Protein AF-A0A1S8AB80-F1 (afdb_monomer_lite)

Radius of gyration: 26.45 Å; chains: 1; bounding box: 106×46×89 Å

Foldseek 3Di:
DDDDDDDDDDDPPDDDDDDDDDDDPDDALLVVLVVLVVVCVVVVPDPDPVQVVLLVVLSVVSVVCVVPVVVQPDLVSLLVNLLSSLVSLLVRQLVVLDLPDPPDPLVVNLVSLLVSLVSLLVSCLVNVCNQQQADDAPPDPQAGRHRNVLLVVQSLLLQQLDPSHPVSLVSNLSSLLSNLLSLLVDPNNLVVVLVVLVQLLQQLVQLLVVLVPDDADDPDFDWDWDKPPDVVSVVVVVNVVPVVNVVSSIDTDTTNSSSLRSSVSSLSSLLSLLQDCSSDLSHRVSNLVCLLVSLVSLVSSQVSCVSHVVRYPHCLLVSLVSLLSNLVSLVVHPDRDPVSNLSSLVSLLVSLLVLLVVCVVCVPDDDDPDSVVVSSVSSVVVLVVVVVVDVVSVVSCVVRVVVSVVVVVVVVVVVVVVPPPDDD

pLDDT: mean 81.45, std 18.98, range [24.56, 97.81]

Structure (mmCIF, N/CA/C/O backbone):
data_AF-A0A1S8AB80-F1
#
_entry.id   AF-A0A1S8AB80-F1
#
loop_
_atom_site.group_PDB
_atom_site.id
_atom_site.type_symbol
_atom_site.label_atom_id
_atom_site.label_alt_id
_atom_site.label_comp_id
_atom_site.label_asym_id
_atom_site.label_entity_id
_atom_site.label_seq_id
_atom_site.pdbx_PDB_ins_code
_atom_site.Cartn_x
_atom_site.Cartn_y
_atom_site.Cartn_z
_atom_site.occupancy
_atom_site.B_iso_or_equiv
_atom_site.auth_seq_id
_atom_site.auth_comp_id
_atom_site.auth_asym_id
_atom_site.auth_atom_id
_atom_site.pdbx_PDB_model_num
ATOM 1 N N . MET A 1 1 ? -76.941 2.860 4.025 1.00 42.75 1 MET A N 1
ATOM 2 C CA . MET A 1 1 ? -76.491 3.653 5.189 1.00 42.75 1 MET A CA 1
ATOM 3 C C . MET A 1 1 ? -75.640 2.769 6.091 1.00 42.75 1 MET A C 1
ATOM 5 O O . MET A 1 1 ? -76.189 1.875 6.713 1.00 42.75 1 MET A O 1
ATOM 9 N N . ALA A 1 2 ? -74.324 2.990 6.066 1.00 29.23 2 ALA A N 1
ATOM 10 C CA . ALA A 1 2 ? -73.269 2.661 7.043 1.00 29.23 2 ALA A CA 1
ATOM 11 C C . ALA A 1 2 ? -71.924 3.150 6.426 1.00 29.23 2 ALA A C 1
ATOM 13 O O . ALA A 1 2 ? -71.873 3.262 5.199 1.00 29.23 2 ALA A O 1
ATOM 14 N N . PRO A 1 3 ? -70.903 3.536 7.219 1.00 38.22 3 PRO A N 1
ATOM 15 C CA . PRO A 1 3 ? -70.074 4.713 6.926 1.00 38.22 3 PRO A CA 1
ATOM 16 C C . PRO A 1 3 ? -68.589 4.447 6.571 1.00 38.22 3 PRO A C 1
ATOM 18 O O . PRO A 1 3 ? -68.146 3.316 6.420 1.00 38.22 3 PRO A O 1
ATOM 21 N N . ALA A 1 4 ? -67.884 5.574 6.401 1.00 36.28 4 ALA A N 1
ATOM 22 C CA . ALA A 1 4 ? -66.570 5.877 5.822 1.00 36.28 4 ALA A CA 1
ATOM 23 C C . ALA A 1 4 ? -65.316 5.122 6.311 1.00 36.28 4 ALA A C 1
ATOM 25 O O . ALA A 1 4 ? -65.255 4.637 7.436 1.00 36.28 4 ALA A O 1
ATOM 26 N N . SER A 1 5 ? -64.243 5.209 5.509 1.00 30.53 5 SER A N 1
ATOM 27 C CA . SER A 1 5 ? -62.861 5.241 6.010 1.00 30.53 5 SER A CA 1
ATOM 28 C C . SER A 1 5 ? -61.903 5.927 5.020 1.00 30.53 5 SER A C 1
ATOM 30 O O . SER A 1 5 ? -61.936 5.678 3.818 1.00 30.53 5 SER A O 1
ATOM 32 N N . HIS A 1 6 ? -61.083 6.828 5.560 1.00 29.78 6 HIS A N 1
ATOM 33 C CA . HIS A 1 6 ? -60.107 7.688 4.896 1.00 29.78 6 HIS A CA 1
ATOM 34 C C . HIS A 1 6 ? -58.836 6.942 4.453 1.00 29.78 6 HIS A C 1
ATOM 36 O O . HIS A 1 6 ? -58.292 6.142 5.205 1.00 29.78 6 HIS A O 1
ATOM 42 N N . GLY A 1 7 ? -58.275 7.334 3.304 1.00 27.77 7 GLY A N 1
ATOM 43 C CA . GLY A 1 7 ? -56.882 7.070 2.928 1.00 27.77 7 GLY A CA 1
ATOM 44 C C . GLY A 1 7 ? -56.203 8.370 2.503 1.00 27.77 7 GLY A C 1
ATOM 45 O O . GLY A 1 7 ? -56.420 8.852 1.398 1.00 27.77 7 GLY A O 1
ATOM 46 N N . ARG A 1 8 ? -55.448 8.970 3.430 1.00 27.89 8 ARG A N 1
ATOM 47 C CA . ARG A 1 8 ? -54.676 10.213 3.279 1.00 27.89 8 ARG A CA 1
ATOM 48 C C . ARG A 1 8 ? -53.498 10.037 2.315 1.00 27.89 8 ARG A C 1
ATOM 50 O O . ARG A 1 8 ? -52.781 9.046 2.387 1.00 27.89 8 ARG A O 1
ATOM 57 N N . ASN A 1 9 ? -53.248 11.084 1.530 1.00 30.52 9 ASN 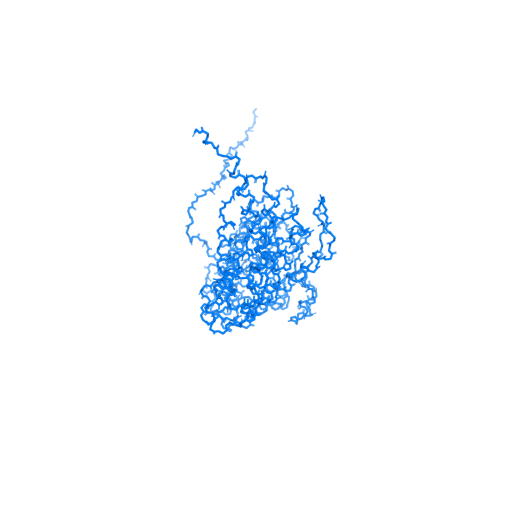A N 1
A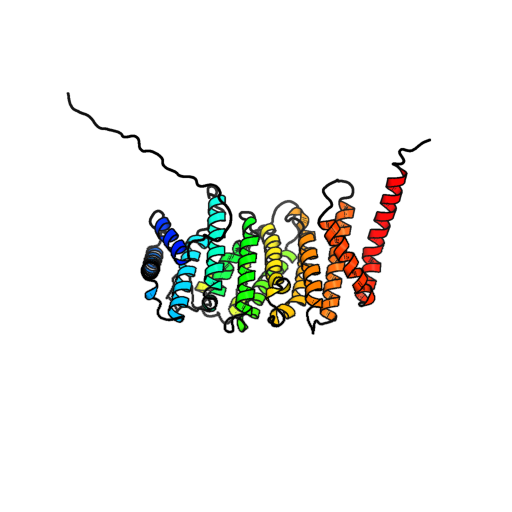TOM 58 C CA . ASN A 1 9 ? -51.969 11.370 0.883 1.00 30.52 9 ASN A CA 1
ATOM 59 C C . ASN A 1 9 ? -50.838 11.387 1.926 1.00 30.52 9 ASN A C 1
ATOM 61 O O . ASN A 1 9 ? -50.902 12.166 2.880 1.00 30.52 9 ASN A O 1
ATOM 65 N N . ALA A 1 10 ? -49.800 10.575 1.726 1.00 26.34 10 ALA A N 1
ATOM 66 C CA . ALA A 1 10 ? -48.531 10.699 2.433 1.00 26.34 10 ALA A CA 1
ATOM 67 C C . ALA A 1 10 ? -47.478 11.219 1.449 1.00 26.34 10 ALA A C 1
ATOM 69 O O . ALA A 1 10 ? -47.172 10.582 0.441 1.00 26.34 10 ALA A O 1
ATOM 70 N N . LEU A 1 11 ? -46.987 12.422 1.737 1.00 27.69 11 LEU A N 1
ATOM 71 C CA . LEU A 1 11 ? -45.913 13.095 1.025 1.00 27.69 11 LEU A CA 1
ATOM 72 C C . LEU A 1 11 ? -44.615 12.289 1.146 1.00 27.69 11 LEU A C 1
ATOM 74 O O . LEU A 1 11 ? -44.130 12.026 2.243 1.00 27.69 11 LEU A O 1
ATOM 78 N N . SER A 1 12 ? -44.042 11.944 -0.003 1.00 27.53 12 SER A N 1
ATOM 79 C CA . SER A 1 12 ? -42.672 11.459 -0.128 1.00 27.53 12 SER A CA 1
ATOM 80 C C . SER A 1 12 ? -41.717 12.651 -0.021 1.00 27.53 12 SER A C 1
ATOM 82 O O . SER A 1 12 ? -41.404 13.286 -1.024 1.00 27.53 12 SER A O 1
ATOM 84 N N . GLY A 1 13 ? -41.265 12.965 1.192 1.00 24.56 13 GLY A N 1
ATOM 85 C CA . GLY A 1 13 ? -40.123 13.848 1.427 1.00 24.56 13 GLY A CA 1
ATOM 86 C C . GLY A 1 13 ? -38.836 13.031 1.408 1.00 24.56 13 GLY A C 1
ATOM 87 O O . GLY A 1 13 ? -38.429 12.495 2.432 1.00 24.56 13 GLY A O 1
ATOM 88 N N . ARG A 1 14 ? -38.231 12.882 0.229 1.00 28.08 14 ARG A N 1
ATOM 89 C CA . ARG A 1 14 ? -36.898 12.297 0.051 1.00 28.08 14 ARG A CA 1
ATOM 90 C C . ARG A 1 14 ? -36.012 13.431 -0.445 1.00 28.08 14 ARG A C 1
ATOM 92 O O . ARG A 1 14 ? -35.999 13.714 -1.639 1.00 28.08 14 ARG A O 1
ATOM 99 N N . GLU A 1 15 ? -35.364 14.140 0.472 1.00 25.36 15 GLU A N 1
ATOM 100 C CA . GLU A 1 15 ? -34.423 15.191 0.094 1.00 25.36 15 GLU A CA 1
ATOM 101 C C . GLU A 1 15 ? -33.127 14.550 -0.402 1.00 25.36 15 GLU A C 1
ATOM 103 O O . GLU A 1 15 ? -32.399 13.876 0.327 1.00 25.36 15 GLU A O 1
ATOM 108 N N . ALA A 1 16 ? -32.892 14.723 -1.699 1.00 29.22 16 ALA A N 1
ATOM 109 C CA . ALA A 1 16 ? -31.597 14.564 -2.322 1.00 29.22 16 ALA A CA 1
ATOM 110 C C . ALA A 1 16 ? -30.804 15.849 -2.069 1.00 29.22 16 ALA A C 1
ATOM 112 O O . ALA A 1 16 ? -31.252 16.921 -2.469 1.00 29.22 16 ALA A O 1
ATOM 113 N N . PHE A 1 17 ? -29.625 15.745 -1.462 1.00 30.11 17 PHE A N 1
ATOM 114 C CA . PHE A 1 17 ? -28.683 16.858 -1.416 1.00 30.11 17 PHE A CA 1
ATOM 115 C C . PHE A 1 17 ? -27.471 16.535 -2.283 1.00 30.11 17 PHE A C 1
ATOM 117 O O . PHE A 1 17 ? -26.655 15.675 -1.957 1.00 30.11 17 PHE A O 1
ATOM 124 N N . ASN A 1 18 ? -27.412 17.228 -3.421 1.00 27.83 18 ASN A N 1
ATOM 125 C CA . ASN A 1 18 ? -26.229 17.384 -4.254 1.00 27.83 18 ASN A CA 1
ATOM 126 C C . ASN A 1 18 ? -25.511 18.682 -3.863 1.00 27.83 18 ASN A C 1
ATOM 128 O O . ASN A 1 18 ? -26.166 19.703 -3.681 1.00 27.83 18 ASN A O 1
ATOM 132 N N . ASN A 1 19 ? -24.179 18.593 -3.862 1.00 31.78 19 ASN A N 1
ATOM 133 C CA . ASN A 1 19 ? -23.166 19.635 -4.041 1.00 31.78 19 ASN A CA 1
ATOM 134 C C . ASN A 1 19 ? -23.292 20.932 -3.233 1.00 31.78 19 ASN A C 1
ATOM 136 O O . ASN A 1 19 ? -24.010 21.845 -3.628 1.00 31.78 19 ASN A O 1
ATOM 140 N N . ASP A 1 20 ? -22.404 21.077 -2.246 1.00 25.33 20 ASP A N 1
ATOM 141 C CA . ASP A 1 20 ? -21.724 22.353 -2.046 1.00 25.33 20 ASP A CA 1
ATOM 142 C C . ASP A 1 20 ? -20.274 22.152 -1.562 1.00 25.33 20 ASP A C 1
ATOM 144 O O . ASP A 1 20 ? -19.896 21.093 -1.061 1.00 25.33 20 ASP A O 1
ATOM 148 N N . VAL A 1 21 ? -19.481 23.178 -1.840 1.00 27.86 21 VAL A N 1
ATOM 149 C CA . VAL A 1 21 ? -18.027 23.382 -1.764 1.00 27.86 21 VAL A CA 1
ATOM 150 C C . VAL A 1 21 ? -17.240 22.632 -0.667 1.00 27.86 21 VAL A C 1
ATOM 152 O O . VAL A 1 21 ? -17.617 22.576 0.501 1.00 27.86 21 VAL A O 1
ATOM 155 N N . MET A 1 22 ? -16.064 22.120 -1.062 1.00 40.56 22 MET A N 1
ATOM 156 C CA . MET A 1 22 ? -15.010 21.627 -0.170 1.00 40.56 22 MET A CA 1
ATOM 157 C C . MET A 1 22 ? -14.469 22.744 0.734 1.00 40.56 22 MET A C 1
ATOM 159 O O . MET A 1 22 ? -13.704 23.575 0.259 1.00 40.56 22 MET A O 1
ATOM 163 N N . ASP A 1 23 ? -14.797 22.707 2.028 1.00 32.25 23 ASP A N 1
ATOM 164 C CA . ASP A 1 23 ? -13.845 23.014 3.106 1.00 32.25 23 ASP A CA 1
ATOM 165 C C . ASP A 1 23 ? -14.339 22.460 4.466 1.00 32.25 23 ASP A C 1
ATOM 167 O O . ASP A 1 23 ? -15.472 22.700 4.879 1.00 32.25 23 ASP A O 1
ATOM 171 N N . ASN A 1 24 ? -13.486 21.669 5.125 1.00 39.75 24 ASN A N 1
ATOM 172 C CA . ASN A 1 24 ? -13.397 21.307 6.556 1.00 39.75 24 ASN A CA 1
ATOM 173 C C . ASN A 1 24 ? -14.625 21.017 7.463 1.00 39.75 24 ASN A C 1
ATOM 175 O O . ASN A 1 24 ? -14.427 20.765 8.649 1.00 39.75 24 ASN A O 1
ATOM 179 N N . ASN A 1 25 ? -15.862 20.932 6.978 1.00 38.81 25 ASN A N 1
ATOM 180 C CA . ASN A 1 25 ? -17.038 20.683 7.834 1.00 38.81 25 ASN A CA 1
ATOM 181 C C . ASN A 1 25 ? -17.431 19.195 7.954 1.00 38.81 25 ASN A C 1
ATOM 183 O O . ASN A 1 25 ? -18.587 18.815 7.760 1.00 38.81 25 ASN A O 1
ATOM 187 N N . VAL A 1 26 ? -16.469 18.323 8.276 1.00 50.53 26 VAL A N 1
ATOM 188 C CA . VAL A 1 26 ? -16.771 16.914 8.589 1.00 50.53 26 VAL A CA 1
ATOM 189 C C . VAL A 1 26 ? -17.115 16.796 10.080 1.00 50.53 26 VAL A C 1
ATOM 191 O O . VAL A 1 26 ? -16.346 17.272 10.914 1.00 50.53 26 VAL A O 1
ATOM 194 N N . PRO A 1 27 ? -18.256 16.178 10.442 1.00 60.34 27 PRO A N 1
ATOM 195 C CA . PRO A 1 27 ? -18.639 16.012 11.838 1.00 60.34 27 PRO A CA 1
ATOM 196 C C . PRO A 1 27 ? -17.591 15.190 12.610 1.00 60.34 27 PRO A C 1
ATOM 198 O O . PRO A 1 27 ? -16.962 14.305 12.024 1.00 60.34 27 PRO A O 1
ATOM 201 N N . PRO A 1 28 ? -17.404 15.444 13.920 1.00 67.38 28 PRO A N 1
ATOM 202 C CA . PRO A 1 28 ? -16.369 14.776 14.705 1.00 67.38 28 PRO A CA 1
ATOM 203 C C . PRO A 1 28 ? -16.546 13.245 14.684 1.00 67.38 28 PRO A C 1
ATOM 205 O O . PRO A 1 28 ? -17.672 12.768 14.496 1.00 67.38 28 PRO A O 1
ATOM 208 N N . PRO A 1 29 ? -15.478 12.453 14.912 1.00 64.38 29 PRO A N 1
ATOM 209 C CA . PRO A 1 29 ? -15.510 10.984 14.850 1.00 64.38 29 PRO A CA 1
ATOM 210 C C . PRO A 1 29 ? -16.675 10.351 15.630 1.00 64.38 29 PRO A C 1
ATOM 212 O O . PRO A 1 29 ? -17.359 9.450 15.140 1.00 64.38 29 PRO A O 1
ATOM 215 N N . SER A 1 30 ? -16.971 10.897 16.810 1.00 56.78 30 SER A N 1
ATOM 216 C CA . SER A 1 30 ? -18.098 10.504 17.662 1.00 56.78 30 SER A CA 1
ATOM 217 C C . SER A 1 30 ? -19.473 10.767 17.029 1.00 56.78 30 SER A C 1
ATOM 219 O O . SER A 1 30 ? -20.419 10.008 17.241 1.00 56.78 30 SER A O 1
ATOM 221 N N . THR A 1 31 ? -19.606 11.810 16.207 1.00 68.88 31 THR A N 1
ATOM 222 C CA . THR A 1 31 ? -20.840 12.118 15.470 1.00 68.88 31 THR A CA 1
ATOM 223 C C . THR A 1 31 ? -21.031 11.188 14.276 1.00 68.88 31 THR A C 1
ATOM 225 O O . THR A 1 31 ? -22.150 10.727 14.064 1.00 68.88 31 THR A O 1
ATOM 228 N N . LEU A 1 32 ? -19.963 10.830 13.554 1.00 64.50 32 LEU A N 1
ATOM 229 C CA . LEU A 1 32 ? -20.029 9.809 12.499 1.00 64.50 32 LEU A CA 1
ATOM 230 C C . LEU A 1 32 ? -20.417 8.434 13.061 1.00 64.50 32 LEU A C 1
ATOM 232 O O . LEU A 1 32 ? -21.259 7.747 12.485 1.00 64.50 32 LEU A O 1
ATOM 236 N N . ALA A 1 33 ? -19.858 8.049 14.211 1.00 59.62 33 ALA A N 1
ATOM 237 C CA . ALA A 1 33 ? -20.237 6.810 14.883 1.00 59.62 33 ALA A CA 1
ATOM 238 C C . ALA A 1 33 ? -21.702 6.826 15.354 1.00 59.62 33 ALA A C 1
ATOM 240 O O . ALA A 1 33 ? -22.404 5.831 15.199 1.00 59.62 33 ALA A O 1
ATOM 241 N N . ALA A 1 34 ? -22.208 7.961 15.843 1.00 61.91 34 ALA A N 1
ATOM 242 C CA . ALA A 1 34 ? -23.619 8.092 16.205 1.00 61.91 34 ALA A CA 1
ATOM 243 C C . ALA A 1 34 ? -24.570 8.085 14.996 1.00 61.91 34 ALA A C 1
ATOM 245 O O . ALA A 1 34 ? -25.666 7.543 15.089 1.00 61.91 34 ALA A O 1
ATOM 246 N N . GLN A 1 35 ? -24.158 8.615 13.842 1.00 64.19 35 GLN A N 1
ATOM 247 C CA . GLN A 1 35 ? -24.935 8.466 12.605 1.00 64.19 35 GLN A CA 1
ATOM 248 C C . GLN A 1 35 ? -25.038 6.995 12.170 1.00 64.19 35 GLN A C 1
ATOM 250 O O . GLN A 1 35 ? -26.045 6.590 11.588 1.00 64.19 35 GLN A O 1
ATOM 255 N N . LEU A 1 36 ? -24.036 6.161 12.470 1.00 60.91 36 LEU A N 1
ATOM 256 C CA . LEU A 1 36 ? -24.154 4.715 12.261 1.00 60.91 36 LEU A CA 1
ATOM 257 C C . LEU A 1 36 ? -25.172 4.071 13.214 1.00 60.91 36 LEU A C 1
ATOM 259 O O . LEU A 1 36 ? -25.923 3.206 12.766 1.00 60.91 36 LEU A O 1
ATOM 263 N N . VAL A 1 37 ? -25.256 4.511 14.477 1.00 56.41 37 VAL A N 1
ATOM 264 C CA . VAL A 1 37 ? -26.263 4.030 15.454 1.00 56.41 37 VAL A CA 1
ATOM 265 C C . VAL A 1 37 ? -27.684 4.181 14.896 1.00 56.41 37 VAL A C 1
ATOM 267 O O . VAL A 1 37 ? -28.486 3.243 14.946 1.00 56.41 37 VAL A O 1
ATOM 270 N N . GLU A 1 38 ? -27.984 5.348 14.322 1.00 56.97 38 GLU A N 1
ATOM 271 C CA . GLU A 1 38 ? -29.304 5.671 13.768 1.00 56.97 38 GLU A CA 1
ATOM 272 C C . GLU A 1 38 ? -29.633 4.815 12.526 1.00 56.97 38 GLU A C 1
ATOM 274 O O . GLU A 1 38 ? -30.743 4.295 12.386 1.00 56.97 38 GLU A O 1
ATOM 279 N N . ASN A 1 39 ? -28.637 4.563 11.669 1.00 53.78 39 ASN A N 1
ATOM 280 C CA . ASN A 1 39 ? -28.793 3.755 10.454 1.00 53.78 39 ASN A CA 1
ATOM 281 C C . ASN A 1 39 ? -28.894 2.239 10.719 1.00 53.78 39 ASN A C 1
ATOM 283 O O . ASN A 1 39 ? -29.545 1.518 9.965 1.00 53.78 39 ASN A O 1
ATOM 287 N N . ILE A 1 40 ? -28.288 1.722 11.790 1.00 50.97 40 ILE A N 1
ATOM 288 C CA . ILE A 1 40 ? -28.356 0.286 12.126 1.00 50.97 40 ILE A CA 1
ATOM 289 C C . ILE A 1 40 ? -29.638 -0.047 12.884 1.00 50.97 40 ILE A C 1
ATOM 291 O O . ILE A 1 40 ? -30.208 -1.116 12.661 1.00 50.97 40 ILE A O 1
ATOM 295 N N . SER A 1 41 ? -30.144 0.873 13.711 1.00 46.41 41 SER A N 1
ATOM 296 C CA . SER A 1 41 ? -31.428 0.705 14.411 1.00 46.41 41 SER A CA 1
ATOM 297 C C . SER A 1 41 ? -32.602 0.479 13.445 1.00 46.41 41 SER A C 1
ATOM 299 O O . SER A 1 41 ? -33.609 -0.116 13.821 1.00 46.41 41 SER A O 1
ATOM 301 N N . THR A 1 42 ? -32.455 0.874 12.175 1.00 44.19 42 THR A N 1
ATOM 302 C CA . THR A 1 42 ? -33.429 0.627 11.099 1.00 44.19 42 THR A CA 1
ATOM 303 C C . THR A 1 42 ? -33.080 -0.565 10.191 1.00 44.19 42 THR A C 1
ATOM 305 O O . THR A 1 42 ? -33.938 -1.021 9.435 1.00 44.19 42 THR A O 1
ATOM 308 N N . SER A 1 43 ? -31.862 -1.122 10.278 1.00 42.53 43 SER A N 1
ATOM 309 C CA . SER A 1 43 ? -31.328 -2.123 9.335 1.00 42.53 43 SER A CA 1
ATOM 310 C C . SER A 1 43 ? -30.740 -3.387 9.990 1.00 42.53 43 SER A C 1
ATOM 312 O O . SER A 1 43 ? -30.081 -4.173 9.301 1.00 42.53 43 SER A O 1
ATOM 314 N N . ALA A 1 44 ? -30.962 -3.627 11.288 1.00 43.75 44 ALA A N 1
ATOM 315 C CA . ALA A 1 44 ? -30.468 -4.810 12.001 1.00 43.75 44 ALA A CA 1
ATOM 316 C C . ALA A 1 44 ? -31.048 -6.119 11.425 1.00 43.75 44 ALA A C 1
ATOM 318 O O . ALA A 1 44 ? -32.071 -6.644 11.860 1.00 43.75 44 ALA A O 1
ATOM 319 N N . ARG A 1 45 ? -30.362 -6.653 10.414 1.00 45.34 45 ARG A N 1
ATOM 320 C CA . ARG A 1 45 ? -30.581 -7.965 9.806 1.00 45.34 45 ARG A CA 1
ATOM 321 C C . ARG A 1 45 ? -29.298 -8.795 9.981 1.00 45.34 45 ARG A C 1
ATOM 323 O O . ARG A 1 45 ? -28.756 -9.300 9.006 1.00 45.34 45 ARG A O 1
ATOM 330 N N . SER A 1 46 ? -28.780 -8.888 11.215 1.00 47.66 46 SER A N 1
ATOM 331 C CA . SER A 1 46 ? -27.818 -9.938 11.600 1.00 47.66 46 SER A CA 1
ATOM 332 C C . SER A 1 46 ? -28.601 -11.149 12.112 1.00 47.66 46 SER A C 1
ATOM 334 O O . SER A 1 46 ? -29.555 -11.007 12.873 1.00 47.66 46 SER A O 1
ATOM 336 N N . SER A 1 47 ? -28.224 -12.348 11.666 1.00 52.06 47 SER A N 1
ATOM 337 C CA . SER A 1 47 ? -28.848 -13.616 12.061 1.00 52.06 47 SER A CA 1
ATOM 338 C C . SER A 1 47 ? -28.300 -14.182 13.377 1.00 52.06 47 SER A C 1
ATOM 340 O O . SER A 1 47 ? -28.696 -15.281 13.763 1.00 52.06 47 SER A O 1
ATOM 342 N N . ARG A 1 48 ? -27.362 -13.488 14.044 1.00 66.06 48 ARG A N 1
ATOM 343 C CA . ARG A 1 48 ? -26.699 -13.961 15.267 1.00 66.06 48 ARG A CA 1
ATOM 344 C C . ARG A 1 48 ? -26.958 -13.003 16.441 1.00 66.06 48 ARG A C 1
ATOM 346 O O . ARG A 1 48 ? -26.598 -11.826 16.357 1.00 66.06 48 ARG A O 1
ATOM 353 N N . PRO A 1 49 ? -27.579 -13.486 17.533 1.00 71.62 49 PRO A N 1
ATOM 354 C CA . PRO A 1 49 ? -27.977 -12.640 18.658 1.00 71.62 49 PRO A CA 1
ATOM 355 C C . PRO A 1 49 ? -26.772 -12.035 19.390 1.00 71.62 49 PRO A C 1
ATOM 357 O O . PRO A 1 49 ? -26.821 -10.864 19.757 1.00 71.62 49 PRO A O 1
ATOM 360 N N . ASP A 1 50 ? -25.675 -12.784 19.514 1.00 78.56 50 ASP A N 1
ATOM 361 C CA . ASP A 1 50 ? -24.478 -12.351 20.248 1.00 78.56 50 ASP A CA 1
ATOM 362 C C . ASP A 1 50 ? -23.778 -11.157 19.578 1.00 78.56 50 ASP A C 1
ATOM 364 O O . ASP A 1 50 ? -23.375 -10.210 20.250 1.00 78.56 50 ASP A O 1
ATOM 368 N N . GLU A 1 51 ? -23.714 -11.143 18.241 1.00 83.06 51 GLU A N 1
ATOM 369 C CA . GLU A 1 51 ? -23.153 -10.024 17.468 1.00 83.06 51 GLU A CA 1
ATOM 370 C C . GLU A 1 51 ? -23.974 -8.746 17.662 1.00 83.06 51 GLU A C 1
ATOM 372 O O . GLU A 1 51 ? -23.440 -7.645 17.798 1.00 83.06 51 GLU A O 1
ATOM 377 N N . THR A 1 52 ? -25.299 -8.900 17.673 1.00 80.50 52 THR A N 1
ATOM 378 C CA . THR A 1 52 ? -26.226 -7.778 17.831 1.00 80.50 52 THR A CA 1
ATOM 379 C C . THR A 1 52 ? -26.149 -7.214 19.250 1.00 80.50 52 THR A C 1
ATOM 381 O O . THR A 1 52 ? -26.132 -5.996 19.418 1.00 80.50 52 THR A O 1
ATOM 384 N N . ALA A 1 53 ? -26.031 -8.081 20.261 1.00 86.44 53 ALA A N 1
ATOM 385 C CA . ALA A 1 53 ? -25.869 -7.682 21.656 1.00 86.44 53 ALA A CA 1
ATOM 386 C C . ALA A 1 53 ? -24.534 -6.958 21.909 1.00 86.44 53 ALA A C 1
ATOM 388 O O . ALA A 1 53 ? -24.516 -5.933 22.593 1.00 86.44 53 ALA A O 1
ATOM 389 N N . GLU A 1 54 ? -23.425 -7.440 21.329 1.00 91.00 54 GLU A N 1
ATOM 390 C CA . GLU A 1 54 ? -22.130 -6.758 21.421 1.00 91.00 54 GLU A CA 1
ATOM 391 C C . GLU A 1 54 ? -22.206 -5.353 20.816 1.00 91.00 54 GLU A C 1
ATOM 393 O O . GLU A 1 54 ? -21.856 -4.380 21.487 1.00 91.00 54 GLU A O 1
ATOM 398 N N . LEU A 1 55 ? -22.697 -5.229 19.578 1.00 88.00 55 LEU A N 1
ATOM 399 C CA . LEU A 1 55 ? -22.793 -3.932 18.910 1.00 88.00 55 LEU A CA 1
ATOM 400 C C . LEU A 1 55 ? -23.688 -2.964 19.687 1.00 88.00 55 LEU A C 1
ATOM 402 O O . LEU A 1 55 ? -23.298 -1.817 19.878 1.00 88.00 55 LEU A O 1
ATOM 406 N N . GLN A 1 56 ? -24.840 -3.413 20.194 1.00 86.62 56 GLN A N 1
ATOM 407 C CA . GLN A 1 56 ? -25.717 -2.581 21.028 1.00 86.62 56 GLN A CA 1
ATOM 408 C C . GLN A 1 56 ? -25.006 -2.070 22.288 1.00 86.62 56 GLN A C 1
ATOM 410 O O . GLN A 1 56 ? -25.099 -0.882 22.601 1.00 86.62 56 GLN A O 1
ATOM 415 N N . ARG A 1 57 ? -24.254 -2.935 22.982 1.00 92.44 57 ARG A N 1
ATOM 416 C CA . ARG A 1 57 ? -23.456 -2.549 24.156 1.00 92.44 57 ARG A CA 1
ATOM 417 C C . ARG A 1 57 ? -22.408 -1.493 23.801 1.00 92.44 57 ARG A C 1
ATOM 419 O O . ARG A 1 57 ? -22.284 -0.497 24.510 1.00 92.44 57 ARG A O 1
ATOM 426 N N . LEU A 1 58 ? -21.656 -1.709 22.721 1.00 90.94 58 LEU A N 1
ATOM 427 C CA . LEU A 1 58 ? -20.603 -0.787 22.289 1.00 90.94 58 LEU A CA 1
ATOM 428 C C . LEU A 1 58 ? -21.186 0.552 21.820 1.00 90.94 58 LEU A C 1
ATOM 430 O O . LEU A 1 58 ? -20.645 1.603 22.151 1.00 90.94 58 LEU A O 1
ATOM 434 N N . PHE A 1 59 ? -22.323 0.540 21.124 1.00 86.88 59 PHE A N 1
ATOM 435 C CA . PHE A 1 59 ? -23.009 1.763 20.716 1.00 86.88 59 PHE A CA 1
ATOM 436 C C . PHE A 1 59 ? -23.508 2.585 21.896 1.00 86.88 59 PHE A C 1
ATOM 438 O O . PHE A 1 59 ? -23.288 3.792 21.910 1.00 86.88 59 PHE A O 1
ATOM 445 N N . ALA A 1 60 ? -24.098 1.947 22.909 1.00 88.19 60 ALA A N 1
ATOM 446 C CA . ALA A 1 60 ? -24.510 2.644 24.124 1.00 88.19 60 ALA A CA 1
ATOM 447 C C . ALA A 1 60 ? -23.315 3.307 24.837 1.00 88.19 60 ALA A C 1
ATOM 449 O O . ALA A 1 60 ? -23.426 4.433 25.320 1.00 88.19 60 ALA A O 1
ATOM 450 N N . ALA A 1 61 ? -22.156 2.638 24.860 1.00 88.50 61 ALA A N 1
ATOM 451 C CA . ALA A 1 61 ? -20.922 3.197 25.413 1.00 88.50 61 ALA A CA 1
ATOM 452 C C . ALA A 1 61 ? -20.349 4.347 24.563 1.00 88.50 61 ALA A C 1
ATOM 454 O O . ALA A 1 61 ? -19.787 5.299 25.100 1.00 88.50 61 ALA A O 1
ATOM 455 N N . ILE A 1 62 ? -20.491 4.288 23.237 1.00 89.12 62 ILE A N 1
ATOM 456 C CA . ILE A 1 62 ? -20.101 5.388 22.347 1.00 89.12 62 ILE A CA 1
ATOM 457 C C . ILE A 1 62 ? -21.018 6.600 22.549 1.00 89.12 62 ILE A C 1
ATOM 459 O O . ILE A 1 62 ? -20.547 7.734 22.634 1.00 89.12 62 ILE A O 1
ATOM 463 N N . GLU A 1 63 ? -22.326 6.367 22.636 1.00 87.12 63 GLU A N 1
ATOM 464 C CA . GLU A 1 63 ? -23.330 7.415 22.786 1.00 87.12 63 GLU A CA 1
ATOM 465 C C . GLU A 1 63 ? -23.225 8.125 24.141 1.00 87.12 63 GLU A C 1
ATOM 467 O O . GLU A 1 63 ? -23.343 9.350 24.194 1.00 87.12 63 GLU A O 1
ATOM 472 N N . SER A 1 64 ? -22.924 7.400 25.224 1.00 87.69 64 SER A N 1
ATOM 473 C CA . SER A 1 64 ? -22.714 8.014 26.540 1.00 87.69 64 SER A CA 1
ATOM 474 C C . SER A 1 64 ? -21.544 9.000 26.534 1.00 87.69 64 SER A C 1
ATOM 476 O O . SER A 1 64 ? -21.698 10.129 26.993 1.00 87.69 64 SER A O 1
ATOM 478 N N . VAL A 1 65 ? -20.413 8.622 25.934 1.00 88.12 65 VAL A N 1
ATOM 479 C CA . VAL A 1 65 ? -19.229 9.486 25.796 1.00 88.12 65 VAL A CA 1
ATOM 480 C C . VAL A 1 65 ? -19.466 10.637 24.818 1.00 88.12 65 VAL A C 1
ATOM 482 O O . VAL A 1 65 ? -18.951 11.733 25.019 1.00 88.12 65 VAL A O 1
ATOM 485 N N . LYS A 1 66 ? -20.271 10.437 23.769 1.00 83.62 66 LYS A N 1
ATOM 486 C CA . LYS A 1 66 ? -20.685 11.536 22.886 1.00 83.62 66 LYS A CA 1
ATOM 487 C C . LYS A 1 66 ? -21.515 12.578 23.643 1.00 83.62 66 LYS A C 1
ATOM 489 O O . LYS A 1 66 ? -21.320 13.772 23.428 1.00 83.62 66 LYS A O 1
ATOM 494 N N . ASN A 1 67 ? -22.448 12.127 24.481 1.00 85.81 67 ASN A N 1
ATOM 495 C CA . ASN A 1 67 ? -23.335 13.000 25.248 1.00 85.81 67 ASN A CA 1
ATOM 496 C C . ASN A 1 67 ? -22.601 13.708 26.396 1.00 85.81 67 ASN A C 1
ATOM 498 O O . ASN A 1 67 ? -22.937 14.847 26.714 1.00 85.81 67 ASN A O 1
ATOM 502 N N . ASP A 1 68 ? -21.588 13.064 26.977 1.00 88.88 68 ASP A N 1
ATOM 503 C CA . ASP A 1 68 ? -20.704 13.651 27.983 1.00 88.88 68 ASP A CA 1
ATOM 504 C C . ASP A 1 68 ? -19.226 13.300 27.707 1.00 88.88 68 ASP A C 1
ATOM 506 O O . ASP A 1 68 ? -18.701 12.303 28.219 1.00 88.88 68 ASP A O 1
ATOM 510 N N . PRO A 1 69 ? -18.510 14.132 26.924 1.00 84.50 69 PRO A N 1
ATOM 511 C CA . PRO A 1 69 ? -17.086 13.925 26.651 1.00 84.50 69 PRO A CA 1
ATOM 512 C C . PRO A 1 69 ? -16.200 13.978 27.907 1.00 84.50 69 PRO A C 1
ATOM 514 O O . PRO A 1 69 ? -15.065 13.498 27.875 1.00 84.50 69 PRO A O 1
ATOM 517 N N . GLY A 1 70 ? -16.701 14.545 29.015 1.00 84.62 70 GLY A N 1
ATOM 518 C CA . GLY A 1 70 ? -16.000 14.618 30.297 1.00 84.62 70 GLY A CA 1
ATOM 519 C C . GLY A 1 70 ? -15.773 13.255 30.957 1.00 84.62 70 GLY A C 1
ATOM 520 O O . GLY A 1 70 ? -14.914 13.143 31.832 1.00 84.62 70 GLY A O 1
ATOM 521 N N . LEU A 1 71 ? -16.470 12.209 30.498 1.00 86.88 71 LEU A N 1
ATOM 522 C CA . LEU A 1 71 ? -16.277 10.829 30.954 1.00 86.88 71 LEU A CA 1
ATOM 523 C C . LEU A 1 71 ? -14.866 10.290 30.656 1.00 86.88 71 LEU A C 1
ATOM 525 O O . LEU A 1 71 ? -14.379 9.411 31.368 1.00 86.88 71 LEU A O 1
ATOM 529 N N . LEU A 1 72 ? -14.186 10.820 29.632 1.00 90.62 72 LEU A N 1
ATOM 530 C CA . LEU A 1 72 ? -12.821 10.429 29.267 1.00 90.62 72 LEU A CA 1
ATOM 531 C C . LEU A 1 72 ? -11.786 11.274 30.022 1.00 90.62 72 LEU A C 1
ATOM 533 O O . LEU A 1 72 ? -11.223 12.244 29.501 1.00 90.62 72 LEU A O 1
ATOM 537 N N . THR A 1 73 ? -11.525 10.878 31.265 1.00 89.00 73 THR A N 1
ATOM 538 C CA . THR A 1 73 ? -10.646 11.600 32.197 1.00 89.00 73 THR A CA 1
ATOM 539 C C . THR A 1 73 ? -9.154 11.398 31.930 1.00 89.00 73 THR A C 1
ATOM 541 O O . THR A 1 73 ? -8.357 12.287 32.226 1.00 89.00 73 THR A O 1
ATOM 544 N N . SER A 1 74 ? -8.756 10.258 31.353 1.00 92.81 74 SER A N 1
ATOM 545 C CA . SER A 1 74 ? -7.351 9.924 31.091 1.00 92.81 74 SER A CA 1
ATOM 546 C C . SER A 1 74 ? -7.050 9.749 29.601 1.00 92.81 74 SER A C 1
ATOM 548 O O . SER A 1 74 ? -7.932 9.453 28.795 1.00 92.81 74 SER A O 1
ATOM 550 N N . TYR A 1 75 ? -5.776 9.902 29.225 1.00 91.56 75 TYR A N 1
ATOM 551 C CA . TYR A 1 75 ? -5.326 9.640 27.852 1.00 91.56 75 TYR A CA 1
ATOM 552 C C . TYR A 1 75 ? -5.585 8.186 27.434 1.00 91.56 75 TYR A C 1
ATOM 554 O O . TYR A 1 75 ? -6.055 7.928 26.332 1.00 91.56 75 TYR A O 1
ATOM 562 N N . GLN A 1 76 ? -5.374 7.246 28.356 1.00 93.81 76 GLN A N 1
ATOM 563 C CA . GLN A 1 76 ? -5.624 5.825 28.134 1.00 93.81 76 GLN A CA 1
ATOM 564 C C . GLN A 1 76 ? -7.103 5.534 27.833 1.00 93.81 76 GLN A C 1
ATOM 566 O O . GLN A 1 76 ? -7.407 4.819 26.884 1.00 93.81 76 GLN A O 1
ATOM 571 N N . GLN A 1 77 ? -8.029 6.165 28.565 1.00 93.25 77 GLN A N 1
ATOM 572 C CA . GLN A 1 77 ? -9.468 6.043 28.295 1.00 93.25 77 GLN A CA 1
ATOM 573 C C . GLN A 1 77 ? -9.841 6.576 26.904 1.00 93.25 77 GLN A C 1
ATOM 575 O O . GLN A 1 77 ? -10.736 6.037 26.257 1.00 93.25 77 GLN A O 1
ATOM 580 N N . ARG A 1 78 ? -9.146 7.612 26.411 1.00 93.50 78 ARG A N 1
ATOM 581 C CA . ARG A 1 78 ? -9.339 8.117 25.040 1.00 93.50 78 ARG A CA 1
ATOM 582 C C . ARG A 1 78 ? -8.847 7.126 23.993 1.00 93.50 78 ARG A C 1
ATOM 584 O O . ARG A 1 78 ? -9.537 6.934 22.997 1.00 93.50 78 ARG A O 1
ATOM 591 N N . ILE A 1 79 ? -7.707 6.471 24.227 1.00 95.81 79 ILE A N 1
ATOM 592 C CA . ILE A 1 79 ? -7.205 5.398 23.354 1.00 95.81 79 ILE A CA 1
ATOM 593 C C . ILE A 1 79 ? -8.226 4.257 23.282 1.00 95.81 79 ILE A C 1
ATOM 595 O O . ILE A 1 79 ? -8.608 3.856 22.186 1.00 95.81 79 ILE A O 1
ATOM 599 N N . GLU A 1 80 ? -8.708 3.772 24.427 1.00 94.62 80 GLU A N 1
ATOM 600 C CA . GLU A 1 80 ? -9.704 2.692 24.504 1.00 94.62 80 GLU A CA 1
ATOM 601 C C . GLU A 1 80 ? -11.016 3.069 23.805 1.00 94.62 80 GLU A C 1
ATOM 603 O O . GLU A 1 80 ? -11.572 2.283 23.036 1.00 94.62 80 GLU A O 1
ATOM 608 N N . HIS A 1 81 ? -11.492 4.299 24.009 1.00 94.12 81 HIS A N 1
ATOM 609 C CA . HIS A 1 81 ? -12.686 4.796 23.333 1.00 94.12 81 HIS A CA 1
ATOM 610 C C . HIS A 1 81 ? -12.496 4.894 21.811 1.00 94.12 81 HIS A C 1
ATOM 612 O O . HIS A 1 81 ? -13.356 4.444 21.053 1.00 94.12 81 HIS A O 1
ATOM 618 N N . ASN A 1 82 ? -11.363 5.426 21.346 1.00 95.25 82 ASN A N 1
ATOM 619 C CA . ASN A 1 82 ? -11.061 5.534 19.918 1.00 95.25 82 ASN A CA 1
ATOM 620 C C . ASN A 1 82 ? -10.859 4.162 19.267 1.00 95.25 82 ASN A C 1
ATOM 622 O O . ASN A 1 82 ? -11.296 3.950 18.135 1.00 95.25 82 ASN A O 1
ATOM 626 N N . HIS A 1 83 ? -10.278 3.202 19.989 1.00 95.94 83 HIS A N 1
ATOM 627 C CA . HIS A 1 83 ? -10.222 1.806 19.561 1.00 95.94 83 HIS A CA 1
ATOM 628 C C . HIS A 1 83 ? -11.632 1.235 19.363 1.00 95.94 83 HIS A C 1
ATOM 630 O O . HIS A 1 83 ? -11.925 0.694 18.295 1.00 95.94 83 HIS A O 1
ATOM 636 N N . MET A 1 84 ? -12.520 1.417 20.346 1.00 94.62 84 MET A N 1
ATOM 637 C CA . MET A 1 84 ? -13.911 0.966 20.271 1.00 94.62 84 MET A CA 1
ATOM 638 C C . MET A 1 84 ? -14.652 1.600 19.086 1.00 94.62 84 MET A C 1
ATOM 640 O O . MET A 1 84 ? -15.353 0.894 18.356 1.00 94.62 84 MET A O 1
ATOM 644 N N . LEU A 1 85 ? -14.469 2.905 18.854 1.00 93.50 85 LEU A N 1
ATOM 645 C CA . LEU A 1 85 ? -15.026 3.596 17.690 1.00 93.50 85 LEU A CA 1
ATOM 646 C C . LEU A 1 85 ? -14.536 2.962 16.380 1.00 93.50 85 LEU A C 1
ATOM 648 O O . LEU A 1 85 ? -15.355 2.647 15.518 1.00 93.50 85 LEU A O 1
ATOM 652 N N . ILE A 1 86 ? -13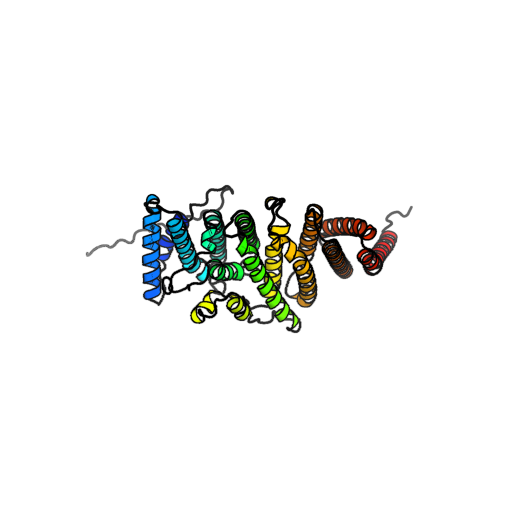.226 2.725 16.238 1.00 95.44 86 ILE A N 1
ATOM 653 C CA . ILE A 1 86 ? -12.646 2.090 15.045 1.00 95.44 86 ILE A CA 1
ATOM 654 C C . ILE A 1 86 ? -13.192 0.676 14.848 1.00 95.44 86 ILE A C 1
ATOM 656 O O . ILE A 1 86 ? -13.570 0.330 13.728 1.00 95.44 86 ILE A O 1
ATOM 660 N N . TYR A 1 87 ? -13.269 -0.129 15.911 1.00 94.31 87 TYR A N 1
ATOM 661 C CA . TYR A 1 87 ? -13.809 -1.486 15.847 1.00 94.31 87 TYR A CA 1
ATOM 662 C C . TYR A 1 87 ? -15.243 -1.484 15.313 1.00 94.31 87 TYR A C 1
ATOM 664 O O . TYR A 1 87 ? -15.534 -2.135 14.308 1.00 94.31 87 TYR A O 1
ATOM 672 N N . VAL A 1 88 ? -16.127 -0.700 15.937 1.00 91.12 88 VAL A N 1
ATOM 673 C CA . VAL A 1 88 ? -17.538 -0.615 15.546 1.00 91.12 88 VAL A CA 1
ATOM 674 C C . VAL A 1 88 ? -17.680 -0.088 14.119 1.00 91.12 88 VAL A C 1
ATOM 676 O O . VAL A 1 88 ? -18.404 -0.674 13.312 1.00 91.12 88 VAL A O 1
ATOM 679 N N . TYR A 1 89 ? -16.954 0.977 13.773 1.00 88.62 89 TYR A N 1
ATOM 680 C CA . TYR A 1 89 ? -17.025 1.579 12.444 1.00 88.62 89 TYR A CA 1
ATOM 681 C C . TYR A 1 89 ? -16.543 0.611 11.356 1.00 88.62 89 TYR A C 1
ATOM 683 O O . TYR A 1 89 ? -17.188 0.461 10.317 1.00 88.62 89 TYR A O 1
ATOM 691 N N . ALA A 1 90 ? -15.440 -0.102 11.593 1.00 92.06 90 ALA A N 1
ATOM 692 C CA . ALA A 1 90 ? -14.918 -1.090 10.657 1.00 92.06 90 ALA A CA 1
ATOM 693 C C . ALA A 1 90 ? -15.876 -2.279 10.477 1.00 92.06 90 ALA A C 1
ATOM 695 O O . ALA A 1 90 ? -16.124 -2.697 9.344 1.00 92.06 90 ALA A O 1
ATOM 696 N N . ARG A 1 91 ? -16.463 -2.777 11.571 1.00 89.75 91 ARG A N 1
ATOM 697 C CA . ARG A 1 91 ? -17.436 -3.881 11.558 1.00 89.75 91 ARG A CA 1
ATOM 698 C C . ARG A 1 91 ? -18.697 -3.545 10.776 1.00 89.75 91 ARG A C 1
ATOM 700 O O . ARG A 1 91 ? -19.182 -4.359 9.998 1.00 89.75 91 ARG A O 1
ATOM 707 N N . VAL A 1 92 ? -19.233 -2.350 10.985 1.00 86.25 92 VAL A N 1
ATOM 708 C CA . VAL A 1 92 ? -20.489 -1.937 10.353 1.00 86.25 92 VAL A CA 1
ATOM 709 C C . VAL A 1 92 ? -20.259 -1.523 8.909 1.00 86.25 92 VAL A C 1
ATOM 711 O O . VAL A 1 92 ? -21.003 -1.936 8.023 1.00 86.25 92 VAL A O 1
ATOM 714 N N . VAL A 1 93 ? -19.241 -0.696 8.671 1.00 89.50 93 VAL A N 1
ATOM 715 C CA . VAL A 1 93 ? -19.029 -0.070 7.368 1.00 89.50 93 VAL A CA 1
ATOM 716 C C . VAL A 1 93 ? -18.103 -0.925 6.524 1.00 89.50 93 VAL A C 1
ATOM 718 O O . VAL A 1 93 ? -18.563 -1.547 5.576 1.00 89.50 93 VAL A O 1
ATOM 721 N N . LEU A 1 94 ? -16.815 -1.014 6.871 1.00 90.25 94 LEU A N 1
ATOM 722 C CA . LEU A 1 94 ? -15.795 -1.638 6.013 1.00 90.25 94 LEU A CA 1
ATOM 723 C C . LEU A 1 94 ? -16.055 -3.123 5.731 1.00 90.25 94 LEU A C 1
ATOM 725 O O . LEU A 1 94 ? -15.759 -3.609 4.636 1.00 90.25 94 LEU A O 1
ATOM 729 N N . GLU A 1 95 ? -16.579 -3.864 6.700 1.00 87.69 95 GLU A N 1
ATOM 730 C CA . GLU A 1 95 ? -16.961 -5.268 6.521 1.00 87.69 95 GLU A CA 1
ATOM 731 C C . GLU A 1 95 ? -18.362 -5.442 5.928 1.00 87.69 95 GLU A C 1
ATOM 733 O O . GLU A 1 95 ? -18.609 -6.434 5.243 1.00 87.69 95 GLU A O 1
ATOM 738 N N . GLY A 1 96 ? -19.242 -4.452 6.097 1.00 85.00 96 GLY A N 1
ATOM 739 C CA . GLY A 1 96 ? -20.554 -4.399 5.453 1.00 85.00 96 GLY A CA 1
ATOM 740 C C . GLY A 1 96 ? -20.508 -4.089 3.951 1.00 85.00 96 GLY A C 1
ATOM 741 O O . GLY A 1 96 ? -21.521 -4.238 3.268 1.00 85.00 96 GLY A O 1
ATOM 742 N N . LEU A 1 97 ? -19.352 -3.686 3.406 1.00 87.38 97 LEU A N 1
ATOM 743 C CA . LEU A 1 97 ? -19.185 -3.379 1.981 1.00 87.38 97 LEU A CA 1
ATOM 744 C C . LEU A 1 97 ? -19.298 -4.638 1.106 1.00 87.38 97 LEU A C 1
ATOM 746 O O . LEU A 1 97 ? -18.338 -5.392 0.926 1.00 87.38 97 LEU A O 1
ATOM 750 N N . LYS A 1 98 ? -20.463 -4.826 0.486 1.00 85.62 98 LYS A N 1
ATOM 751 C CA . LYS A 1 98 ? -20.750 -5.958 -0.405 1.00 85.62 98 LYS A CA 1
ATOM 752 C C . LYS A 1 98 ? -20.656 -5.582 -1.884 1.00 85.62 98 LYS A C 1
ATOM 754 O O . LYS A 1 98 ? -21.655 -5.502 -2.592 1.00 85.62 98 LYS A O 1
ATOM 759 N N . TRP A 1 99 ? -19.430 -5.392 -2.365 1.00 81.69 99 TRP A N 1
ATOM 760 C CA . TRP A 1 99 ? -19.145 -4.966 -3.746 1.00 81.69 99 TRP A CA 1
ATOM 761 C C . TRP A 1 99 ? -19.678 -5.905 -4.841 1.00 81.69 99 TRP A C 1
ATOM 763 O O . TRP A 1 99 ? -19.916 -5.458 -5.956 1.00 81.69 99 TRP A O 1
ATOM 773 N N . GLY A 1 100 ? -19.849 -7.196 -4.538 1.00 75.06 100 GLY A N 1
ATOM 774 C CA . GLY A 1 100 ? -20.300 -8.210 -5.497 1.00 75.06 100 GLY A CA 1
ATOM 775 C C . GLY A 1 100 ? -21.815 -8.435 -5.552 1.00 75.06 100 GLY A C 1
ATOM 776 O O . GLY A 1 100 ? -22.255 -9.310 -6.294 1.00 75.06 100 GLY A O 1
ATOM 777 N N . GLU A 1 101 ? -22.620 -7.713 -4.763 1.00 82.00 101 GLU A N 1
ATOM 778 C CA . GLU A 1 101 ? -24.076 -7.889 -4.799 1.00 82.00 101 GLU A CA 1
ATOM 779 C C . GLU A 1 101 ? -24.689 -7.200 -6.042 1.00 82.00 101 GLU A C 1
ATOM 781 O O . GLU A 1 101 ? -24.478 -6.003 -6.244 1.00 82.00 101 GLU A O 1
ATOM 786 N N . PRO A 1 102 ? -25.493 -7.912 -6.863 1.00 74.62 102 PRO A N 1
ATOM 787 C CA . PRO A 1 102 ? -25.945 -7.453 -8.187 1.00 74.62 102 PRO A CA 1
ATOM 788 C C . PRO A 1 102 ? -26.866 -6.222 -8.177 1.00 74.62 102 PRO A C 1
ATOM 790 O O . PRO A 1 102 ? -27.134 -5.648 -9.229 1.00 74.62 102 PRO A O 1
ATOM 793 N N . PHE A 1 103 ? -27.337 -5.803 -7.001 1.00 78.94 103 PHE A N 1
ATOM 794 C CA . PHE A 1 103 ? -28.214 -4.643 -6.815 1.00 78.94 103 PHE A CA 1
ATOM 795 C C . PHE A 1 103 ? -27.672 -3.655 -5.778 1.00 78.94 103 PHE A C 1
ATOM 797 O O . PHE A 1 103 ? -28.400 -2.767 -5.330 1.00 78.94 103 PHE A O 1
ATOM 804 N N . ALA A 1 104 ? -26.412 -3.810 -5.364 1.00 83.44 104 ALA A N 1
ATOM 805 C CA . ALA A 1 104 ? -25.807 -2.878 -4.433 1.00 83.44 104 ALA A CA 1
ATOM 806 C C . ALA A 1 104 ? -25.671 -1.495 -5.077 1.00 83.44 104 ALA A C 1
ATOM 808 O O . ALA A 1 104 ? -25.241 -1.349 -6.224 1.00 83.44 104 ALA A O 1
ATOM 809 N N . ASN A 1 105 ? -26.007 -0.457 -4.313 1.00 87.31 105 ASN A N 1
ATOM 810 C CA . ASN A 1 105 ? -25.789 0.911 -4.749 1.00 87.31 105 ASN A CA 1
ATOM 811 C C . ASN A 1 105 ? -24.287 1.237 -4.667 1.00 87.31 105 ASN A C 1
ATOM 813 O O . ASN A 1 105 ? -23.771 1.600 -3.611 1.00 87.31 105 ASN A O 1
ATOM 817 N N . THR A 1 106 ? -23.580 1.098 -5.788 1.00 85.75 106 THR A N 1
ATOM 818 C CA . THR A 1 106 ? -22.120 1.263 -5.855 1.00 85.75 106 THR A CA 1
ATOM 819 C C . THR A 1 106 ? -21.652 2.682 -5.545 1.00 85.75 106 THR A C 1
ATOM 821 O O . THR A 1 106 ? -20.523 2.850 -5.088 1.00 85.75 106 THR A O 1
ATOM 824 N N . SER A 1 107 ? -22.475 3.714 -5.771 1.00 88.50 107 SER A N 1
ATOM 825 C CA . SER A 1 107 ? -22.121 5.083 -5.371 1.00 88.50 107 SER A CA 1
ATOM 826 C C . SER A 1 107 ? -22.214 5.251 -3.858 1.00 88.50 107 SER A C 1
ATOM 828 O O . SER A 1 107 ? -21.304 5.817 -3.258 1.00 88.50 107 SER A O 1
ATOM 830 N N . GLN A 1 108 ? -23.245 4.676 -3.233 1.00 89.69 108 GLN A N 1
ATOM 831 C CA . GLN A 1 108 ? -23.379 4.662 -1.778 1.00 89.69 108 GLN A CA 1
ATOM 832 C C . GLN A 1 108 ? -22.240 3.872 -1.121 1.00 89.69 108 GLN A C 1
ATOM 834 O O . GLN A 1 108 ? -21.586 4.405 -0.233 1.00 89.69 108 GLN A O 1
ATOM 839 N N . LEU A 1 109 ? -21.931 2.664 -1.612 1.00 90.31 109 LEU A N 1
ATOM 840 C CA . LEU A 1 109 ? -20.809 1.863 -1.103 1.00 90.31 109 LEU A CA 1
ATOM 841 C C . LEU A 1 109 ? -19.471 2.608 -1.209 1.00 90.31 109 LEU A C 1
ATOM 843 O O . LEU A 1 109 ? -18.662 2.559 -0.284 1.00 90.31 109 LEU A O 1
ATOM 847 N N . ARG A 1 110 ? -19.236 3.324 -2.319 1.00 90.62 110 ARG A N 1
ATOM 848 C CA . ARG A 1 110 ? -18.056 4.188 -2.474 1.00 90.62 110 ARG A CA 1
ATOM 849 C C . ARG A 1 110 ? -18.050 5.323 -1.459 1.00 90.62 110 ARG A C 1
ATOM 851 O O . ARG A 1 110 ? -17.034 5.522 -0.805 1.00 90.62 110 ARG A O 1
ATOM 858 N N . ALA A 1 111 ? -19.166 6.025 -1.286 1.00 90.62 111 ALA A N 1
ATOM 859 C CA . ALA A 1 111 ? -19.270 7.112 -0.318 1.00 90.62 111 ALA A CA 1
ATOM 860 C C . ALA A 1 111 ? -19.050 6.626 1.127 1.00 90.62 111 ALA A C 1
ATOM 862 O O . ALA A 1 111 ? -18.337 7.276 1.890 1.00 90.62 111 ALA A O 1
ATOM 863 N N . ASP A 1 112 ? -19.611 5.469 1.486 1.00 90.81 112 ASP A N 1
ATOM 864 C CA . ASP A 1 112 ? -19.420 4.821 2.786 1.00 90.81 112 ASP A CA 1
ATOM 865 C C . ASP A 1 112 ? -17.957 4.428 3.012 1.00 90.81 112 ASP A C 1
ATOM 867 O O . ASP A 1 112 ? -17.384 4.744 4.055 1.00 90.81 112 ASP A O 1
ATOM 871 N N . ALA A 1 113 ? -17.317 3.811 2.016 1.00 92.69 113 ALA A N 1
ATOM 872 C CA . ALA A 1 113 ? -15.904 3.454 2.084 1.00 92.69 113 ALA A CA 1
ATOM 873 C C . ALA A 1 113 ? -14.996 4.689 2.213 1.00 92.69 113 ALA A C 1
ATOM 875 O O . ALA A 1 113 ? -14.092 4.700 3.048 1.00 92.69 113 ALA A O 1
ATOM 876 N N . THR A 1 114 ? -15.255 5.753 1.446 1.00 93.31 114 THR A N 1
ATOM 877 C CA . THR A 1 114 ? -14.495 7.009 1.534 1.00 93.31 114 THR A CA 1
ATOM 878 C C . THR A 1 114 ? -14.642 7.643 2.914 1.00 93.31 114 THR A C 1
ATOM 880 O O . THR A 1 114 ? -13.640 8.029 3.518 1.00 93.31 114 THR A O 1
ATOM 883 N N . ARG A 1 115 ? -15.869 7.705 3.453 1.00 92.19 115 ARG A N 1
ATOM 884 C CA . ARG A 1 115 ? -16.113 8.190 4.820 1.00 92.19 115 ARG A CA 1
ATOM 885 C C . ARG A 1 115 ? -15.377 7.351 5.857 1.00 92.19 115 ARG A C 1
ATOM 887 O O . ARG A 1 115 ? -14.799 7.925 6.772 1.00 92.19 115 ARG A O 1
ATOM 894 N N . ALA A 1 116 ? -15.339 6.030 5.688 1.00 92.81 116 ALA A N 1
ATOM 895 C CA . ALA A 1 116 ? -14.627 5.134 6.590 1.00 92.81 116 ALA A CA 1
ATOM 896 C C . ALA A 1 116 ? -13.120 5.385 6.612 1.00 92.81 116 ALA A C 1
ATOM 898 O O . ALA A 1 116 ? -12.536 5.529 7.682 1.00 92.81 116 ALA A O 1
ATOM 899 N N . VAL A 1 117 ? -12.492 5.483 5.440 1.00 95.50 117 VAL A N 1
ATOM 900 C CA . VAL A 1 117 ? -11.054 5.769 5.343 1.00 95.50 117 VAL A CA 1
ATOM 901 C C . VAL A 1 117 ? -10.740 7.156 5.913 1.00 95.50 117 VAL A C 1
ATOM 903 O O . VAL A 1 117 ? -9.761 7.320 6.638 1.00 95.50 117 VAL A O 1
ATOM 906 N N . HIS A 1 118 ? -11.600 8.145 5.663 1.00 94.31 118 HIS A N 1
ATOM 907 C CA . HIS A 1 118 ? -11.438 9.485 6.222 1.00 94.31 118 HIS A CA 1
ATOM 908 C C . HIS A 1 118 ? -11.593 9.521 7.748 1.00 94.31 118 HIS A C 1
ATOM 910 O O . HIS A 1 118 ? -10.809 10.179 8.429 1.00 94.31 118 HIS A O 1
ATOM 916 N N . PHE A 1 119 ? -12.574 8.794 8.286 1.00 94.75 119 PHE A N 1
ATOM 917 C CA . PHE A 1 119 ? -12.760 8.614 9.723 1.00 94.75 119 PHE A CA 1
ATOM 918 C C . PHE A 1 119 ? -11.500 8.016 10.363 1.00 94.75 119 PHE A C 1
ATOM 920 O O . PHE A 1 119 ? -10.976 8.593 11.312 1.00 94.75 119 PHE A O 1
ATOM 927 N N . LEU A 1 120 ? -10.952 6.936 9.789 1.00 96.25 120 LEU A N 1
ATOM 928 C CA . LEU A 1 120 ? -9.705 6.331 10.271 1.00 96.25 120 LEU A CA 1
ATOM 929 C C . LEU A 1 120 ? -8.548 7.332 10.264 1.00 96.25 120 LEU A C 1
ATOM 931 O O . LEU A 1 120 ? -7.813 7.414 11.243 1.00 96.25 120 LEU A O 1
ATOM 935 N N . LYS A 1 121 ? -8.411 8.115 9.188 1.00 95.50 121 LYS A N 1
ATOM 936 C CA . LYS A 1 121 ? -7.388 9.161 9.075 1.00 95.50 121 LYS A CA 1
ATOM 937 C C . LYS A 1 121 ? -7.479 10.177 10.208 1.00 95.50 121 LYS A C 1
ATOM 939 O O . LYS A 1 121 ? -6.469 10.444 10.848 1.00 95.50 121 LYS A O 1
ATOM 944 N N . ILE A 1 122 ? -8.671 10.714 10.478 1.00 94.19 122 ILE A N 1
ATOM 945 C CA . ILE A 1 122 ? -8.864 11.685 11.564 1.00 94.19 122 ILE A CA 1
ATOM 946 C C . ILE A 1 122 ? -8.552 11.038 12.916 1.00 94.19 122 ILE A C 1
ATOM 948 O O . ILE A 1 122 ? -7.727 11.559 13.658 1.00 94.19 122 ILE A O 1
ATOM 952 N N . THR A 1 123 ? -9.159 9.889 13.224 1.00 94.25 123 THR A N 1
ATOM 953 C CA . THR A 1 123 ? -9.020 9.254 14.543 1.00 94.25 123 THR A CA 1
ATOM 954 C C . THR A 1 123 ? -7.583 8.827 14.841 1.00 94.25 123 THR A C 1
ATOM 956 O O . THR A 1 123 ? -7.109 9.015 15.959 1.00 94.25 123 THR A O 1
ATOM 959 N N . VAL A 1 124 ? -6.863 8.288 13.851 1.00 94.44 124 VAL A N 1
ATOM 960 C CA . VAL A 1 124 ? -5.447 7.918 14.008 1.00 94.44 124 VAL A CA 1
ATOM 961 C C . VAL A 1 124 ? -4.566 9.155 14.157 1.00 94.44 124 VAL A C 1
ATOM 963 O O . VAL A 1 124 ? -3.631 9.127 14.948 1.00 94.44 124 VAL A O 1
ATOM 966 N N . ASN A 1 125 ? -4.856 10.248 13.450 1.00 93.12 125 ASN A N 1
ATOM 967 C CA . ASN A 1 125 ? -4.086 11.479 13.613 1.00 93.12 125 ASN A CA 1
ATOM 968 C C . ASN A 1 125 ? -4.306 12.117 14.999 1.00 93.12 125 ASN A C 1
ATOM 970 O O . ASN A 1 125 ? -3.364 12.608 15.615 1.00 93.12 125 ASN A O 1
ATOM 974 N N . GLU A 1 126 ? -5.537 12.072 15.515 1.00 91.44 126 GLU A N 1
ATOM 975 C CA . GLU A 1 126 ? -5.882 12.580 16.849 1.00 91.44 126 GLU A CA 1
ATOM 976 C C . GLU A 1 126 ? -5.335 11.710 17.988 1.00 91.44 126 GLU A C 1
ATOM 978 O O . GLU A 1 126 ? -5.030 12.217 19.068 1.00 91.44 126 GLU A O 1
ATOM 983 N N . THR A 1 127 ? -5.258 10.390 17.804 1.00 94.62 127 THR A N 1
ATOM 984 C CA . THR A 1 127 ? -4.781 9.450 18.834 1.00 94.62 127 THR A CA 1
ATOM 985 C C . THR A 1 127 ? -3.951 8.337 18.196 1.00 94.62 127 THR A C 1
ATOM 987 O O . THR A 1 127 ? -4.446 7.226 18.004 1.00 94.62 127 THR A O 1
ATOM 990 N N . PRO A 1 128 ? -2.675 8.603 17.874 1.00 95.19 128 PRO A N 1
ATOM 991 C CA . PRO A 1 128 ? -1.843 7.683 17.097 1.00 95.19 128 PRO A CA 1
ATOM 992 C C . PRO A 1 128 ? -1.621 6.334 17.781 1.00 95.19 128 PRO A C 1
ATOM 994 O O . PRO A 1 128 ? -1.660 5.286 17.132 1.00 95.19 128 PRO A O 1
ATOM 997 N N . GLU A 1 129 ? -1.439 6.346 19.105 1.00 96.56 129 GLU A N 1
ATOM 998 C CA . GLU A 1 129 ? -1.218 5.158 19.938 1.00 96.56 129 GLU A CA 1
ATOM 999 C C . GLU A 1 129 ? -2.347 4.129 19.827 1.00 96.56 129 GLU A C 1
ATOM 1001 O O . GLU A 1 129 ? -2.124 2.953 20.116 1.00 96.56 129 GLU A O 1
ATOM 1006 N N . VAL A 1 130 ? -3.536 4.525 19.352 1.00 97.12 130 VAL A N 1
ATOM 1007 C CA . VAL A 1 130 ? -4.652 3.604 19.102 1.00 97.12 130 VAL A CA 1
ATOM 1008 C C . VAL A 1 130 ? -4.267 2.472 18.152 1.00 97.12 130 VAL A C 1
ATOM 1010 O O . VAL A 1 130 ? -4.755 1.357 18.305 1.00 97.12 130 VAL A O 1
ATOM 1013 N N . LEU A 1 131 ? -3.341 2.712 17.216 1.00 97.31 131 LEU A N 1
ATOM 1014 C CA . LEU A 1 131 ? -2.837 1.684 16.303 1.00 97.31 131 LEU A CA 1
ATOM 1015 C C . LEU A 1 131 ? -2.081 0.564 17.026 1.00 97.31 131 LEU A C 1
ATOM 1017 O O . LEU A 1 131 ? -2.073 -0.571 16.549 1.00 97.31 131 LEU A O 1
ATOM 1021 N N . LEU A 1 132 ? -1.466 0.874 18.166 1.00 96.44 132 LEU A N 1
ATOM 1022 C CA . LEU A 1 132 ? -0.696 -0.064 18.982 1.00 96.44 132 LEU A CA 1
ATOM 1023 C C . LEU A 1 132 ? -1.551 -0.729 20.068 1.00 96.44 132 LEU A C 1
ATOM 1025 O O . LEU A 1 132 ? -1.075 -1.640 20.739 1.00 96.44 132 LEU A O 1
ATOM 1029 N N . PHE A 1 133 ? -2.806 -0.300 20.233 1.00 95.75 133 PHE A N 1
ATOM 1030 C CA . PHE A 1 133 ? -3.699 -0.831 21.254 1.00 95.75 133 PHE A CA 1
ATOM 1031 C C . PHE A 1 133 ? -3.973 -2.324 21.038 1.00 95.75 133 PHE A C 1
ATOM 1033 O O . PHE A 1 133 ? -4.443 -2.741 19.975 1.00 95.75 133 PHE A O 1
ATOM 1040 N N . THR A 1 134 ? -3.743 -3.119 22.077 1.00 92.94 134 THR A N 1
ATOM 1041 C CA . THR A 1 134 ? -4.087 -4.542 22.164 1.00 92.94 134 THR A CA 1
ATOM 1042 C C . THR A 1 134 ? -5.292 -4.688 23.084 1.00 92.94 134 THR A C 1
ATOM 1044 O O . THR A 1 134 ? -5.279 -4.144 24.185 1.00 92.94 134 THR A O 1
ATOM 1047 N N . ALA A 1 135 ? -6.339 -5.385 22.638 1.00 88.81 135 ALA A N 1
ATOM 1048 C CA . ALA A 1 135 ? -7.484 -5.654 23.509 1.00 88.81 135 ALA A CA 1
ATOM 1049 C C . ALA A 1 135 ? -7.216 -6.874 24.395 1.00 88.81 135 ALA A C 1
ATOM 1051 O O . ALA A 1 135 ? -6.401 -7.727 24.039 1.00 88.81 135 ALA A O 1
ATOM 1052 N N . ASP A 1 136 ? -7.943 -6.963 25.506 1.00 87.75 136 ASP A N 1
ATOM 1053 C CA . ASP A 1 136 ? -7.993 -8.179 26.311 1.00 87.75 136 ASP A CA 1
ATOM 1054 C C . ASP A 1 136 ? -8.639 -9.327 25.525 1.00 87.75 136 ASP A C 1
ATOM 1056 O O . ASP A 1 136 ? -9.508 -9.117 24.669 1.00 87.75 136 ASP A O 1
ATOM 1060 N N . ASP A 1 137 ? -8.223 -10.555 25.833 1.00 83.88 137 ASP A N 1
ATOM 1061 C CA . ASP A 1 137 ? -8.774 -11.746 25.191 1.00 83.88 137 ASP A CA 1
ATOM 1062 C C . ASP A 1 137 ? -10.286 -11.859 25.448 1.00 83.88 137 ASP A C 1
ATOM 1064 O O . ASP A 1 137 ? -10.769 -11.682 26.569 1.00 83.88 137 ASP A O 1
ATOM 1068 N N . GLY A 1 138 ? -11.050 -12.108 24.385 1.00 82.81 138 GLY A N 1
ATOM 1069 C CA . GLY A 1 138 ? -12.512 -12.166 24.429 1.00 82.81 138 GLY A CA 1
ATOM 1070 C C . GLY A 1 138 ? -13.232 -10.827 24.656 1.00 82.81 138 GLY A C 1
ATOM 1071 O O . GLY A 1 138 ? -14.460 -10.827 24.752 1.00 82.81 138 GLY A O 1
ATOM 1072 N N . ALA A 1 139 ? -12.532 -9.686 24.712 1.00 86.88 139 ALA A N 1
ATOM 1073 C CA . ALA A 1 139 ? -13.178 -8.374 24.864 1.00 86.88 139 ALA A CA 1
ATOM 1074 C C . ALA A 1 139 ? -14.024 -7.972 23.642 1.00 86.88 139 ALA A C 1
ATOM 1076 O O . ALA A 1 139 ? -14.983 -7.202 23.779 1.00 86.88 139 ALA A O 1
ATOM 1077 N N . PHE A 1 140 ? -13.661 -8.499 22.468 1.00 89.38 140 PHE A N 1
ATOM 1078 C CA . PHE A 1 140 ? -14.326 -8.260 21.193 1.00 89.38 140 PHE A CA 1
ATOM 1079 C C . PHE A 1 140 ? -14.552 -9.579 20.447 1.00 89.38 140 PHE A C 1
ATOM 1081 O O . PHE A 1 140 ? -13.648 -10.402 20.339 1.00 89.38 140 PHE A O 1
ATOM 1088 N N . LEU A 1 141 ? -15.744 -9.777 19.887 1.00 87.69 141 LEU A N 1
ATOM 1089 C CA . LEU A 1 141 ? -16.118 -11.024 19.208 1.00 87.69 141 LEU A CA 1
ATOM 1090 C C . LEU A 1 141 ? -15.354 -11.239 17.888 1.00 87.69 141 LEU A C 1
ATOM 1092 O O . LEU A 1 141 ? -15.115 -12.374 17.474 1.00 87.69 141 LEU A O 1
ATOM 1096 N N . PHE A 1 142 ? -14.980 -10.145 17.218 1.00 86.12 142 PHE A N 1
ATOM 1097 C CA . PHE A 1 142 ? -14.341 -10.144 15.896 1.00 86.12 142 PHE A CA 1
ATOM 1098 C C . PHE A 1 142 ? -12.963 -9.490 15.892 1.00 86.12 142 PHE A C 1
ATOM 1100 O O . PHE A 1 142 ? -12.570 -8.864 14.899 1.00 86.12 142 PHE A O 1
ATOM 1107 N N . ARG A 1 143 ? -12.251 -9.575 17.012 1.00 87.81 143 ARG A N 1
ATOM 1108 C CA . ARG A 1 143 ? -10.873 -9.110 17.120 1.00 87.81 143 ARG A CA 1
ATOM 1109 C C . ARG A 1 143 ? -10.166 -9.851 18.247 1.00 87.81 143 ARG A C 1
ATOM 1111 O O . ARG A 1 143 ? -10.781 -10.108 19.277 1.00 87.81 143 ARG A O 1
ATOM 1118 N N . GLY A 1 144 ? -8.892 -10.169 18.055 1.00 87.12 144 GLY A N 1
ATOM 1119 C CA . GLY A 1 144 ? -8.065 -10.779 19.087 1.00 87.12 144 GLY A CA 1
ATOM 1120 C C . GLY A 1 144 ? -7.244 -9.750 19.859 1.00 87.12 144 GLY A C 1
ATOM 1121 O O . GLY A 1 144 ? -7.602 -8.571 19.986 1.00 87.12 144 GLY A O 1
ATOM 1122 N N . THR A 1 145 ? -6.116 -10.225 20.378 1.00 88.75 145 THR A N 1
ATOM 1123 C CA . THR A 1 145 ? -5.167 -9.438 21.171 1.00 88.75 145 THR A CA 1
ATOM 1124 C C . THR A 1 145 ? -4.086 -8.768 20.317 1.00 88.75 145 THR A C 1
ATOM 1126 O O . THR A 1 145 ? -3.224 -8.072 20.852 1.00 88.75 145 THR A O 1
ATOM 1129 N N . GLU A 1 146 ? -4.120 -8.930 18.990 1.00 90.69 146 GLU A N 1
ATOM 1130 C CA . GLU A 1 146 ? -3.190 -8.269 18.076 1.00 90.69 146 GLU A CA 1
ATOM 1131 C C . GLU A 1 146 ? -3.300 -6.735 18.152 1.00 90.69 146 GLU A C 1
ATOM 1133 O O . GLU A 1 146 ? -4.391 -6.197 18.381 1.00 90.69 146 GLU A O 1
ATOM 1138 N N . PRO A 1 147 ? -2.214 -5.983 17.901 1.00 93.69 147 PRO A N 1
ATOM 1139 C CA . PRO A 1 147 ? -2.288 -4.537 17.734 1.00 93.69 147 PRO A CA 1
ATOM 1140 C C . PRO A 1 147 ? -3.297 -4.130 16.660 1.00 93.69 147 PRO A C 1
ATOM 1142 O O . PRO A 1 147 ? -3.440 -4.793 15.629 1.00 93.69 147 PRO A O 1
ATOM 1145 N N . LEU A 1 148 ? -3.991 -3.013 16.878 1.00 95.69 148 LEU A N 1
ATOM 1146 C CA . LEU A 1 148 ? -5.086 -2.578 16.006 1.00 95.69 148 LEU A CA 1
ATOM 1147 C C . LEU A 1 148 ? -4.660 -2.437 14.543 1.00 95.69 148 LEU A C 1
ATOM 1149 O O . LEU A 1 148 ? -5.446 -2.767 13.653 1.00 95.69 148 LEU A O 1
ATOM 1153 N N . TRP A 1 149 ? -3.428 -1.992 14.284 1.00 96.12 149 TRP A N 1
ATOM 1154 C CA . TRP A 1 149 ? -2.913 -1.830 12.924 1.00 96.12 149 TRP A CA 1
ATOM 1155 C C . TRP A 1 149 ? -2.954 -3.137 12.109 1.00 96.12 149 TRP A C 1
ATOM 1157 O O . TRP A 1 149 ? -3.331 -3.107 10.937 1.00 96.12 149 TRP A O 1
ATOM 1167 N N . ILE A 1 150 ? -2.673 -4.287 12.735 1.00 94.19 150 ILE A N 1
ATOM 1168 C CA . ILE A 1 150 ? -2.692 -5.613 12.085 1.00 94.19 150 ILE A CA 1
ATOM 1169 C C . ILE A 1 150 ? -4.105 -5.988 11.658 1.00 94.19 150 ILE A C 1
ATOM 1171 O O . ILE A 1 150 ? -4.310 -6.562 10.591 1.00 94.19 150 ILE A O 1
ATOM 1175 N N . TRP A 1 151 ? -5.089 -5.623 12.475 1.00 94.19 151 TRP A N 1
ATOM 1176 C CA . TRP A 1 151 ? -6.489 -5.914 12.213 1.00 94.19 151 TRP A CA 1
ATOM 1177 C C . TRP A 1 151 ? -7.121 -4.942 11.206 1.00 94.19 151 TRP A C 1
ATOM 1179 O O . TRP A 1 151 ? -7.955 -5.351 10.391 1.00 94.19 151 TRP A O 1
ATOM 1189 N N . ILE A 1 152 ? -6.755 -3.654 11.236 1.00 96.25 152 ILE A N 1
ATOM 1190 C CA . ILE A 1 152 ? -7.395 -2.617 10.409 1.00 96.25 152 ILE A CA 1
ATOM 1191 C C . ILE A 1 152 ? -6.775 -2.480 9.012 1.00 96.25 152 ILE A C 1
ATOM 1193 O O . ILE A 1 152 ? -7.513 -2.244 8.053 1.00 96.25 152 ILE A O 1
ATOM 1197 N N . PHE A 1 153 ? -5.461 -2.685 8.849 1.00 96.62 153 PHE A N 1
ATOM 1198 C CA . PHE A 1 153 ? -4.797 -2.599 7.538 1.00 96.62 153 PHE A CA 1
ATOM 1199 C C . PHE A 1 153 ? -5.435 -3.518 6.483 1.00 96.62 153 PHE A C 1
ATOM 1201 O O . PHE A 1 153 ? -5.790 -3.004 5.422 1.00 96.62 153 PHE A O 1
ATOM 1208 N N . PRO A 1 154 ? -5.701 -4.815 6.749 1.00 95.12 154 PRO A N 1
ATOM 1209 C CA . PRO A 1 154 ? -6.411 -5.700 5.820 1.00 95.12 154 PRO A CA 1
ATOM 1210 C C . PRO A 1 154 ? -7.742 -5.130 5.316 1.00 95.12 154 PRO A C 1
ATOM 1212 O O . PRO A 1 154 ? -8.105 -5.276 4.148 1.00 95.12 154 PRO A O 1
ATOM 1215 N N . LYS A 1 155 ? -8.483 -4.457 6.203 1.00 94.75 155 LYS A N 1
ATOM 1216 C CA . LYS A 1 155 ? -9.833 -3.944 5.932 1.00 94.75 155 LYS A CA 1
ATOM 1217 C C . LYS A 1 155 ? -9.813 -2.712 5.035 1.00 94.75 155 LYS A C 1
ATOM 1219 O O . LYS A 1 155 ? -10.763 -2.513 4.280 1.00 94.75 155 LYS A O 1
ATOM 1224 N N . VAL A 1 156 ? -8.737 -1.930 5.092 1.00 96.50 156 VAL A N 1
ATOM 1225 C CA . VAL A 1 156 ? -8.493 -0.790 4.201 1.00 96.50 156 VAL A CA 1
ATOM 1226 C C . VAL A 1 156 ? -7.856 -1.262 2.893 1.00 96.50 156 VAL A C 1
ATOM 1228 O O . VAL A 1 156 ? -8.356 -0.959 1.812 1.00 96.50 156 VAL A O 1
ATOM 1231 N N . LEU A 1 157 ? -6.792 -2.063 2.972 1.00 96.94 157 LEU A N 1
ATOM 1232 C CA . LEU A 1 157 ? -5.995 -2.478 1.817 1.00 96.94 157 LEU A CA 1
ATOM 1233 C C . LEU A 1 157 ? -6.774 -3.362 0.840 1.00 96.94 157 LEU A C 1
ATOM 1235 O O . LEU A 1 157 ? -6.564 -3.237 -0.363 1.00 96.94 157 LEU A O 1
ATOM 1239 N N . LYS A 1 158 ? -7.754 -4.158 1.290 1.00 94.06 158 LYS A N 1
ATOM 1240 C CA . LYS A 1 158 ? -8.636 -4.918 0.377 1.00 94.06 158 LYS A CA 1
ATOM 1241 C C . LYS A 1 158 ? -9.365 -4.047 -0.659 1.00 94.06 158 LYS A C 1
ATOM 1243 O O . LYS A 1 158 ? -9.807 -4.556 -1.689 1.00 94.06 158 LYS A O 1
ATOM 1248 N N . LEU A 1 159 ? -9.535 -2.753 -0.372 1.00 94.56 159 LEU A N 1
ATOM 1249 C CA . LEU A 1 159 ? -10.198 -1.788 -1.250 1.00 94.56 159 LEU A CA 1
ATOM 1250 C C . LEU A 1 159 ? -9.242 -1.239 -2.321 1.00 94.56 159 LEU A C 1
ATOM 1252 O O . LEU A 1 159 ? -9.683 -0.844 -3.398 1.00 94.56 159 LEU A O 1
ATOM 1256 N N . LEU A 1 160 ? -7.934 -1.254 -2.055 1.00 95.94 160 LEU A N 1
ATOM 1257 C CA . LEU A 1 160 ? -6.913 -0.719 -2.947 1.00 95.94 160 LEU A CA 1
ATOM 1258 C C . LEU A 1 160 ? -6.839 -1.540 -4.243 1.00 95.94 160 LEU A C 1
ATOM 1260 O O . LEU A 1 160 ? -6.692 -2.765 -4.216 1.00 95.94 160 LEU A O 1
ATOM 1264 N N . GLY A 1 161 ? -6.942 -0.862 -5.388 1.00 91.62 161 GLY A N 1
ATOM 1265 C CA . GLY A 1 161 ? -6.876 -1.482 -6.716 1.00 91.62 161 GLY A CA 1
ATOM 1266 C C . GLY A 1 161 ? -8.144 -2.224 -7.163 1.00 91.62 161 GLY A C 1
ATOM 1267 O O . GLY A 1 161 ? -8.128 -2.862 -8.218 1.00 91.62 161 GLY A O 1
ATOM 1268 N N . ASN A 1 162 ? -9.241 -2.163 -6.401 1.00 91.19 162 ASN A N 1
ATOM 1269 C CA . ASN A 1 162 ? -10.502 -2.808 -6.769 1.00 91.19 162 ASN A CA 1
ATOM 1270 C C . ASN A 1 162 ? -11.226 -2.011 -7.876 1.00 91.19 162 ASN A C 1
ATOM 1272 O O . ASN A 1 162 ? -11.465 -0.812 -7.744 1.00 91.19 162 ASN A O 1
ATOM 1276 N N . SER A 1 163 ? -11.629 -2.680 -8.965 1.00 88.50 163 SER A N 1
ATOM 1277 C CA . SER A 1 163 ? -12.348 -2.057 -10.099 1.00 88.50 163 SER A CA 1
ATOM 1278 C C . SER A 1 163 ? -13.682 -1.427 -9.732 1.00 88.50 163 SER A C 1
ATOM 1280 O O . SER A 1 163 ? -14.156 -0.566 -10.464 1.00 88.50 163 SER A O 1
ATOM 1282 N N . SER A 1 164 ? -14.301 -1.864 -8.640 1.00 87.19 164 SER A N 1
ATOM 1283 C CA . SER A 1 164 ? -15.601 -1.350 -8.202 1.00 87.19 164 SER A CA 1
ATOM 1284 C C . SER A 1 164 ? -15.483 0.021 -7.530 1.00 87.19 164 SER A C 1
ATOM 1286 O O . SER A 1 164 ? -16.484 0.717 -7.360 1.00 87.19 164 SER A O 1
ATOM 1288 N N . CYS A 1 165 ? -14.270 0.409 -7.130 1.00 87.19 165 CYS A N 1
ATOM 1289 C CA . CYS A 1 165 ? -14.007 1.621 -6.366 1.00 87.19 165 CYS A CA 1
ATOM 1290 C C . CYS A 1 165 ? -12.610 2.213 -6.647 1.00 87.19 165 CYS A C 1
ATOM 1292 O O . CYS A 1 165 ? -11.834 2.419 -5.714 1.00 87.19 165 CYS A O 1
ATOM 1294 N N . PRO A 1 166 ? -12.285 2.538 -7.915 1.00 85.88 166 PRO A N 1
ATOM 1295 C CA . PRO A 1 166 ? -10.982 3.108 -8.274 1.00 85.88 166 PRO A CA 1
ATOM 1296 C C . PRO A 1 166 ? -10.693 4.428 -7.540 1.00 85.88 166 PRO A C 1
ATOM 1298 O O . PRO A 1 166 ? -9.553 4.688 -7.163 1.00 85.88 166 PRO A O 1
ATOM 1301 N N . ASP A 1 167 ? -11.739 5.206 -7.252 1.00 88.88 167 ASP A N 1
ATOM 1302 C CA . ASP A 1 167 ? -11.664 6.505 -6.573 1.00 88.88 167 ASP A CA 1
ATOM 1303 C C . ASP A 1 167 ? -11.167 6.409 -5.114 1.00 88.88 167 ASP A C 1
ATOM 1305 O O . ASP A 1 167 ? -10.862 7.431 -4.504 1.00 88.88 167 ASP A O 1
ATOM 1309 N N . LEU A 1 168 ? -11.073 5.200 -4.536 1.00 93.06 168 LEU A N 1
ATOM 1310 C CA . LEU A 1 168 ? -10.562 4.990 -3.175 1.00 93.06 168 LEU A CA 1
ATOM 1311 C C . LEU A 1 168 ? -9.035 4.998 -3.074 1.00 93.06 168 LEU A C 1
ATOM 1313 O O . LEU A 1 168 ? -8.529 5.088 -1.957 1.00 93.06 168 LEU A O 1
ATOM 1317 N N . ALA A 1 169 ? -8.300 4.942 -4.189 1.00 94.25 169 ALA A N 1
ATOM 1318 C CA . ALA A 1 169 ? -6.838 5.000 -4.154 1.00 94.25 169 ALA A CA 1
ATOM 1319 C C . ALA A 1 169 ? -6.341 6.273 -3.445 1.00 94.25 169 ALA A C 1
ATOM 1321 O O . ALA A 1 169 ? -5.612 6.173 -2.464 1.00 94.25 169 ALA A O 1
ATOM 1322 N N . ALA A 1 170 ? -6.835 7.449 -3.847 1.00 94.88 170 ALA A N 1
ATOM 1323 C CA . ALA A 1 170 ? -6.414 8.724 -3.265 1.00 94.88 170 ALA A CA 1
ATOM 1324 C C . ALA A 1 170 ? -6.773 8.877 -1.766 1.00 94.88 170 ALA A C 1
ATOM 1326 O O . ALA A 1 170 ? -5.901 9.260 -0.988 1.00 94.88 170 ALA A O 1
ATOM 1327 N N . PRO A 1 171 ? -7.994 8.544 -1.293 1.00 96.12 171 PRO A N 1
ATOM 1328 C CA . PRO A 1 171 ? -8.291 8.501 0.141 1.00 96.12 171 PRO A CA 1
ATOM 1329 C C . PRO A 1 171 ? -7.383 7.561 0.943 1.00 96.12 171 PRO A C 1
ATOM 1331 O O . PRO A 1 171 ? -6.989 7.905 2.057 1.00 96.12 171 PRO A O 1
ATOM 1334 N N . ILE A 1 172 ? -7.050 6.384 0.399 1.00 97.81 172 ILE A N 1
ATOM 1335 C CA . ILE A 1 172 ? -6.162 5.417 1.062 1.00 97.81 172 ILE A CA 1
ATOM 1336 C C . ILE A 1 172 ? -4.727 5.952 1.096 1.00 97.81 172 ILE A C 1
ATOM 1338 O O . ILE A 1 172 ? -4.091 5.899 2.144 1.00 97.81 172 ILE A O 1
ATOM 1342 N N . GLU A 1 173 ? -4.233 6.517 -0.005 1.00 96.00 173 GLU A N 1
ATOM 1343 C CA . GLU A 1 173 ? -2.933 7.194 -0.060 1.00 96.00 173 GLU A CA 1
ATOM 1344 C C . GLU A 1 173 ? -2.852 8.326 0.969 1.00 96.00 173 GLU A C 1
ATOM 1346 O O . GLU A 1 173 ? -1.900 8.377 1.742 1.00 96.00 173 GLU A O 1
ATOM 1351 N N . ALA A 1 174 ? -3.883 9.169 1.066 1.00 95.44 174 ALA A N 1
ATOM 1352 C CA . ALA A 1 174 ? -3.947 10.229 2.070 1.00 95.44 174 ALA A CA 1
ATOM 1353 C C . ALA A 1 174 ? -3.942 9.678 3.507 1.00 95.44 174 ALA A C 1
ATOM 1355 O O . ALA A 1 174 ? -3.286 10.242 4.377 1.00 95.44 174 ALA A O 1
ATOM 1356 N N . PHE A 1 175 ? -4.646 8.570 3.766 1.00 97.00 175 PHE A N 1
ATOM 1357 C CA . PHE A 1 175 ? -4.616 7.907 5.071 1.00 97.00 175 PHE A CA 1
ATOM 1358 C C . PHE A 1 175 ? -3.212 7.410 5.435 1.00 97.00 175 PHE A C 1
ATOM 1360 O O . PHE A 1 175 ? -2.735 7.692 6.531 1.00 97.00 175 PHE A O 1
ATOM 1367 N N . PHE A 1 176 ? -2.538 6.700 4.527 1.00 97.31 176 PHE A N 1
ATOM 1368 C CA . PHE A 1 176 ? -1.187 6.194 4.781 1.00 97.31 176 PHE A CA 1
ATOM 1369 C C . PHE A 1 176 ? -0.144 7.315 4.850 1.00 97.31 176 PHE A C 1
ATOM 1371 O O . PHE A 1 176 ? 0.780 7.217 5.651 1.00 97.31 176 PHE A O 1
ATOM 1378 N N . GLY A 1 177 ? -0.299 8.388 4.070 1.00 94.50 177 GLY A N 1
ATOM 1379 C CA . GLY A 1 177 ? 0.564 9.567 4.153 1.00 94.50 177 GLY A CA 1
ATOM 1380 C C . GLY A 1 177 ? 0.516 10.225 5.527 1.00 94.50 177 GLY A C 1
ATOM 1381 O O . GLY A 1 177 ? 1.559 10.375 6.161 1.00 94.50 177 GLY A O 1
ATOM 1382 N N . GLU A 1 178 ? -0.688 10.510 6.033 1.00 93.56 178 GLU A N 1
ATOM 1383 C CA . GLU A 1 178 ? -0.856 11.007 7.405 1.00 93.56 178 GLU A CA 1
ATOM 1384 C C . GLU A 1 178 ? -0.332 9.996 8.430 1.00 93.56 178 GLU A C 1
ATOM 1386 O O . GLU A 1 178 ? 0.401 10.371 9.334 1.00 93.56 178 GLU A O 1
ATOM 1391 N N . LEU A 1 179 ? -0.612 8.698 8.262 1.00 95.62 179 LEU A N 1
ATOM 1392 C CA . LEU A 1 179 ? -0.101 7.661 9.163 1.00 95.62 179 LEU A CA 1
ATOM 1393 C C . LEU A 1 179 ? 1.428 7.689 9.260 1.00 95.62 179 LEU A C 1
ATOM 1395 O O . LEU A 1 179 ? 1.961 7.633 10.368 1.00 95.62 179 LEU A O 1
ATOM 1399 N N . TYR A 1 180 ? 2.144 7.781 8.135 1.00 95.25 180 TYR A N 1
ATOM 1400 C CA . TYR A 1 180 ? 3.606 7.855 8.140 1.00 95.25 180 TYR A CA 1
ATOM 1401 C C . TYR A 1 180 ? 4.115 9.145 8.772 1.00 95.25 180 TYR A C 1
ATOM 1403 O O . TYR A 1 180 ? 5.073 9.096 9.546 1.00 95.25 180 TYR A O 1
ATOM 1411 N N . LEU A 1 181 ? 3.468 10.275 8.488 1.00 92.81 181 LEU A N 1
ATOM 1412 C CA . LEU A 1 181 ? 3.828 11.565 9.063 1.00 92.81 181 LEU A CA 1
ATOM 1413 C C . LEU A 1 181 ? 3.636 11.573 10.585 1.00 92.81 181 LEU A C 1
ATOM 1415 O O . LEU A 1 181 ? 4.536 11.956 11.334 1.00 92.81 181 LEU A O 1
ATOM 1419 N N . THR A 1 182 ? 2.486 11.096 11.049 1.00 93.00 182 THR A N 1
ATOM 1420 C CA . THR A 1 182 ? 2.145 10.964 12.464 1.00 93.00 182 THR A CA 1
ATOM 1421 C C . THR A 1 182 ? 3.070 9.968 13.161 1.00 93.00 182 THR A C 1
ATOM 1423 O O . THR A 1 182 ? 3.574 10.259 14.246 1.00 93.00 182 THR A O 1
ATOM 1426 N N . ALA A 1 183 ? 3.371 8.826 12.535 1.00 94.00 183 ALA A N 1
ATOM 1427 C CA . ALA A 1 183 ? 4.303 7.845 13.084 1.00 94.00 183 ALA A CA 1
ATOM 1428 C C . ALA A 1 183 ? 5.730 8.401 13.198 1.00 94.00 183 ALA A C 1
ATOM 1430 O O . ALA A 1 183 ? 6.392 8.177 14.208 1.00 94.00 183 ALA A O 1
ATOM 1431 N N . ALA A 1 184 ? 6.187 9.175 12.209 1.00 92.25 184 ALA A N 1
ATOM 1432 C CA . ALA A 1 184 ? 7.485 9.847 12.243 1.00 92.25 184 ALA A CA 1
ATOM 1433 C C . ALA A 1 184 ? 7.558 10.960 13.306 1.00 92.25 184 ALA A C 1
ATOM 1435 O O . ALA A 1 184 ? 8.642 11.352 13.722 1.00 92.25 184 ALA A O 1
ATOM 1436 N N . ARG A 1 185 ? 6.420 11.483 13.772 1.00 91.00 185 ARG A N 1
ATOM 1437 C CA . ARG A 1 185 ? 6.365 12.515 14.823 1.00 91.00 185 ARG A CA 1
ATOM 1438 C C . ARG A 1 185 ? 6.059 11.953 16.212 1.00 91.00 185 ARG A C 1
ATOM 1440 O O . ARG A 1 185 ? 6.168 12.682 17.194 1.00 91.00 185 ARG A O 1
ATOM 1447 N N . SER A 1 186 ? 5.687 10.679 16.306 1.00 90.88 186 SER A N 1
ATOM 1448 C CA . SER A 1 186 ? 5.299 10.033 17.555 1.00 90.88 186 SER A CA 1
ATOM 1449 C C . SER A 1 186 ? 6.388 9.092 18.064 1.00 90.88 186 SER A C 1
ATOM 1451 O O . SER A 1 186 ? 6.759 8.127 17.401 1.00 90.88 186 SER A O 1
ATOM 1453 N N . ASN A 1 187 ? 6.846 9.318 19.297 1.00 89.00 187 ASN A N 1
ATOM 1454 C CA . ASN A 1 187 ? 7.849 8.467 19.944 1.00 89.00 187 ASN A CA 1
ATOM 1455 C C . ASN A 1 187 ? 7.382 7.010 20.107 1.00 89.00 187 ASN A C 1
ATOM 1457 O O . ASN A 1 187 ? 8.207 6.099 20.090 1.00 89.00 187 ASN A O 1
ATOM 1461 N N . SER A 1 188 ? 6.076 6.783 20.275 1.00 91.06 188 SER A N 1
ATOM 1462 C CA . SER A 1 188 ? 5.501 5.447 20.464 1.00 91.06 188 SER A CA 1
ATOM 1463 C C . SER A 1 188 ? 5.404 4.678 19.139 1.00 91.06 188 SER A C 1
ATOM 1465 O O . SER A 1 188 ? 5.711 3.485 19.086 1.00 91.06 188 SER A O 1
ATOM 1467 N N . LEU A 1 189 ? 5.039 5.357 18.046 1.00 94.56 189 LEU A N 1
ATOM 1468 C CA . LEU A 1 189 ? 4.901 4.737 16.723 1.00 94.56 189 LEU A CA 1
ATOM 1469 C C . LEU A 1 189 ? 6.216 4.673 15.943 1.00 94.56 189 LEU A C 1
ATOM 1471 O O . LEU A 1 189 ? 6.332 3.838 15.049 1.00 94.56 189 LEU A O 1
ATOM 1475 N N . TRP A 1 190 ? 7.208 5.498 16.277 1.00 94.06 190 TRP A N 1
ATOM 1476 C CA . TRP A 1 190 ? 8.481 5.566 15.558 1.00 94.06 190 TRP A CA 1
ATOM 1477 C C . TRP A 1 190 ? 9.144 4.191 15.379 1.00 94.06 190 TRP A C 1
ATOM 1479 O O . TRP A 1 190 ? 9.538 3.817 14.275 1.00 94.06 190 TRP A O 1
ATOM 1489 N N . SER A 1 191 ? 9.210 3.391 16.449 1.00 93.38 191 SER A N 1
ATOM 1490 C CA . SER A 1 191 ? 9.783 2.034 16.426 1.00 93.38 191 SER A CA 1
ATOM 1491 C C . SER A 1 191 ? 8.946 1.016 15.637 1.00 93.38 191 SER A C 1
ATOM 1493 O O . SER A 1 191 ? 9.437 -0.060 15.295 1.00 93.38 191 SER A O 1
ATOM 1495 N N . HIS A 1 192 ? 7.698 1.351 15.308 1.00 94.31 192 HIS A N 1
ATOM 1496 C CA . HIS A 1 192 ? 6.769 0.495 14.573 1.00 94.31 192 HIS A CA 1
ATOM 1497 C C . HIS A 1 192 ? 6.758 0.773 13.065 1.00 94.31 192 HIS A C 1
ATOM 1499 O O . HIS A 1 192 ? 6.279 -0.062 12.300 1.00 94.31 192 HIS A O 1
ATOM 1505 N N . ILE A 1 193 ? 7.365 1.873 12.608 1.00 95.38 193 ILE A N 1
ATOM 1506 C CA . ILE A 1 193 ? 7.489 2.203 11.180 1.00 95.38 193 ILE A CA 1
ATOM 1507 C C . ILE A 1 193 ? 8.087 1.049 10.355 1.00 95.38 193 ILE A C 1
ATOM 1509 O O . ILE A 1 193 ? 7.482 0.696 9.339 1.00 95.38 193 ILE A O 1
ATOM 1513 N N . PRO A 1 194 ? 9.189 0.386 10.774 1.00 95.50 194 PRO A N 1
ATOM 1514 C CA . PRO A 1 194 ? 9.711 -0.772 10.048 1.00 95.50 194 PRO A CA 1
ATOM 1515 C C . PRO A 1 194 ? 8.678 -1.891 9.868 1.00 95.50 194 PRO A C 1
ATOM 1517 O O . PRO A 1 194 ? 8.652 -2.528 8.820 1.00 95.50 194 PRO A O 1
ATOM 1520 N N . HIS A 1 195 ? 7.794 -2.105 10.847 1.00 94.69 195 HIS A N 1
ATOM 1521 C CA . HIS A 1 195 ? 6.760 -3.140 10.798 1.00 94.69 195 HIS A CA 1
ATOM 1522 C C . HIS A 1 195 ? 5.651 -2.783 9.800 1.00 94.69 195 HIS A C 1
ATOM 1524 O O . HIS A 1 195 ? 5.227 -3.639 9.023 1.00 94.69 195 HIS A O 1
ATOM 1530 N N . PHE A 1 196 ? 5.231 -1.513 9.751 1.00 96.25 196 PHE A N 1
ATOM 1531 C CA . PHE A 1 196 ? 4.259 -1.040 8.757 1.00 96.25 196 PHE A CA 1
ATOM 1532 C C . PHE A 1 196 ? 4.801 -1.193 7.332 1.00 96.25 196 PHE A C 1
ATOM 1534 O O . PHE A 1 196 ? 4.106 -1.691 6.446 1.00 96.25 196 PHE A O 1
ATOM 1541 N N . LEU A 1 197 ? 6.062 -0.810 7.118 1.00 96.81 197 LEU A N 1
ATOM 1542 C CA . LEU A 1 197 ? 6.736 -0.967 5.831 1.00 96.81 197 LEU A CA 1
ATOM 1543 C C . LEU A 1 197 ? 6.912 -2.447 5.468 1.00 96.81 197 LEU A C 1
ATOM 1545 O O . LEU A 1 197 ? 6.623 -2.835 4.338 1.00 96.81 197 LEU A O 1
ATOM 1549 N N . ALA A 1 198 ? 7.329 -3.284 6.424 1.00 95.81 198 ALA A N 1
ATOM 1550 C CA . ALA A 1 198 ? 7.503 -4.720 6.224 1.00 95.81 198 ALA A CA 1
ATOM 1551 C C . ALA A 1 198 ? 6.191 -5.419 5.846 1.00 95.81 198 ALA A C 1
ATOM 1553 O O . ALA A 1 198 ? 6.205 -6.290 4.978 1.00 95.81 198 ALA A O 1
ATOM 1554 N N . TYR A 1 199 ? 5.060 -5.006 6.426 1.00 96.69 199 TYR A N 1
ATOM 1555 C CA . TYR A 1 199 ? 3.740 -5.523 6.065 1.00 96.69 199 TYR A CA 1
ATOM 1556 C C . TYR A 1 199 ? 3.417 -5.251 4.587 1.00 96.69 199 TYR A C 1
ATOM 1558 O O . TYR A 1 199 ? 3.069 -6.173 3.841 1.00 96.69 199 TYR A O 1
ATOM 1566 N N . LEU A 1 200 ? 3.556 -3.998 4.129 1.00 97.62 200 LEU A N 1
ATOM 1567 C CA . LEU A 1 200 ? 3.276 -3.650 2.728 1.00 97.62 200 LEU A CA 1
ATOM 1568 C C . LEU A 1 200 ? 4.274 -4.330 1.779 1.00 97.62 200 LEU A C 1
ATOM 1570 O O . LEU A 1 200 ? 3.879 -4.862 0.742 1.00 97.62 200 LEU A O 1
ATOM 1574 N N . ARG A 1 201 ? 5.553 -4.376 2.169 1.00 96.44 201 ARG A N 1
ATOM 1575 C CA . ARG A 1 201 ? 6.630 -5.053 1.440 1.00 96.44 201 ARG A CA 1
ATOM 1576 C C . ARG A 1 201 ? 6.325 -6.534 1.225 1.00 96.44 201 ARG A C 1
ATOM 1578 O O . ARG A 1 201 ? 6.340 -7.001 0.089 1.00 96.44 201 ARG A O 1
ATOM 1585 N N . ASN A 1 202 ? 6.007 -7.254 2.302 1.00 95.81 202 ASN A N 1
ATOM 1586 C CA . ASN A 1 202 ? 5.658 -8.671 2.248 1.00 95.81 202 ASN A CA 1
ATOM 1587 C C . ASN A 1 202 ? 4.448 -8.904 1.338 1.00 95.81 202 ASN A C 1
ATOM 1589 O O . ASN A 1 202 ? 4.474 -9.794 0.492 1.00 95.81 202 ASN A O 1
ATOM 1593 N N . THR A 1 203 ? 3.429 -8.050 1.454 1.00 96.62 203 THR A N 1
ATOM 1594 C CA . THR A 1 203 ? 2.228 -8.121 0.616 1.00 96.62 203 THR A CA 1
ATOM 1595 C C . THR A 1 203 ? 2.574 -7.986 -0.874 1.00 96.62 203 THR A C 1
ATOM 1597 O O . THR A 1 203 ? 2.097 -8.779 -1.684 1.00 96.62 203 THR A O 1
ATOM 1600 N N . ILE A 1 204 ? 3.444 -7.040 -1.249 1.00 97.25 204 ILE A N 1
ATOM 1601 C CA . ILE A 1 204 ? 3.910 -6.878 -2.638 1.00 97.25 204 ILE A CA 1
ATOM 1602 C C . ILE A 1 204 ? 4.704 -8.097 -3.102 1.00 97.25 204 ILE A C 1
ATOM 1604 O O . ILE A 1 204 ? 4.426 -8.614 -4.183 1.00 97.25 204 ILE A O 1
ATOM 1608 N N . ASP A 1 205 ? 5.675 -8.559 -2.311 1.00 96.50 205 ASP A N 1
ATOM 1609 C CA . ASP A 1 205 ? 6.535 -9.690 -2.681 1.00 96.50 205 ASP A CA 1
ATOM 1610 C C . ASP A 1 205 ? 5.703 -10.962 -2.924 1.00 96.50 205 ASP A C 1
ATOM 1612 O O . ASP A 1 205 ? 5.933 -11.685 -3.897 1.00 96.50 205 ASP A O 1
ATOM 1616 N N . VAL A 1 206 ? 4.675 -11.195 -2.104 1.00 95.81 206 VAL A N 1
ATOM 1617 C CA . VAL A 1 206 ? 3.723 -12.302 -2.263 1.00 95.81 206 VAL A CA 1
ATOM 1618 C C . VAL A 1 206 ? 2.888 -12.139 -3.537 1.00 95.81 206 VAL A C 1
ATOM 1620 O O . VAL A 1 206 ? 2.811 -13.070 -4.342 1.00 95.81 206 VAL A O 1
ATOM 1623 N N . VAL A 1 207 ? 2.304 -10.956 -3.769 1.00 96.12 207 VAL A N 1
ATOM 1624 C CA . VAL A 1 207 ? 1.529 -10.678 -4.993 1.00 96.12 207 VAL A CA 1
ATOM 1625 C C . VAL A 1 207 ? 2.391 -10.885 -6.242 1.00 96.12 207 VAL A C 1
ATOM 1627 O O . VAL A 1 207 ? 1.964 -11.557 -7.180 1.00 96.12 207 VAL A O 1
ATOM 1630 N N . GLN A 1 208 ? 3.613 -10.351 -6.261 1.00 94.38 208 GLN A N 1
ATOM 1631 C CA . GLN A 1 208 ? 4.534 -10.475 -7.392 1.00 94.38 208 GLN A CA 1
ATOM 1632 C C . GLN A 1 208 ? 4.960 -11.920 -7.648 1.00 94.38 208 GLN A C 1
ATOM 1634 O O . GLN A 1 208 ? 5.027 -12.331 -8.808 1.00 94.38 208 GLN A O 1
ATOM 1639 N N . SER A 1 209 ? 5.225 -12.689 -6.590 1.00 93.69 209 SER A N 1
ATOM 1640 C CA . SER A 1 209 ? 5.604 -14.102 -6.711 1.00 93.69 209 SER A CA 1
ATOM 1641 C C . SER A 1 209 ? 4.484 -14.902 -7.378 1.00 93.69 209 SER A C 1
ATOM 1643 O O . SER A 1 209 ? 4.706 -15.524 -8.416 1.00 93.69 209 SER A O 1
ATOM 1645 N N . HIS A 1 210 ? 3.249 -14.757 -6.887 1.00 93.25 210 HIS A N 1
ATOM 1646 C CA . HIS A 1 210 ? 2.079 -15.406 -7.485 1.00 93.25 210 HIS A CA 1
ATOM 1647 C C . HIS A 1 210 ? 1.815 -14.960 -8.923 1.00 93.25 210 HIS A C 1
ATOM 1649 O O . HIS A 1 210 ? 1.520 -15.787 -9.787 1.00 93.25 210 HIS A O 1
ATOM 1655 N N . LEU A 1 211 ? 1.922 -13.657 -9.201 1.00 91.94 211 LEU A N 1
ATOM 1656 C CA . LEU A 1 211 ? 1.763 -13.153 -10.560 1.00 91.94 211 LEU A CA 1
ATOM 1657 C C . LEU A 1 211 ? 2.812 -13.761 -11.484 1.00 91.94 211 LEU A C 1
ATOM 1659 O O . LEU A 1 211 ? 2.454 -14.155 -12.585 1.00 91.94 211 LEU A O 1
ATOM 1663 N N . THR A 1 212 ? 4.069 -13.880 -11.054 1.00 90.62 212 THR A N 1
ATOM 1664 C CA . THR A 1 212 ? 5.169 -14.408 -11.877 1.00 90.62 212 THR A CA 1
ATOM 1665 C C . THR A 1 212 ? 4.946 -15.865 -12.276 1.00 90.62 212 THR A C 1
ATOM 1667 O O . THR A 1 212 ? 5.169 -16.192 -13.443 1.00 90.62 212 THR A O 1
ATOM 1670 N N . GLU A 1 213 ? 4.454 -16.693 -11.352 1.00 89.56 213 GLU A N 1
ATOM 1671 C CA . GLU A 1 213 ? 4.166 -18.121 -11.559 1.00 89.56 213 GLU A CA 1
ATOM 1672 C C . GLU A 1 213 ? 2.984 -18.381 -12.505 1.00 89.56 213 GLU A C 1
ATOM 1674 O O . GLU A 1 213 ? 2.925 -19.422 -13.162 1.00 89.56 213 GLU A O 1
ATOM 1679 N N . LEU A 1 214 ? 2.045 -17.437 -12.608 1.00 87.56 214 LEU A N 1
ATOM 1680 C CA . LEU A 1 214 ? 0.879 -17.574 -13.477 1.00 87.56 214 LEU A CA 1
ATOM 1681 C C . LEU A 1 214 ? 1.254 -17.417 -14.962 1.00 87.56 214 LEU A C 1
ATOM 1683 O O . LEU A 1 214 ? 1.859 -16.406 -15.341 1.00 87.56 214 LEU A O 1
ATOM 1687 N N . PRO A 1 215 ? 0.841 -18.352 -15.839 1.00 83.44 215 PRO A N 1
ATOM 1688 C CA . PRO A 1 215 ? 1.060 -18.214 -17.271 1.00 83.44 215 PRO A CA 1
ATOM 1689 C C . PRO A 1 215 ? 0.199 -17.068 -17.829 1.00 83.44 215 PRO A C 1
ATOM 1691 O O . PRO A 1 215 ? -0.975 -16.959 -17.461 1.00 83.44 215 PRO A O 1
ATOM 1694 N N . PRO A 1 216 ? 0.738 -16.218 -18.725 1.00 74.00 216 PRO A N 1
ATOM 1695 C CA . PRO A 1 216 ? -0.033 -15.144 -19.335 1.00 74.00 216 PRO A CA 1
ATOM 1696 C C . PRO A 1 216 ? -1.224 -15.712 -20.117 1.00 74.00 216 PRO A C 1
ATOM 1698 O O . PRO A 1 216 ? -1.080 -16.574 -20.983 1.00 74.00 216 PRO A O 1
ATOM 1701 N N . SER A 1 217 ? -2.411 -15.216 -19.787 1.00 72.44 217 SER A N 1
ATOM 1702 C CA . SER A 1 217 ? -3.690 -15.576 -20.399 1.00 72.44 217 SER A CA 1
ATOM 1703 C C . SER A 1 217 ? -4.112 -14.467 -21.362 1.00 72.44 217 SER A C 1
ATOM 1705 O O . SER A 1 217 ? -4.149 -13.292 -20.994 1.00 72.44 217 SER A O 1
ATOM 1707 N N . THR A 1 218 ? -4.429 -14.824 -22.606 1.00 65.94 218 THR A N 1
ATOM 1708 C CA . THR A 1 218 ? -4.728 -13.851 -23.669 1.00 65.94 218 THR A CA 1
ATOM 1709 C C . THR A 1 218 ? -6.166 -13.335 -23.649 1.00 65.94 218 THR A C 1
ATOM 1711 O O . THR A 1 218 ? -6.388 -12.192 -24.035 1.00 65.94 218 THR A O 1
ATOM 1714 N N . ASN A 1 219 ? -7.136 -14.123 -23.167 1.00 68.00 219 ASN A N 1
ATOM 1715 C CA . ASN A 1 219 ? -8.556 -13.847 -23.434 1.00 68.00 219 ASN A CA 1
ATOM 1716 C C . ASN A 1 219 ? -9.427 -13.574 -22.199 1.00 68.00 219 ASN A C 1
ATOM 1718 O O . ASN A 1 219 ? -10.546 -13.087 -22.357 1.00 68.00 219 ASN A O 1
ATOM 1722 N N . ARG A 1 220 ? -8.981 -13.913 -20.982 1.00 81.75 220 ARG A N 1
ATOM 1723 C CA . ARG A 1 220 ? -9.766 -13.713 -19.748 1.00 81.75 220 ARG A CA 1
ATOM 1724 C C . ARG A 1 220 ? -8.866 -13.364 -18.573 1.00 81.75 220 ARG A C 1
ATOM 1726 O O . ARG A 1 220 ? -7.748 -13.869 -18.501 1.00 81.75 220 ARG A O 1
ATOM 1733 N N . ASP A 1 221 ? -9.386 -12.549 -17.660 1.00 87.06 221 ASP A N 1
ATOM 1734 C CA . ASP A 1 221 ? -8.766 -12.281 -16.361 1.00 87.06 221 ASP A CA 1
ATOM 1735 C C . ASP A 1 221 ? -8.758 -13.583 -15.538 1.00 87.06 221 ASP A C 1
ATOM 1737 O O . ASP A 1 221 ? -9.838 -14.096 -15.215 1.00 87.06 221 ASP A O 1
ATOM 1741 N N . PRO A 1 222 ? -7.586 -14.193 -15.279 1.00 86.31 222 PRO A N 1
ATOM 1742 C CA . PRO A 1 222 ? -7.519 -15.455 -14.561 1.00 86.31 222 PRO A CA 1
ATOM 1743 C C . PRO A 1 222 ? -8.043 -15.308 -13.128 1.00 86.31 222 PRO A C 1
ATOM 1745 O O . PRO A 1 222 ? -7.745 -14.314 -12.455 1.00 86.31 222 PRO A O 1
ATOM 1748 N N . PRO A 1 223 ? -8.791 -16.305 -12.620 1.00 87.56 223 PRO A N 1
ATOM 1749 C CA . PRO A 1 223 ? -9.113 -16.337 -11.207 1.00 87.56 223 PRO A CA 1
ATOM 1750 C C . PRO A 1 223 ? -7.818 -16.503 -10.410 1.00 87.56 223 PRO A C 1
ATOM 1752 O O . PRO A 1 223 ? -6.988 -17.367 -10.695 1.00 87.56 223 PRO A O 1
ATOM 1755 N N . LEU A 1 224 ? -7.678 -15.676 -9.386 1.00 88.06 224 LEU A N 1
ATOM 1756 C CA . LEU A 1 224 ? -6.630 -15.761 -8.383 1.00 88.06 224 LEU A CA 1
ATOM 1757 C C . LEU A 1 224 ? -7.283 -16.176 -7.060 1.00 88.06 224 LEU A C 1
ATOM 1759 O O . LEU A 1 224 ? -8.468 -15.941 -6.845 1.00 88.06 224 LEU A O 1
ATOM 1763 N N . LYS A 1 225 ? -6.535 -16.804 -6.159 1.00 89.06 225 LYS A N 1
ATOM 1764 C CA . LYS A 1 225 ? -6.976 -16.975 -4.772 1.00 89.06 225 LYS A CA 1
ATOM 1765 C C . LYS A 1 225 ? -5.813 -16.635 -3.865 1.00 89.06 225 LYS A C 1
ATOM 1767 O O . LYS A 1 225 ? -5.049 -17.509 -3.471 1.00 89.06 225 LYS A O 1
ATOM 1772 N N . LEU A 1 226 ? -5.665 -15.346 -3.595 1.00 93.25 226 LEU A N 1
ATOM 1773 C CA . LEU A 1 226 ? -4.543 -14.824 -2.836 1.00 93.25 226 LEU A CA 1
ATOM 1774 C C . LEU A 1 226 ? -5.020 -14.305 -1.486 1.00 93.25 226 LEU A C 1
ATOM 1776 O O . LEU A 1 226 ? -5.794 -13.356 -1.463 1.00 93.25 226 LEU A O 1
ATOM 1780 N N . LYS A 1 227 ? -4.558 -14.908 -0.385 1.00 93.88 227 LYS A N 1
ATOM 1781 C CA . LYS A 1 227 ? -4.783 -14.424 0.989 1.00 93.88 227 LYS A CA 1
ATOM 1782 C C . LYS A 1 227 ? -3.594 -13.551 1.413 1.00 93.88 227 LYS A C 1
ATOM 1784 O O . LYS A 1 227 ? -2.447 -13.954 1.225 1.00 93.88 227 LYS A O 1
ATOM 1789 N N . LEU A 1 228 ? -3.871 -12.352 1.922 1.00 94.06 228 LEU A N 1
ATOM 1790 C CA . LEU A 1 228 ? -2.875 -11.335 2.269 1.00 94.06 228 LEU A CA 1
ATOM 1791 C C . LEU A 1 228 ? -3.151 -10.746 3.663 1.00 94.06 228 LEU A C 1
ATOM 1793 O O . LEU A 1 228 ? -4.311 -10.447 3.946 1.00 94.06 228 LEU A O 1
ATOM 1797 N N . PRO A 1 229 ? -2.126 -10.521 4.505 1.00 91.81 229 PRO A N 1
ATOM 1798 C CA . PRO A 1 229 ? -0.751 -10.991 4.328 1.00 91.81 229 PRO A CA 1
ATOM 1799 C C . PRO A 1 229 ? -0.698 -12.527 4.465 1.00 91.81 229 PRO A C 1
ATOM 1801 O O . PRO A 1 229 ? -1.711 -13.166 4.749 1.00 91.81 229 PRO A O 1
ATOM 1804 N N . GLN A 1 230 ? 0.461 -13.136 4.214 1.00 89.25 230 GLN A N 1
ATOM 1805 C CA . GLN A 1 230 ? 0.625 -14.582 4.412 1.00 89.25 230 GLN A CA 1
ATOM 1806 C C . GLN A 1 230 ? 0.640 -14.925 5.905 1.00 89.25 230 GLN A C 1
ATOM 1808 O O . GLN A 1 230 ? 1.199 -14.171 6.701 1.00 89.25 230 GLN A O 1
ATOM 1813 N N . ASP A 1 231 ? 0.091 -16.085 6.273 1.00 87.25 231 ASP A N 1
ATOM 1814 C CA . ASP A 1 231 ? 0.033 -16.524 7.675 1.00 87.25 231 ASP A CA 1
ATOM 1815 C C . ASP A 1 231 ? 1.450 -16.613 8.283 1.00 87.25 231 ASP A C 1
ATOM 1817 O O . ASP A 1 231 ? 1.679 -16.136 9.388 1.00 87.25 231 ASP A O 1
ATOM 1821 N N . SER A 1 232 ? 2.448 -17.049 7.500 1.00 87.75 232 SER A N 1
ATOM 1822 C CA . SER A 1 232 ? 3.859 -17.089 7.920 1.00 87.75 232 SER A CA 1
ATOM 1823 C C . SER A 1 232 ? 4.448 -15.723 8.290 1.00 87.75 232 SER A C 1
ATOM 1825 O O . SER A 1 232 ? 5.354 -15.642 9.119 1.00 87.75 232 SER A O 1
ATOM 1827 N N . PHE A 1 233 ? 3.952 -14.638 7.687 1.00 89.69 233 PHE A N 1
ATOM 1828 C CA . PHE A 1 233 ? 4.349 -13.285 8.066 1.00 89.69 233 PHE A CA 1
ATOM 1829 C C . PHE A 1 233 ? 3.717 -12.887 9.403 1.00 89.69 233 PHE A C 1
ATOM 1831 O O . PHE A 1 233 ? 4.409 -12.333 10.254 1.00 89.69 233 PHE A O 1
ATOM 1838 N N . LEU A 1 234 ? 2.436 -13.202 9.618 1.00 87.12 234 LEU A N 1
ATOM 1839 C CA . LEU A 1 234 ? 1.761 -12.937 10.893 1.00 87.12 234 LEU A CA 1
ATOM 1840 C C . LEU A 1 234 ? 2.400 -13.724 12.045 1.00 87.12 234 LEU A C 1
ATOM 1842 O O . LEU A 1 234 ? 2.626 -13.159 13.115 1.00 87.12 234 LEU A O 1
ATOM 1846 N N . ASP A 1 235 ? 2.760 -14.980 11.792 1.00 85.62 235 ASP A N 1
ATOM 1847 C CA . ASP A 1 235 ? 3.479 -15.843 12.732 1.00 85.62 235 ASP A CA 1
ATOM 1848 C C . ASP A 1 235 ? 4.847 -15.231 13.099 1.00 85.62 235 ASP A C 1
ATOM 1850 O O . ASP A 1 235 ? 5.208 -15.115 14.270 1.00 85.62 235 ASP A O 1
ATOM 1854 N N . SER A 1 236 ? 5.580 -14.699 12.109 1.00 86.19 236 SER A N 1
ATOM 1855 C CA . SER A 1 236 ? 6.885 -14.052 12.337 1.00 86.19 236 SER A CA 1
ATOM 1856 C C . SER A 1 236 ? 6.833 -12.805 13.230 1.00 86.19 236 SER A C 1
ATOM 1858 O O . SER A 1 236 ? 7.851 -12.418 13.803 1.00 86.19 236 SER A O 1
ATOM 1860 N N . LEU A 1 237 ? 5.657 -12.190 13.376 1.00 81.62 237 LEU A N 1
ATOM 1861 C CA . LEU A 1 237 ? 5.441 -11.061 14.279 1.00 81.62 237 LEU A CA 1
ATOM 1862 C C . LEU A 1 237 ? 5.118 -11.502 15.722 1.00 81.62 237 LEU A C 1
ATOM 1864 O O . LEU A 1 237 ? 4.918 -10.650 16.586 1.00 81.62 237 LEU A O 1
ATOM 1868 N N . GLY A 1 238 ? 5.089 -12.810 16.003 1.00 73.44 238 GLY A N 1
ATOM 1869 C CA . GLY A 1 238 ? 4.867 -13.364 17.340 1.00 73.44 238 GLY A CA 1
ATOM 1870 C C . GLY A 1 238 ? 3.395 -13.553 17.713 1.00 73.44 238 GLY A C 1
ATOM 1871 O O . GLY A 1 238 ? 3.080 -13.675 18.896 1.00 73.44 238 GLY A O 1
ATOM 1872 N N . TYR A 1 239 ? 2.489 -13.594 16.730 1.00 68.62 239 TYR A N 1
ATOM 1873 C CA . TYR A 1 239 ? 1.042 -13.754 16.947 1.00 68.62 239 TYR A CA 1
ATOM 1874 C C . TYR A 1 239 ? 0.547 -15.208 16.796 1.00 68.62 239 TYR A C 1
ATOM 1876 O O . TYR A 1 239 ? -0.646 -15.447 16.594 1.00 68.62 239 TYR A O 1
ATOM 1884 N N . ASP A 1 240 ? 1.447 -16.185 16.967 1.00 56.31 240 ASP A N 1
ATOM 1885 C CA . ASP A 1 240 ? 1.237 -17.637 16.794 1.00 56.31 240 ASP A CA 1
ATOM 1886 C C . ASP A 1 240 ? 0.045 -18.230 17.574 1.00 56.31 240 ASP A C 1
ATOM 1888 O O . ASP A 1 240 ? -0.487 -19.286 17.219 1.00 56.31 240 ASP A O 1
ATOM 1892 N N . GLN A 1 241 ? -0.388 -17.572 18.654 1.00 54.50 241 GLN A N 1
ATOM 1893 C CA . GLN A 1 241 ? -1.458 -18.055 19.537 1.00 54.50 241 GLN A CA 1
ATOM 1894 C C . GLN A 1 241 ? -2.879 -17.701 19.048 1.00 54.50 241 GLN A C 1
ATOM 1896 O O . GLN A 1 241 ? -3.855 -18.152 19.642 1.00 54.50 241 GLN A O 1
ATOM 1901 N N . LEU A 1 242 ? -3.026 -16.955 17.944 1.00 55.28 242 LEU A N 1
ATOM 1902 C CA . LEU A 1 242 ? -4.295 -16.349 17.502 1.00 55.28 242 LEU A CA 1
ATOM 1903 C C . LEU A 1 242 ? -4.932 -17.016 16.263 1.00 55.28 242 LEU A C 1
ATOM 1905 O O . LEU A 1 242 ? -5.600 -16.358 15.465 1.00 55.28 242 LEU A O 1
ATOM 1909 N N . ARG A 1 243 ? -4.770 -18.335 16.080 1.00 55.38 243 ARG A N 1
ATOM 1910 C CA . ARG A 1 243 ? -5.253 -19.070 14.884 1.00 55.38 243 ARG A CA 1
ATOM 1911 C C . ARG A 1 243 ? -6.729 -18.836 14.487 1.00 55.38 243 ARG A C 1
ATOM 1913 O O . ARG A 1 243 ? -6.981 -18.754 13.289 1.00 55.38 243 ARG A O 1
ATOM 1920 N N . PRO A 1 244 ? -7.708 -18.679 15.404 1.00 54.25 244 PRO A N 1
ATOM 1921 C CA . PRO A 1 244 ? -9.091 -18.348 15.024 1.00 54.25 244 PRO A CA 1
ATOM 1922 C C . PRO A 1 244 ? -9.275 -16.914 14.484 1.00 54.25 244 PRO A C 1
ATOM 1924 O O . PRO A 1 244 ? -10.273 -16.632 13.827 1.00 54.25 244 PRO A O 1
ATOM 1927 N N . VAL A 1 245 ? -8.329 -16.011 14.763 1.00 58.50 245 VAL A N 1
ATOM 1928 C CA . VAL A 1 245 ? -8.382 -14.568 14.456 1.00 58.50 245 VAL A CA 1
ATOM 1929 C C . VAL A 1 245 ? -7.586 -14.222 13.187 1.00 58.50 245 VAL A C 1
ATOM 1931 O O . VAL A 1 245 ? -7.822 -13.184 12.572 1.00 58.50 245 VAL A O 1
ATOM 1934 N N . GLN A 1 246 ? -6.706 -15.114 12.714 1.00 62.09 246 GLN A N 1
ATOM 1935 C CA . GLN A 1 246 ? -5.902 -14.903 11.498 1.00 62.09 246 GLN A CA 1
ATOM 1936 C C . GLN A 1 246 ? -6.753 -14.591 10.254 1.00 62.09 246 GLN A C 1
ATOM 1938 O O . GLN A 1 246 ? -6.347 -13.789 9.415 1.00 62.09 246 GLN A O 1
ATOM 1943 N N . ASP A 1 247 ? -7.965 -15.145 10.151 1.00 73.50 247 ASP A N 1
ATOM 1944 C CA . ASP A 1 247 ? -8.880 -14.834 9.043 1.00 73.50 247 ASP A CA 1
ATOM 1945 C C . ASP A 1 247 ? -9.437 -13.400 9.096 1.00 73.50 247 ASP A C 1
ATOM 1947 O O . ASP A 1 247 ? -9.809 -12.846 8.064 1.00 73.50 247 ASP A O 1
ATOM 1951 N N . GLN A 1 248 ? -9.460 -12.767 10.271 1.00 83.81 248 GLN A N 1
ATOM 1952 C CA . GLN A 1 248 ? -9.912 -11.381 10.452 1.00 83.81 248 GLN A CA 1
ATOM 1953 C C . GLN A 1 248 ? -8.782 -10.363 10.229 1.00 83.81 248 GLN A C 1
ATOM 1955 O O . GLN A 1 248 ? -9.053 -9.188 9.954 1.00 83.81 248 GLN A O 1
ATOM 1960 N N . CYS A 1 249 ? -7.532 -10.827 10.304 1.00 89.06 249 CYS A N 1
ATOM 1961 C CA . CYS A 1 249 ? -6.304 -10.072 10.041 1.00 89.06 249 CYS A CA 1
ATOM 1962 C C . CYS A 1 249 ? -5.774 -10.267 8.612 1.00 89.06 249 CYS A C 1
ATOM 1964 O O . CYS A 1 249 ? -4.663 -9.843 8.295 1.00 89.06 249 CYS A O 1
ATOM 1966 N N . ALA A 1 250 ? -6.573 -10.881 7.738 1.00 91.94 250 ALA A N 1
ATOM 1967 C CA . ALA A 1 250 ? -6.246 -11.091 6.339 1.00 91.94 250 ALA A CA 1
ATOM 1968 C C . ALA A 1 250 ? -7.405 -10.683 5.416 1.00 91.94 250 ALA A C 1
ATOM 1970 O O . ALA A 1 250 ? -8.549 -10.504 5.831 1.00 91.94 250 ALA A O 1
ATOM 1971 N N . TYR A 1 251 ? -7.106 -10.525 4.133 1.00 93.56 251 TYR A N 1
ATOM 1972 C CA . TYR A 1 251 ? -8.073 -10.287 3.065 1.00 93.56 251 TYR A CA 1
ATOM 1973 C C . TYR A 1 251 ? -7.711 -11.113 1.834 1.00 93.56 251 TYR A C 1
ATOM 1975 O O . TYR A 1 251 ? -6.626 -11.686 1.750 1.00 93.56 251 TYR A O 1
ATOM 1983 N N . SER A 1 252 ? -8.639 -11.219 0.881 1.00 93.19 252 SER A N 1
ATOM 1984 C CA . SER A 1 252 ? -8.433 -12.003 -0.337 1.00 93.19 252 SER A CA 1
ATOM 1985 C C . SER A 1 252 ? -8.523 -11.162 -1.603 1.00 93.19 252 SER A C 1
ATOM 1987 O O . SER A 1 252 ? -9.412 -10.320 -1.732 1.00 93.19 252 SER A O 1
ATOM 1989 N N . ILE A 1 253 ? -7.631 -11.438 -2.554 1.00 94.50 253 ILE A N 1
ATOM 1990 C CA . ILE A 1 253 ? -7.678 -10.928 -3.925 1.00 94.50 253 ILE A CA 1
ATOM 1991 C C . ILE A 1 253 ? -7.969 -12.094 -4.863 1.00 94.50 253 ILE A C 1
ATOM 1993 O O . ILE A 1 253 ? -7.255 -13.101 -4.867 1.00 94.50 253 ILE A O 1
ATOM 1997 N N . ASN A 1 254 ? -9.020 -11.931 -5.671 1.00 92.56 254 ASN A N 1
ATOM 1998 C CA . ASN A 1 254 ? -9.585 -13.025 -6.459 1.00 92.56 254 ASN A CA 1
ATOM 1999 C C . ASN A 1 254 ? -9.360 -12.909 -7.976 1.00 92.56 254 ASN A C 1
ATOM 2001 O O . ASN A 1 254 ? -9.755 -13.797 -8.727 1.00 92.56 254 ASN A O 1
ATOM 2005 N N . LEU A 1 255 ? -8.752 -11.816 -8.443 1.00 91.88 255 LEU A N 1
ATOM 2006 C CA . LEU A 1 255 ? -8.542 -11.530 -9.865 1.00 91.88 255 LEU A CA 1
ATOM 2007 C C . LEU A 1 255 ? -7.113 -11.051 -10.117 1.00 91.88 255 LEU A C 1
ATOM 2009 O O . LEU A 1 255 ? -6.571 -10.273 -9.324 1.00 91.88 255 LEU A O 1
ATOM 2013 N N . THR A 1 256 ? -6.521 -11.458 -11.241 1.00 93.19 256 THR A N 1
ATOM 2014 C CA . THR A 1 256 ? -5.183 -11.014 -11.659 1.00 93.19 256 THR A CA 1
ATOM 2015 C C . THR A 1 256 ? -5.151 -9.510 -11.938 1.00 93.19 256 THR A C 1
ATOM 2017 O O . THR A 1 256 ? -4.222 -8.833 -11.494 1.00 93.19 256 THR A O 1
ATOM 2020 N N . SER A 1 257 ? -6.178 -8.947 -12.586 1.00 92.88 257 SER A N 1
ATOM 2021 C CA . SER A 1 257 ? -6.265 -7.492 -12.817 1.00 92.88 257 SER A CA 1
ATOM 2022 C C . SER A 1 257 ? -6.331 -6.678 -11.517 1.00 92.88 257 SER A C 1
ATOM 2024 O O . SER A 1 257 ? -5.786 -5.574 -11.434 1.00 92.88 257 SER A O 1
ATOM 2026 N N . HIS A 1 258 ? -6.989 -7.206 -10.476 1.00 93.62 258 HIS A N 1
ATOM 2027 C CA . HIS A 1 258 ? -7.001 -6.590 -9.147 1.00 93.62 258 HIS A CA 1
ATOM 2028 C C . HIS A 1 258 ? -5.616 -6.702 -8.512 1.00 93.62 258 HIS A C 1
ATOM 2030 O O . HIS A 1 258 ? -5.088 -5.688 -8.080 1.00 93.62 258 HIS A O 1
ATOM 2036 N N . ALA A 1 259 ? -4.980 -7.874 -8.545 1.00 95.62 259 ALA A N 1
ATOM 2037 C CA . ALA A 1 259 ? -3.635 -8.065 -8.000 1.00 95.62 259 ALA A CA 1
ATOM 2038 C C . ALA A 1 259 ? -2.588 -7.117 -8.620 1.00 95.62 259 ALA A C 1
ATOM 2040 O O . ALA A 1 259 ? -1.784 -6.542 -7.889 1.00 95.62 259 ALA A O 1
ATOM 2041 N N . LEU A 1 260 ? -2.636 -6.887 -9.938 1.00 95.00 260 LEU A N 1
ATOM 2042 C CA . LEU A 1 260 ? -1.749 -5.940 -10.629 1.00 95.00 260 LEU A CA 1
ATOM 2043 C C . LEU A 1 260 ? -1.937 -4.504 -10.124 1.00 95.00 260 LEU A C 1
ATOM 2045 O O . LEU A 1 260 ? -0.971 -3.863 -9.715 1.00 95.00 260 LEU A O 1
ATOM 2049 N N . ARG A 1 261 ? -3.182 -4.010 -10.109 1.00 95.19 261 ARG A N 1
ATOM 2050 C CA . ARG A 1 261 ? -3.505 -2.659 -9.614 1.00 95.19 261 ARG A CA 1
ATOM 2051 C C . ARG A 1 261 ? -3.202 -2.507 -8.129 1.00 95.19 261 ARG A C 1
ATOM 2053 O O . ARG A 1 261 ? -2.750 -1.454 -7.694 1.00 95.19 261 ARG A O 1
ATOM 2060 N N . HIS A 1 262 ? -3.441 -3.564 -7.364 1.00 96.38 262 HIS A N 1
ATOM 2061 C CA . HIS A 1 262 ? -3.173 -3.607 -5.941 1.00 96.38 262 HIS A CA 1
ATOM 2062 C C . HIS A 1 262 ? -1.670 -3.501 -5.657 1.00 96.38 262 HIS A C 1
ATOM 2064 O O . HIS A 1 262 ? -1.274 -2.658 -4.860 1.00 96.38 262 HIS A O 1
ATOM 2070 N N . ALA A 1 263 ? -0.822 -4.256 -6.367 1.00 96.69 263 ALA A N 1
ATOM 2071 C CA . ALA A 1 263 ? 0.634 -4.141 -6.250 1.00 96.69 263 ALA A CA 1
ATOM 2072 C C . ALA A 1 263 ? 1.141 -2.730 -6.595 1.00 96.69 263 ALA A C 1
ATOM 2074 O O . ALA A 1 263 ? 1.989 -2.198 -5.879 1.00 96.69 263 ALA A O 1
ATOM 2075 N N . THR A 1 264 ? 0.594 -2.096 -7.639 1.00 95.81 264 THR A N 1
ATOM 2076 C CA . THR A 1 264 ? 0.928 -0.701 -7.980 1.00 95.81 264 THR A CA 1
ATOM 2077 C C . THR A 1 264 ? 0.518 0.260 -6.868 1.00 95.81 264 THR A C 1
ATOM 2079 O O . THR A 1 264 ? 1.305 1.120 -6.469 1.00 95.81 264 THR A O 1
ATOM 2082 N N . GLY A 1 265 ? -0.696 0.098 -6.336 1.00 96.38 265 GLY A N 1
ATOM 2083 C CA . GLY A 1 265 ? -1.177 0.886 -5.207 1.00 96.38 265 GLY A CA 1
ATOM 2084 C C . GLY A 1 265 ? -0.252 0.748 -3.999 1.00 96.38 265 GLY A C 1
ATOM 2085 O O . GLY A 1 265 ? 0.189 1.750 -3.454 1.00 96.38 265 GLY A O 1
ATOM 2086 N N . LEU A 1 266 ? 0.121 -0.477 -3.623 1.00 97.56 266 LEU A N 1
ATOM 2087 C CA . LEU A 1 266 ? 1.023 -0.724 -2.494 1.00 97.56 266 LEU A CA 1
ATOM 2088 C C . LEU A 1 266 ? 2.412 -0.093 -2.694 1.00 97.56 266 LEU A C 1
ATOM 2090 O O . LEU A 1 266 ? 2.951 0.480 -1.749 1.00 97.56 266 LEU A O 1
ATOM 2094 N N . LEU A 1 267 ? 2.989 -0.162 -3.903 1.00 96.38 267 LEU A N 1
ATOM 2095 C CA . LEU A 1 267 ? 4.248 0.537 -4.207 1.00 96.38 267 LEU A CA 1
ATOM 2096 C C . LEU A 1 267 ? 4.101 2.050 -4.050 1.00 96.38 267 LEU A C 1
ATOM 2098 O O . LEU A 1 267 ? 5.009 2.705 -3.543 1.00 96.38 267 LEU A O 1
ATOM 2102 N N . THR A 1 268 ? 2.950 2.593 -4.448 1.00 95.56 268 THR A N 1
ATOM 2103 C CA . THR A 1 268 ? 2.640 4.015 -4.273 1.00 95.56 268 THR A CA 1
ATOM 2104 C C . THR A 1 268 ? 2.624 4.367 -2.794 1.00 95.56 268 THR A C 1
ATOM 2106 O O . THR A 1 268 ? 3.354 5.274 -2.402 1.00 95.56 268 THR A O 1
ATOM 2109 N N . LEU A 1 269 ? 1.915 3.590 -1.965 1.00 96.81 269 LEU A N 1
ATOM 2110 C CA . LEU A 1 269 ? 1.887 3.773 -0.509 1.00 96.81 269 LEU A CA 1
ATOM 2111 C C . LEU A 1 269 ? 3.294 3.753 0.106 1.00 96.81 269 LEU A C 1
ATOM 2113 O O . LEU A 1 269 ? 3.635 4.643 0.878 1.00 96.81 269 LEU A O 1
ATOM 2117 N N . LEU A 1 270 ? 4.138 2.791 -0.283 1.00 95.81 270 LEU A N 1
ATOM 2118 C CA . LEU A 1 270 ? 5.524 2.698 0.195 1.00 95.81 270 LEU A CA 1
ATOM 2119 C C . LEU A 1 270 ? 6.418 3.853 -0.266 1.00 95.81 270 LEU A C 1
ATOM 2121 O O . LEU A 1 270 ? 7.425 4.139 0.380 1.00 95.81 270 LEU A O 1
ATOM 2125 N N . SER A 1 271 ? 6.071 4.513 -1.371 1.00 93.56 271 SER A N 1
ATOM 2126 C CA . SER A 1 271 ? 6.821 5.661 -1.876 1.00 93.56 271 SER A CA 1
ATOM 2127 C C . SER A 1 271 ? 6.451 6.981 -1.196 1.00 93.56 271 SER A C 1
ATOM 2129 O O . SER A 1 271 ? 7.272 7.891 -1.201 1.00 93.56 271 SER A O 1
ATOM 2131 N N . ILE A 1 272 ? 5.270 7.090 -0.571 1.00 93.06 272 ILE A N 1
ATOM 2132 C CA . ILE A 1 272 ? 4.787 8.328 0.069 1.00 93.06 272 ILE A CA 1
ATOM 2133 C C . ILE A 1 272 ? 5.819 8.978 1.008 1.00 93.06 272 ILE A C 1
ATOM 2135 O O . ILE A 1 272 ? 6.118 10.158 0.802 1.00 93.06 272 ILE A O 1
ATOM 2139 N N . PRO A 1 273 ? 6.419 8.272 1.992 1.00 89.81 273 PRO A N 1
ATOM 2140 C CA . PRO A 1 273 ? 7.352 8.907 2.927 1.00 89.81 273 PRO A CA 1
ATOM 2141 C C . PRO A 1 273 ? 8.639 9.408 2.257 1.00 89.81 273 PRO A C 1
ATOM 2143 O O . PRO A 1 273 ? 9.362 10.208 2.841 1.00 89.81 273 PRO A O 1
ATOM 2146 N N . LEU A 1 274 ? 8.931 8.951 1.035 1.00 86.69 274 LEU A N 1
ATOM 2147 C CA . LEU A 1 274 ? 10.062 9.426 0.239 1.00 86.69 274 LEU A CA 1
ATOM 2148 C C . LEU A 1 274 ? 9.751 10.716 -0.517 1.00 86.69 274 LEU A C 1
ATOM 2150 O O . LEU A 1 274 ? 10.680 11.345 -1.012 1.00 86.69 274 LEU A O 1
ATOM 2154 N N . MET A 1 275 ? 8.471 11.065 -0.667 1.00 83.62 275 MET A N 1
ATOM 2155 C CA . MET A 1 275 ? 8.008 12.237 -1.415 1.00 83.62 275 MET A CA 1
ATOM 2156 C C . MET A 1 275 ? 7.632 13.390 -0.504 1.00 83.62 275 MET A C 1
ATOM 2158 O O . MET A 1 275 ? 7.714 14.547 -0.914 1.00 83.62 275 MET A O 1
ATOM 2162 N N . ASP A 1 276 ? 7.217 13.087 0.721 1.00 76.94 276 ASP A N 1
ATOM 2163 C CA . ASP A 1 276 ? 6.717 14.095 1.636 1.00 76.94 276 ASP A CA 1
ATOM 2164 C C . ASP A 1 276 ? 7.855 14.912 2.264 1.00 76.94 276 ASP A C 1
ATOM 2166 O O . ASP A 1 276 ? 8.647 14.441 3.082 1.00 76.94 276 ASP A O 1
ATOM 2170 N N . HIS A 1 277 ? 7.908 16.189 1.890 1.00 67.12 277 HIS A N 1
ATOM 2171 C CA . HIS A 1 277 ? 8.895 17.140 2.392 1.00 67.12 277 HIS A CA 1
ATOM 2172 C C . HIS A 1 277 ? 8.663 17.474 3.877 1.00 67.12 277 HIS A C 1
ATOM 2174 O O . HIS A 1 277 ? 9.568 17.981 4.544 1.00 67.12 277 HIS A O 1
ATOM 2180 N N . GLN A 1 278 ? 7.475 17.174 4.421 1.00 67.12 278 GLN A N 1
ATOM 2181 C CA . GLN A 1 278 ? 7.143 17.418 5.826 1.00 67.12 278 GLN A CA 1
ATOM 2182 C C . GLN A 1 278 ? 7.814 16.456 6.809 1.00 67.12 278 GLN A C 1
ATOM 2184 O O . GLN A 1 278 ? 7.819 16.729 8.015 1.00 67.12 278 GLN A O 1
ATOM 2189 N N . VAL A 1 279 ? 8.384 15.354 6.315 1.00 63.81 279 VAL A N 1
ATOM 2190 C CA . VAL A 1 279 ? 9.127 14.383 7.129 1.00 63.81 279 VAL A CA 1
ATOM 2191 C C . VAL A 1 279 ? 10.505 14.947 7.540 1.00 63.81 279 VAL A C 1
ATOM 2193 O O . VAL A 1 279 ? 11.054 14.562 8.572 1.00 63.81 279 VAL A O 1
ATOM 2196 N N . GLY A 1 280 ? 11.010 15.966 6.830 1.00 62.41 280 GLY A N 1
ATOM 2197 C CA . GLY A 1 280 ? 12.165 16.775 7.233 1.00 62.41 280 GLY A CA 1
ATOM 2198 C C . GLY A 1 280 ? 13.491 16.009 7.366 1.00 62.41 280 GLY A C 1
ATOM 2199 O O . GLY A 1 280 ? 13.618 14.843 7.004 1.00 62.41 280 GLY A O 1
ATOM 2200 N N . SER A 1 281 ? 14.514 16.680 7.910 1.00 62.34 281 SER A N 1
ATOM 2201 C CA . SER A 1 281 ? 15.864 16.108 8.097 1.00 62.34 281 SER A CA 1
ATOM 2202 C C . SER A 1 281 ? 15.929 14.986 9.146 1.00 62.34 281 SER A C 1
ATOM 2204 O O . SER A 1 281 ? 16.923 14.265 9.192 1.00 62.34 281 SER A O 1
ATOM 2206 N N . ASN A 1 282 ? 14.894 14.837 9.977 1.00 70.94 282 ASN A N 1
ATOM 2207 C CA . ASN A 1 282 ? 14.787 13.798 11.003 1.00 70.94 282 ASN A CA 1
ATOM 2208 C C . ASN A 1 282 ? 13.864 12.668 10.533 1.00 70.94 282 ASN A C 1
ATOM 2210 O O . ASN A 1 282 ? 13.064 12.161 11.311 1.00 70.94 282 ASN A O 1
ATOM 2214 N N . ALA A 1 283 ? 13.934 12.301 9.254 1.00 82.50 283 ALA A N 1
ATOM 2215 C CA . ALA A 1 283 ? 13.170 11.181 8.736 1.00 82.50 283 ALA A CA 1
ATOM 2216 C C . ALA A 1 283 ? 13.610 9.861 9.401 1.00 82.50 283 ALA A C 1
ATOM 2218 O O . ALA A 1 283 ? 14.814 9.635 9.568 1.00 82.50 283 ALA A O 1
ATOM 2219 N N . PRO A 1 284 ? 12.668 8.963 9.740 1.00 87.44 284 PRO A N 1
ATOM 2220 C CA . PRO A 1 284 ? 12.984 7.605 10.154 1.00 87.44 284 PRO A CA 1
ATOM 2221 C C . PRO A 1 284 ? 13.949 6.918 9.176 1.00 87.44 284 PRO A C 1
ATOM 2223 O O . PRO A 1 284 ? 13.668 6.891 7.975 1.00 87.44 284 PRO A O 1
ATOM 2226 N N . PRO A 1 285 ? 15.054 6.310 9.653 1.00 88.81 285 PRO A N 1
ATOM 2227 C CA . PRO A 1 285 ? 16.028 5.647 8.780 1.00 88.81 285 PRO A CA 1
ATOM 2228 C C . PRO A 1 285 ? 15.393 4.521 7.954 1.00 88.81 285 PRO A C 1
ATOM 2230 O O . PRO A 1 285 ? 15.731 4.346 6.785 1.00 88.81 285 PRO A O 1
ATOM 2233 N N . ALA A 1 286 ? 14.373 3.857 8.507 1.00 91.25 286 ALA A N 1
ATOM 2234 C CA . ALA A 1 286 ? 13.585 2.834 7.825 1.00 91.25 286 ALA A CA 1
ATOM 2235 C C . ALA A 1 286 ? 12.967 3.307 6.493 1.00 91.25 286 ALA A C 1
ATOM 2237 O O . ALA A 1 286 ? 12.808 2.505 5.573 1.00 91.25 286 ALA A O 1
ATOM 2238 N N . PHE A 1 287 ? 12.645 4.602 6.354 1.00 90.31 287 PHE A N 1
ATOM 2239 C CA . PHE A 1 287 ? 12.170 5.149 5.082 1.00 90.31 287 PHE A CA 1
ATOM 2240 C C . PHE A 1 287 ? 13.266 5.145 4.019 1.00 90.31 287 PHE A C 1
ATOM 2242 O O . PHE A 1 287 ? 12.987 4.839 2.871 1.00 90.31 287 PHE A O 1
ATOM 2249 N N . GLN A 1 288 ? 14.519 5.426 4.370 1.00 88.19 288 GLN A N 1
ATOM 2250 C CA . GLN A 1 288 ? 15.619 5.404 3.400 1.00 88.19 288 GLN A CA 1
ATOM 2251 C C . GLN A 1 288 ? 16.060 3.972 3.082 1.00 88.19 288 GLN A C 1
ATOM 2253 O O . GLN A 1 288 ? 16.352 3.649 1.931 1.00 88.19 288 GLN A O 1
ATOM 2258 N N . GLU A 1 289 ? 16.049 3.092 4.083 1.00 90.50 289 GLU A N 1
ATOM 2259 C CA . GLU A 1 289 ? 16.427 1.681 3.945 1.00 90.50 289 GLU A CA 1
ATOM 2260 C C . GLU A 1 289 ? 15.522 0.905 2.977 1.00 90.50 289 GLU A C 1
ATOM 2262 O O . GLU A 1 289 ? 15.949 -0.101 2.406 1.00 90.50 289 GLU A O 1
ATOM 2267 N N . ILE A 1 290 ? 14.289 1.369 2.737 1.00 92.06 290 ILE A N 1
ATOM 2268 C CA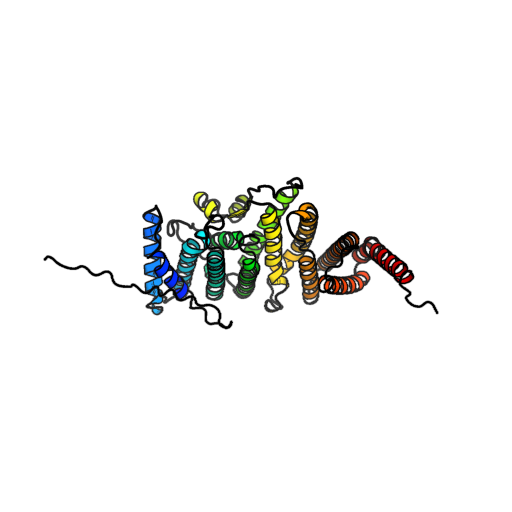 . ILE A 1 290 ? 13.371 0.703 1.806 1.00 92.06 290 ILE A CA 1
ATOM 2269 C C . ILE A 1 290 ? 13.684 0.981 0.335 1.00 92.06 290 ILE A C 1
ATOM 2271 O O . ILE A 1 290 ? 13.308 0.192 -0.533 1.00 92.06 290 ILE A O 1
ATOM 2275 N N . ILE A 1 291 ? 14.378 2.081 0.038 1.00 91.69 291 ILE A N 1
ATOM 2276 C CA . ILE A 1 291 ? 14.593 2.568 -1.326 1.00 91.69 291 ILE A CA 1
ATOM 2277 C C . ILE A 1 291 ? 15.188 1.489 -2.246 1.00 91.69 291 ILE A C 1
ATOM 2279 O O . ILE A 1 291 ? 14.631 1.279 -3.325 1.00 91.69 291 ILE A O 1
ATOM 2283 N N . PRO A 1 292 ? 16.272 0.767 -1.884 1.00 93.12 292 PRO A N 1
ATOM 2284 C CA . PRO A 1 292 ? 16.865 -0.211 -2.792 1.00 93.12 292 PRO A CA 1
ATOM 2285 C C . PRO A 1 292 ? 15.896 -1.335 -3.157 1.00 93.12 292 PRO A C 1
ATOM 2287 O O . PRO A 1 292 ? 15.926 -1.807 -4.295 1.00 93.12 292 PRO A O 1
ATOM 2290 N N . TRP A 1 293 ? 15.048 -1.746 -2.206 1.00 95.81 293 TRP A N 1
ATOM 2291 C CA . TRP A 1 293 ? 14.004 -2.741 -2.437 1.00 95.81 293 TRP A CA 1
ATOM 2292 C C . TRP A 1 293 ? 12.862 -2.162 -3.280 1.00 95.81 293 TRP A C 1
ATOM 2294 O O . TRP A 1 293 ? 12.388 -2.840 -4.187 1.00 95.81 293 TRP A O 1
ATOM 2304 N N . LEU A 1 294 ? 12.458 -0.908 -3.045 1.00 95.31 294 LEU A N 1
ATOM 2305 C CA . LEU A 1 294 ? 11.412 -0.233 -3.822 1.00 95.31 294 LEU A CA 1
ATOM 2306 C C . LEU A 1 294 ? 11.802 -0.127 -5.303 1.00 95.31 294 LEU A C 1
ATOM 2308 O O . LEU A 1 294 ? 10.975 -0.382 -6.179 1.00 95.31 294 LEU A O 1
ATOM 2312 N N . THR A 1 295 ? 13.071 0.176 -5.583 1.00 95.00 295 THR A N 1
ATOM 2313 C CA . THR A 1 295 ? 13.630 0.210 -6.941 1.00 95.00 295 THR A CA 1
ATOM 2314 C C . THR A 1 295 ? 13.523 -1.159 -7.627 1.00 95.00 295 THR A C 1
ATOM 2316 O O . THR A 1 295 ? 13.018 -1.249 -8.748 1.00 95.00 295 THR A O 1
ATOM 2319 N N . ASP A 1 296 ? 13.907 -2.245 -6.943 1.00 95.62 296 ASP A N 1
ATOM 2320 C CA . ASP A 1 296 ? 13.788 -3.611 -7.484 1.00 95.62 296 ASP A CA 1
ATOM 2321 C C . ASP A 1 296 ? 12.331 -4.032 -7.680 1.00 95.62 296 ASP A C 1
ATOM 2323 O O . ASP A 1 296 ? 11.970 -4.645 -8.687 1.00 95.62 296 ASP A O 1
ATOM 2327 N N . ALA A 1 297 ? 11.473 -3.723 -6.709 1.00 96.69 297 ALA A N 1
ATOM 2328 C CA . ALA A 1 297 ? 10.059 -4.058 -6.756 1.00 96.69 297 ALA A CA 1
ATOM 2329 C C . ALA A 1 297 ? 9.344 -3.308 -7.889 1.00 96.69 297 ALA A C 1
ATOM 2331 O O . ALA A 1 297 ? 8.522 -3.913 -8.578 1.00 96.69 297 ALA A O 1
ATOM 2332 N N . THR A 1 298 ? 9.710 -2.047 -8.142 1.00 96.38 298 THR A N 1
ATOM 2333 C CA . THR A 1 298 ? 9.205 -1.250 -9.272 1.00 96.38 298 THR A CA 1
ATOM 2334 C C . THR A 1 298 ? 9.630 -1.858 -10.606 1.00 96.38 298 THR A C 1
ATOM 2336 O O . THR A 1 298 ? 8.786 -2.064 -11.477 1.00 96.38 298 THR A O 1
ATOM 2339 N N . MET A 1 299 ? 10.905 -2.237 -10.750 1.00 94.94 299 MET A N 1
ATOM 2340 C CA . MET A 1 299 ? 11.401 -2.913 -11.955 1.00 94.94 299 MET A CA 1
ATOM 2341 C C . MET A 1 299 ? 10.650 -4.229 -12.219 1.00 94.94 299 MET A C 1
ATOM 2343 O O . MET A 1 299 ? 10.157 -4.455 -13.327 1.00 94.94 299 MET A O 1
ATOM 2347 N N . ARG A 1 300 ? 10.515 -5.083 -11.192 1.00 95.31 300 ARG A N 1
ATOM 2348 C CA . ARG A 1 300 ? 9.784 -6.360 -11.279 1.00 95.31 300 ARG A CA 1
ATOM 2349 C C . ARG A 1 300 ? 8.310 -6.153 -11.620 1.00 95.31 300 ARG A C 1
ATOM 2351 O O . ARG A 1 300 ? 7.769 -6.892 -12.447 1.00 95.31 300 ARG A O 1
ATOM 2358 N N . LEU A 1 301 ? 7.655 -5.158 -11.015 1.00 94.88 301 LEU A N 1
ATOM 2359 C CA . LEU A 1 301 ? 6.246 -4.889 -11.290 1.00 94.88 301 LEU A CA 1
ATOM 2360 C C . LEU A 1 301 ? 6.050 -4.377 -12.711 1.00 94.88 301 LEU A C 1
ATOM 2362 O O . LEU A 1 301 ? 5.156 -4.863 -13.391 1.00 94.88 301 LEU A O 1
ATOM 2366 N N . ASN A 1 302 ? 6.896 -3.460 -13.177 1.00 94.12 302 ASN A N 1
ATOM 2367 C CA . ASN A 1 302 ? 6.842 -2.950 -14.541 1.00 94.12 302 ASN A CA 1
ATOM 2368 C C . ASN A 1 302 ? 7.001 -4.082 -15.574 1.00 94.12 302 ASN A C 1
ATOM 2370 O O . ASN A 1 302 ? 6.180 -4.220 -16.481 1.00 94.12 302 ASN A O 1
ATOM 2374 N N . ALA A 1 303 ? 7.971 -4.983 -15.376 1.00 92.31 303 ALA A N 1
ATOM 2375 C CA . ALA A 1 303 ? 8.120 -6.176 -16.213 1.00 92.31 303 ALA A CA 1
ATOM 2376 C C . ALA A 1 303 ? 6.877 -7.090 -16.164 1.00 92.31 303 ALA A C 1
ATOM 2378 O O . ALA A 1 303 ? 6.410 -7.582 -17.194 1.00 92.31 303 ALA A O 1
ATOM 2379 N N . THR A 1 304 ? 6.300 -7.277 -14.975 1.00 92.25 304 THR A N 1
ATOM 2380 C CA . THR A 1 304 ? 5.079 -8.074 -14.785 1.00 92.25 304 THR A CA 1
ATOM 2381 C C . THR A 1 304 ? 3.878 -7.432 -15.483 1.00 92.25 304 THR A C 1
ATOM 2383 O O . THR A 1 304 ? 3.149 -8.116 -16.195 1.00 92.25 304 THR A O 1
ATOM 2386 N N . GLN A 1 305 ? 3.685 -6.119 -15.358 1.00 90.88 305 GLN A N 1
ATOM 2387 C CA . GLN A 1 305 ? 2.629 -5.380 -16.051 1.00 90.88 305 GLN A CA 1
ATOM 2388 C C . GLN A 1 305 ? 2.802 -5.437 -17.567 1.00 90.88 305 GLN A C 1
ATOM 2390 O O . GLN A 1 305 ? 1.825 -5.659 -18.278 1.00 90.88 305 GLN A O 1
ATOM 2395 N N . ASN A 1 306 ? 4.037 -5.332 -18.067 1.00 88.88 306 ASN A N 1
ATOM 2396 C CA . ASN A 1 306 ? 4.339 -5.494 -19.487 1.00 88.88 306 ASN A CA 1
ATOM 2397 C C . ASN A 1 306 ? 3.909 -6.870 -20.024 1.00 88.88 306 ASN A C 1
ATOM 2399 O O . ASN A 1 306 ? 3.422 -6.967 -21.151 1.00 88.88 306 ASN A O 1
ATOM 2403 N N . ARG A 1 307 ? 4.019 -7.922 -19.206 1.00 89.00 307 ARG A N 1
ATOM 2404 C CA . ARG A 1 307 ? 3.543 -9.272 -19.541 1.00 89.00 307 ARG A CA 1
ATOM 2405 C C . ARG A 1 307 ? 2.013 -9.391 -19.551 1.00 89.00 307 ARG A C 1
ATOM 2407 O O . ARG A 1 307 ? 1.480 -10.237 -20.261 1.00 89.00 307 ARG A O 1
ATOM 2414 N N . TRP A 1 308 ? 1.319 -8.547 -18.788 1.00 89.19 308 TRP A N 1
ATOM 2415 C CA . TRP A 1 308 ? -0.137 -8.554 -18.600 1.00 89.19 308 TRP A CA 1
ATOM 2416 C C . TRP A 1 308 ? -0.826 -7.283 -19.141 1.00 89.19 308 TRP A C 1
ATOM 2418 O O . TRP A 1 308 ? -1.875 -6.880 -18.632 1.00 89.19 308 TRP A O 1
ATOM 2428 N N . ARG A 1 309 ? -0.263 -6.644 -20.182 1.00 85.81 309 ARG A N 1
ATOM 2429 C CA . ARG A 1 309 ? -0.761 -5.369 -20.755 1.00 85.81 309 ARG A CA 1
ATOM 2430 C C . ARG A 1 309 ? -2.226 -5.403 -21.199 1.00 85.81 309 ARG A C 1
ATOM 2432 O O . ARG A 1 309 ? -2.864 -4.363 -21.276 1.00 85.81 309 ARG A O 1
ATOM 2439 N N . ASN A 1 310 ? -2.763 -6.583 -21.499 1.00 85.00 310 ASN A N 1
ATOM 2440 C CA . ASN A 1 310 ? -4.165 -6.772 -21.870 1.00 85.00 310 ASN A CA 1
ATOM 2441 C C . ASN A 1 310 ? -5.142 -6.644 -20.686 1.00 85.00 310 ASN A C 1
ATOM 2443 O O . ASN A 1 310 ? -6.318 -6.376 -20.913 1.00 85.00 310 ASN A O 1
ATOM 2447 N N . LEU A 1 311 ? -4.688 -6.856 -19.444 1.00 85.56 311 LEU A N 1
ATOM 2448 C CA . LEU A 1 311 ? -5.551 -6.890 -18.253 1.00 85.56 311 LEU A CA 1
ATOM 2449 C C . LEU A 1 311 ? -5.496 -5.616 -17.405 1.00 85.56 311 LEU A C 1
ATOM 2451 O O . LEU A 1 311 ? -6.420 -5.360 -16.633 1.00 85.56 311 LEU A O 1
ATOM 2455 N N . SER A 1 312 ? -4.420 -4.836 -17.501 1.00 83.62 312 SER A N 1
ATOM 2456 C CA . SER A 1 312 ? -4.232 -3.614 -16.716 1.00 83.62 312 SER A CA 1
ATOM 2457 C C . SER A 1 312 ? -3.593 -2.525 -17.574 1.00 83.62 312 SER A C 1
ATOM 2459 O O . SER A 1 312 ? -2.661 -2.832 -18.321 1.00 83.62 312 SER A O 1
ATOM 2461 N N . PRO A 1 313 ? -4.030 -1.256 -17.446 1.00 82.00 313 PRO A N 1
ATOM 2462 C CA . PRO A 1 313 ? -3.342 -0.141 -18.083 1.00 82.00 313 PRO A CA 1
ATOM 2463 C C . PRO A 1 313 ? -1.896 -0.035 -17.584 1.00 82.00 313 PRO A C 1
ATOM 2465 O O . PRO A 1 313 ? -1.572 -0.465 -16.472 1.00 82.00 313 PRO A O 1
ATOM 2468 N N . SER A 1 314 ? -1.042 0.551 -18.424 1.00 84.44 314 SER A N 1
ATOM 2469 C CA . SER A 1 314 ? 0.354 0.841 -18.094 1.00 84.44 314 SER A CA 1
ATOM 2470 C C . SER A 1 314 ? 0.432 1.815 -16.917 1.00 84.44 314 SER A C 1
ATOM 2472 O O . SER A 1 314 ? -0.202 2.869 -16.944 1.00 84.44 314 SER A O 1
ATOM 2474 N N . CYS A 1 315 ? 1.236 1.489 -15.902 1.00 87.56 315 CYS A N 1
ATOM 2475 C CA . CYS A 1 315 ? 1.561 2.405 -14.801 1.00 87.56 315 CYS A CA 1
ATOM 2476 C C . CYS A 1 315 ? 2.930 3.077 -14.996 1.00 87.56 315 CYS A C 1
ATOM 2478 O O . CYS A 1 315 ? 3.482 3.662 -14.067 1.00 87.56 315 CYS A O 1
ATOM 2480 N N . LEU A 1 316 ? 3.481 3.013 -16.209 1.00 89.75 316 LEU A N 1
ATOM 2481 C CA . LEU A 1 316 ? 4.801 3.540 -16.536 1.00 89.75 316 LEU A CA 1
ATOM 2482 C C . LEU A 1 316 ? 4.975 5.042 -16.223 1.00 89.75 316 LEU A C 1
ATOM 2484 O O . LEU A 1 316 ? 5.999 5.382 -15.626 1.00 89.75 316 LEU A O 1
ATOM 2488 N N . PRO A 1 317 ? 3.999 5.936 -16.499 1.00 90.00 317 PRO A N 1
ATOM 2489 C CA . PRO A 1 317 ? 4.120 7.350 -16.126 1.00 90.00 317 PRO A CA 1
ATOM 2490 C C . PRO A 1 317 ? 4.224 7.547 -14.609 1.00 90.00 317 PRO A C 1
ATOM 2492 O O . PRO A 1 317 ? 5.005 8.366 -14.123 1.00 90.00 317 PRO A O 1
ATOM 2495 N N . GLN A 1 318 ? 3.482 6.741 -13.845 1.00 90.69 318 GLN A N 1
ATOM 2496 C CA . GLN A 1 318 ? 3.533 6.749 -12.386 1.00 90.69 318 GLN A CA 1
ATOM 2497 C C . GLN A 1 318 ? 4.900 6.273 -11.881 1.00 90.69 318 GLN A C 1
ATOM 2499 O O . GLN A 1 318 ? 5.499 6.945 -11.047 1.00 90.69 318 GLN A O 1
ATOM 2504 N N . PHE A 1 319 ? 5.439 5.176 -12.423 1.00 93.81 319 PHE A N 1
ATOM 2505 C CA . PHE A 1 319 ? 6.775 4.695 -12.054 1.00 93.81 319 PHE A CA 1
ATOM 2506 C C . PHE A 1 319 ? 7.876 5.701 -12.394 1.00 93.81 319 PHE A C 1
ATOM 2508 O O . PHE A 1 319 ? 8.788 5.890 -11.586 1.00 93.81 319 PHE A O 1
ATOM 2515 N N . LEU A 1 320 ? 7.783 6.381 -13.541 1.00 93.75 320 LEU A N 1
ATOM 2516 C CA . LEU A 1 320 ? 8.705 7.458 -13.902 1.00 93.75 320 LEU A CA 1
ATOM 2517 C C . LEU A 1 320 ? 8.646 8.602 -12.894 1.00 93.75 320 LEU A C 1
ATOM 2519 O O . LEU A 1 320 ? 9.680 8.981 -12.348 1.00 93.75 320 LEU A O 1
ATOM 2523 N N . ARG A 1 321 ? 7.445 9.114 -12.606 1.00 93.69 321 ARG A N 1
ATOM 2524 C CA . ARG A 1 321 ? 7.243 10.217 -11.658 1.00 93.69 321 ARG A CA 1
ATOM 2525 C C . ARG A 1 321 ? 7.767 9.866 -10.265 1.00 93.69 321 ARG A C 1
ATOM 2527 O O . ARG A 1 321 ? 8.524 10.643 -9.691 1.00 93.69 321 ARG A O 1
ATOM 2534 N N . THR A 1 322 ? 7.431 8.682 -9.754 1.00 92.44 322 THR A N 1
ATOM 2535 C CA . THR A 1 322 ? 7.927 8.197 -8.460 1.00 92.44 322 THR A CA 1
ATOM 2536 C C . THR A 1 322 ? 9.450 8.082 -8.461 1.00 92.44 322 THR A C 1
ATOM 2538 O O . THR A 1 322 ? 10.093 8.589 -7.550 1.00 92.44 322 THR A O 1
ATOM 2541 N N . THR A 1 323 ? 10.053 7.498 -9.501 1.00 94.81 323 THR A N 1
ATOM 2542 C CA . THR A 1 323 ? 11.518 7.339 -9.578 1.00 94.81 323 THR A CA 1
ATOM 2543 C C . THR A 1 323 ? 12.235 8.690 -9.649 1.00 94.81 323 THR A C 1
ATOM 2545 O O . THR A 1 323 ? 13.224 8.896 -8.948 1.00 94.81 323 THR A O 1
ATOM 2548 N N . ILE A 1 324 ? 11.720 9.628 -10.451 1.00 93.88 324 ILE A N 1
ATOM 2549 C CA . ILE A 1 324 ? 12.244 10.996 -10.554 1.00 93.88 324 ILE A CA 1
ATOM 2550 C C . ILE A 1 324 ? 12.212 11.689 -9.190 1.00 93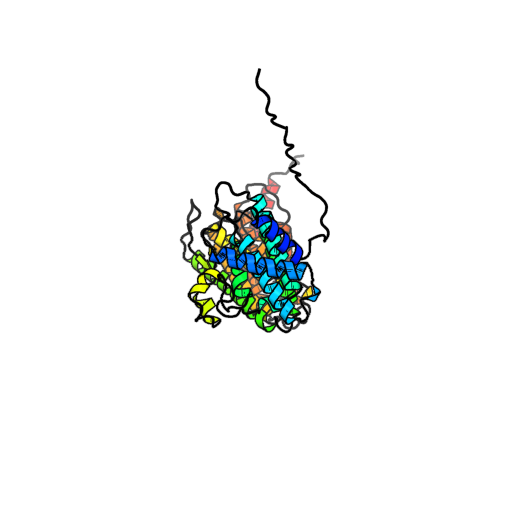.88 324 ILE A C 1
ATOM 2552 O O . ILE A 1 324 ? 13.236 12.206 -8.744 1.00 93.88 324 ILE A O 1
ATOM 2556 N N . ASN A 1 325 ? 11.066 11.658 -8.511 1.00 91.19 325 ASN A N 1
ATOM 2557 C CA . ASN A 1 325 ? 10.922 12.318 -7.219 1.00 91.19 325 ASN A CA 1
ATOM 2558 C C . ASN A 1 325 ? 11.818 11.666 -6.152 1.00 91.19 325 ASN A C 1
ATOM 2560 O O . ASN A 1 325 ? 12.442 12.369 -5.362 1.00 91.19 325 ASN A O 1
ATOM 2564 N N . THR A 1 326 ? 11.959 10.334 -6.161 1.00 90.12 326 THR A N 1
ATOM 2565 C CA . THR A 1 326 ? 12.906 9.630 -5.283 1.00 90.12 326 THR A CA 1
ATOM 2566 C C . THR A 1 326 ? 14.338 10.115 -5.514 1.00 90.12 326 THR A C 1
ATOM 2568 O O . THR A 1 326 ? 15.036 10.413 -4.547 1.00 90.12 326 THR A O 1
ATOM 2571 N N . ILE A 1 327 ? 14.774 10.236 -6.772 1.00 91.44 327 ILE A N 1
ATOM 2572 C CA . ILE A 1 327 ? 16.111 10.747 -7.117 1.00 91.44 327 ILE A CA 1
ATOM 2573 C C . ILE A 1 327 ? 16.299 12.182 -6.612 1.00 91.44 327 ILE A C 1
ATOM 2575 O O . ILE A 1 327 ? 17.354 12.502 -6.062 1.00 91.44 327 ILE A O 1
ATOM 2579 N N . ASP A 1 328 ? 15.289 13.037 -6.760 1.00 89.50 328 ASP A N 1
ATOM 2580 C CA . ASP A 1 328 ? 15.365 14.427 -6.307 1.00 89.50 328 ASP A CA 1
ATOM 2581 C C . ASP A 1 328 ? 15.464 14.531 -4.786 1.00 89.50 328 ASP A C 1
ATOM 2583 O O . ASP A 1 328 ? 16.330 15.241 -4.271 1.00 89.50 328 ASP A O 1
ATOM 2587 N N . ASN A 1 329 ? 14.684 13.734 -4.060 1.00 83.94 329 ASN A N 1
ATOM 2588 C CA . ASN A 1 329 ? 14.744 13.709 -2.602 1.00 83.94 329 ASN A CA 1
ATOM 2589 C C . ASN A 1 329 ? 16.047 13.083 -2.080 1.00 83.94 329 ASN A C 1
ATOM 2591 O O . ASN A 1 329 ? 16.584 13.539 -1.073 1.00 83.94 329 ASN A O 1
ATOM 2595 N N . MET A 1 330 ? 16.651 12.128 -2.798 1.00 84.06 330 MET A N 1
ATOM 2596 C CA . MET A 1 330 ? 17.990 11.617 -2.465 1.00 84.06 330 MET A CA 1
ATOM 2597 C C . MET A 1 330 ? 19.091 12.675 -2.546 1.00 84.06 330 MET A C 1
ATOM 2599 O O . MET A 1 330 ? 20.113 12.526 -1.871 1.00 84.06 330 MET A O 1
ATOM 2603 N N . LYS A 1 331 ? 18.937 13.722 -3.372 1.00 77.06 331 LYS A N 1
ATOM 2604 C CA . LYS A 1 331 ? 19.912 14.827 -3.426 1.00 77.06 331 LYS A CA 1
ATOM 2605 C C . LYS A 1 331 ? 19.916 15.634 -2.120 1.00 77.06 331 LYS A C 1
ATOM 2607 O O . LYS A 1 331 ? 20.947 16.201 -1.774 1.00 77.06 331 LYS A O 1
ATOM 2612 N N . LEU A 1 332 ? 18.799 15.646 -1.390 1.00 73.69 332 LEU A N 1
ATOM 2613 C CA . LEU A 1 332 ? 18.638 16.357 -0.116 1.00 73.69 332 LEU A CA 1
ATOM 2614 C C . LEU A 1 332 ? 19.160 15.559 1.090 1.00 73.69 332 LEU A C 1
ATOM 2616 O O . LEU A 1 332 ? 19.364 16.117 2.166 1.00 73.69 332 LEU A O 1
ATOM 2620 N N . LEU A 1 333 ? 19.392 14.256 0.922 1.00 69.75 333 LEU A N 1
ATOM 2621 C CA . LEU A 1 333 ? 19.881 13.377 1.978 1.00 69.75 333 LEU A CA 1
ATOM 2622 C C . LEU A 1 333 ? 21.405 13.491 2.123 1.00 69.75 333 LEU A C 1
ATOM 2624 O O . LEU A 1 333 ? 22.158 13.106 1.226 1.00 69.75 333 LEU A O 1
ATOM 2628 N N . VAL A 1 334 ? 21.853 13.957 3.294 1.00 56.12 334 VAL A N 1
ATOM 2629 C CA . VAL A 1 334 ? 23.272 14.213 3.628 1.00 56.12 334 VAL A CA 1
ATOM 2630 C C . VAL A 1 334 ? 24.167 12.975 3.434 1.00 56.12 334 VAL A C 1
ATOM 2632 O O . VAL A 1 334 ? 25.328 13.122 3.068 1.00 56.12 334 VAL A O 1
ATOM 2635 N N . ASN A 1 335 ? 23.620 11.764 3.598 1.00 63.19 335 ASN A N 1
ATOM 2636 C CA . ASN A 1 335 ? 24.356 10.492 3.532 1.00 63.19 335 ASN A CA 1
ATOM 2637 C C . ASN A 1 335 ? 23.784 9.503 2.501 1.00 63.19 335 ASN A C 1
ATOM 2639 O O . ASN A 1 335 ? 23.868 8.293 2.703 1.00 63.19 335 ASN A O 1
ATOM 2643 N N . ALA A 1 336 ? 23.155 9.971 1.418 1.00 67.38 336 ALA A N 1
ATOM 2644 C CA . ALA A 1 336 ? 22.610 9.031 0.439 1.00 67.38 336 ALA A CA 1
ATOM 2645 C C . ALA A 1 336 ? 23.729 8.253 -0.278 1.00 67.38 336 ALA A C 1
ATOM 2647 O O . ALA A 1 336 ? 24.538 8.837 -1.005 1.00 67.38 336 ALA A O 1
ATOM 2648 N N . ASP A 1 337 ? 23.725 6.935 -0.066 1.00 83.25 337 ASP A N 1
ATOM 2649 C CA . ASP A 1 337 ? 24.656 5.966 -0.640 1.00 83.25 337 ASP A CA 1
ATOM 2650 C C . ASP A 1 337 ? 24.703 6.090 -2.173 1.00 83.25 337 ASP A C 1
ATOM 2652 O O . ASP A 1 337 ? 23.678 6.048 -2.863 1.00 83.25 337 ASP A O 1
ATOM 2656 N N . MET A 1 338 ? 25.915 6.254 -2.705 1.00 87.12 338 MET A N 1
ATOM 2657 C CA . MET A 1 338 ? 26.165 6.396 -4.138 1.00 87.12 338 MET A CA 1
ATOM 2658 C C . MET A 1 338 ? 25.680 5.182 -4.933 1.00 87.12 338 MET A C 1
ATOM 2660 O O . MET A 1 338 ? 25.176 5.365 -6.039 1.00 87.12 338 MET A O 1
ATOM 2664 N N . LEU A 1 339 ? 25.750 3.973 -4.365 1.00 89.25 339 LEU A N 1
ATOM 2665 C CA . LEU A 1 339 ? 25.242 2.759 -5.010 1.00 89.25 339 LEU A CA 1
ATOM 2666 C C . LEU A 1 339 ? 23.717 2.789 -5.134 1.00 89.25 339 LEU A C 1
ATOM 2668 O O . LEU A 1 339 ? 23.157 2.377 -6.150 1.00 89.25 339 LEU A O 1
ATOM 2672 N N . VAL A 1 340 ? 23.028 3.317 -4.121 1.00 90.75 340 VAL A N 1
ATOM 2673 C CA . VAL A 1 340 ? 21.567 3.454 -4.139 1.00 90.75 340 VAL A CA 1
ATOM 2674 C C . VAL A 1 340 ? 21.138 4.509 -5.161 1.00 90.75 340 VAL A C 1
ATOM 2676 O O . VAL A 1 340 ? 20.181 4.283 -5.905 1.00 90.75 340 VAL A O 1
ATOM 2679 N N . LYS A 1 341 ? 21.880 5.622 -5.260 1.00 91.12 341 LYS A N 1
ATOM 2680 C CA . LYS A 1 341 ? 21.672 6.640 -6.304 1.00 91.12 341 LYS A CA 1
ATOM 2681 C C . LYS A 1 341 ? 21.882 6.063 -7.703 1.00 91.12 341 LYS A C 1
ATOM 2683 O O . LYS A 1 341 ? 21.014 6.228 -8.558 1.00 91.12 341 LYS A O 1
ATOM 2688 N N . GLU A 1 342 ? 22.992 5.361 -7.933 1.00 93.94 342 GLU A N 1
ATOM 2689 C CA . GLU A 1 342 ? 23.281 4.707 -9.216 1.00 93.94 342 GLU A CA 1
ATOM 2690 C C . GLU A 1 342 ? 22.153 3.742 -9.606 1.00 93.94 342 GLU A C 1
ATOM 2692 O O . GLU A 1 342 ? 21.643 3.796 -10.726 1.00 93.94 342 GLU A O 1
ATOM 2697 N N . LYS A 1 343 ? 21.678 2.927 -8.656 1.00 94.12 343 LYS A N 1
ATOM 2698 C CA . LYS A 1 343 ? 20.570 1.988 -8.864 1.00 94.12 343 LYS A CA 1
ATOM 2699 C C . LYS A 1 343 ? 19.266 2.681 -9.275 1.00 94.12 343 LYS A C 1
ATOM 2701 O O . LYS A 1 343 ? 18.570 2.190 -10.164 1.00 94.12 343 LYS A O 1
ATOM 2706 N N . ALA A 1 344 ? 18.934 3.820 -8.665 1.00 94.88 344 ALA A N 1
ATOM 2707 C CA . ALA A 1 344 ? 17.752 4.597 -9.036 1.00 94.88 344 ALA A CA 1
ATOM 2708 C C . ALA A 1 344 ? 17.856 5.158 -10.468 1.00 94.88 344 ALA A C 1
ATOM 2710 O O . ALA A 1 344 ? 16.885 5.096 -11.222 1.00 94.88 344 ALA A O 1
ATOM 2711 N N . TYR A 1 345 ? 19.039 5.627 -10.885 1.00 96.25 345 TYR A N 1
ATOM 2712 C CA . TYR A 1 345 ? 19.276 6.062 -12.269 1.00 96.25 345 TYR A CA 1
ATOM 2713 C C . TYR A 1 345 ? 19.233 4.912 -13.279 1.00 96.25 345 TYR A C 1
ATOM 2715 O O . TYR A 1 345 ? 18.729 5.091 -14.392 1.00 96.25 345 TYR A O 1
ATOM 2723 N N . ILE A 1 346 ? 19.712 3.724 -12.903 1.00 96.25 346 ILE A N 1
ATOM 2724 C CA . ILE A 1 346 ? 19.570 2.516 -13.724 1.00 96.25 346 ILE A CA 1
ATOM 2725 C C . ILE A 1 346 ? 18.084 2.204 -13.942 1.00 96.25 346 ILE A C 1
ATOM 2727 O O . ILE A 1 346 ? 17.673 2.019 -15.087 1.00 96.25 346 ILE A O 1
ATOM 2731 N N . LEU A 1 347 ? 17.260 2.218 -12.884 1.00 96.75 347 LEU A N 1
ATOM 2732 C CA . LEU A 1 347 ? 15.807 2.051 -13.020 1.00 96.75 347 LEU A CA 1
ATOM 2733 C C . LEU A 1 347 ? 15.201 3.122 -13.934 1.00 96.75 347 LEU A C 1
ATOM 2735 O O . LEU A 1 347 ? 14.461 2.775 -14.851 1.00 96.75 347 LEU A O 1
ATOM 2739 N N . LEU A 1 348 ? 15.535 4.401 -13.728 1.00 96.88 348 LEU A N 1
ATOM 2740 C CA . LEU A 1 348 ? 15.029 5.495 -14.563 1.00 96.88 348 LEU A CA 1
ATOM 2741 C C . LEU A 1 348 ? 15.354 5.264 -16.048 1.00 96.88 348 LEU A C 1
ATOM 2743 O O . LEU A 1 348 ? 14.495 5.446 -16.907 1.00 96.88 348 LEU A O 1
ATOM 2747 N N . THR A 1 349 ? 16.566 4.786 -16.339 1.00 96.38 349 THR A N 1
ATOM 2748 C CA . THR A 1 349 ? 17.001 4.436 -17.698 1.00 96.38 349 THR A CA 1
ATOM 2749 C C . THR A 1 349 ? 16.156 3.302 -18.284 1.00 96.38 349 THR A C 1
ATOM 2751 O O . THR A 1 349 ? 15.681 3.427 -19.411 1.00 96.38 349 THR A O 1
ATOM 2754 N N . TYR A 1 350 ? 15.901 2.231 -17.524 1.00 95.56 350 TYR A N 1
ATOM 2755 C CA . TYR A 1 350 ? 15.025 1.135 -17.963 1.00 95.56 350 TYR A CA 1
ATOM 2756 C C . TYR A 1 350 ? 13.592 1.598 -18.249 1.00 95.56 350 TYR A C 1
ATOM 2758 O O . TYR A 1 350 ? 13.017 1.218 -19.267 1.00 95.56 350 TYR A O 1
ATOM 2766 N N . LEU A 1 351 ? 13.022 2.446 -17.390 1.00 94.81 351 LEU A N 1
ATOM 2767 C CA . LEU A 1 351 ? 11.674 2.981 -17.598 1.00 94.81 351 LEU A CA 1
ATOM 2768 C C . LEU A 1 351 ? 11.605 3.859 -18.861 1.00 94.81 351 LEU A C 1
ATOM 2770 O O . LEU A 1 351 ? 10.644 3.759 -19.623 1.00 94.81 351 LEU A O 1
ATOM 2774 N N . CYS A 1 352 ? 12.637 4.664 -19.139 1.00 93.94 352 CYS A N 1
ATOM 2775 C CA . CYS A 1 352 ? 12.732 5.437 -20.383 1.00 93.94 352 CYS A CA 1
ATOM 2776 C C . CYS A 1 352 ? 12.784 4.543 -21.630 1.00 93.94 352 CYS A C 1
ATOM 2778 O O . CYS A 1 352 ? 12.115 4.838 -22.620 1.00 93.94 352 CYS A O 1
ATOM 2780 N N . VAL A 1 353 ? 13.546 3.445 -21.587 1.00 92.75 353 VAL A N 1
ATOM 2781 C CA . VAL A 1 353 ? 13.599 2.463 -22.686 1.00 92.75 353 VAL A CA 1
ATOM 2782 C C . VAL A 1 353 ? 12.215 1.868 -22.947 1.00 92.75 353 VAL A C 1
ATOM 2784 O O . VAL A 1 353 ? 11.790 1.775 -24.101 1.00 92.75 353 VAL A O 1
ATOM 2787 N N . ASP A 1 354 ? 11.471 1.533 -21.895 1.00 90.81 354 ASP A N 1
ATOM 2788 C CA . ASP A 1 354 ? 10.109 1.021 -22.030 1.00 90.81 354 ASP A CA 1
ATOM 2789 C C . ASP A 1 354 ? 9.149 2.055 -22.633 1.00 90.81 354 ASP A C 1
ATOM 2791 O O . ASP A 1 354 ? 8.346 1.690 -23.496 1.00 90.81 354 ASP A O 1
ATOM 2795 N N . VAL A 1 355 ? 9.256 3.338 -22.256 1.00 89.88 355 VAL A N 1
ATOM 2796 C CA . VAL A 1 355 ? 8.455 4.417 -22.869 1.00 89.88 355 VAL A CA 1
ATOM 2797 C C . VAL A 1 355 ? 8.759 4.515 -24.358 1.00 89.88 355 VAL A C 1
ATOM 2799 O O . VAL A 1 355 ? 7.843 4.519 -25.178 1.00 89.88 355 VAL A O 1
ATOM 2802 N N . LEU A 1 356 ? 10.041 4.564 -24.724 1.00 88.56 356 LEU A N 1
ATOM 2803 C CA . LEU A 1 356 ? 10.466 4.656 -26.121 1.00 88.56 356 LEU A CA 1
ATOM 2804 C C . LEU A 1 356 ? 10.004 3.439 -26.933 1.00 88.56 356 LEU A C 1
ATOM 2806 O O . LEU A 1 356 ? 9.561 3.588 -28.070 1.00 88.56 356 LEU A O 1
ATOM 2810 N N . THR A 1 357 ? 10.039 2.247 -26.336 1.00 87.81 357 THR A N 1
ATOM 2811 C CA . THR A 1 357 ? 9.563 1.011 -26.973 1.00 87.81 357 THR A CA 1
ATOM 2812 C C . THR A 1 357 ? 8.054 1.053 -27.205 1.00 87.81 357 THR A C 1
ATOM 2814 O O . THR A 1 357 ? 7.584 0.689 -28.283 1.00 87.81 357 THR A O 1
ATOM 2817 N N . GLN A 1 358 ? 7.282 1.516 -26.214 1.00 84.06 358 GLN A N 1
ATOM 2818 C CA . GLN A 1 358 ? 5.832 1.677 -26.349 1.00 84.06 358 GLN A CA 1
ATOM 2819 C C . GLN A 1 358 ? 5.485 2.690 -27.444 1.00 84.06 358 GLN A C 1
ATOM 2821 O O . GLN A 1 358 ? 4.646 2.379 -28.285 1.00 84.06 358 GLN A O 1
ATOM 2826 N N . ARG A 1 359 ? 6.190 3.830 -27.503 1.00 79.12 359 ARG A N 1
ATOM 2827 C CA . ARG A 1 359 ? 6.022 4.834 -28.568 1.00 79.12 359 ARG A CA 1
ATOM 2828 C C . ARG A 1 359 ? 6.287 4.265 -29.953 1.00 79.12 359 ARG A C 1
ATOM 2830 O O . ARG A 1 359 ? 5.499 4.483 -30.864 1.00 79.12 359 ARG A O 1
ATOM 2837 N N . GLN A 1 360 ? 7.382 3.525 -30.122 1.00 78.62 360 GLN A N 1
ATOM 2838 C CA . GLN A 1 360 ? 7.721 2.940 -31.420 1.00 78.62 360 GLN A CA 1
ATOM 2839 C C . GLN A 1 360 ? 6.650 1.959 -31.915 1.00 78.62 360 GLN A C 1
ATOM 2841 O O . GLN A 1 360 ? 6.398 1.885 -33.115 1.00 78.62 360 GLN A O 1
ATOM 2846 N N . ALA A 1 361 ? 5.985 1.246 -31.001 1.00 75.25 361 ALA A N 1
ATOM 2847 C CA . ALA A 1 361 ? 4.873 0.361 -31.335 1.00 75.25 361 ALA A CA 1
ATOM 2848 C C . ALA A 1 361 ? 3.576 1.114 -31.701 1.00 75.25 361 ALA A C 1
ATOM 2850 O O . ALA A 1 361 ? 2.739 0.556 -32.409 1.00 75.25 361 ALA A O 1
ATOM 2851 N N . THR A 1 362 ? 3.401 2.358 -31.242 1.00 69.44 362 THR A N 1
ATOM 2852 C CA . THR A 1 362 ? 2.194 3.178 -31.458 1.00 69.44 362 THR A CA 1
ATOM 2853 C C . THR A 1 362 ? 2.333 4.262 -32.530 1.00 69.44 362 THR A C 1
ATOM 2855 O O . THR A 1 362 ? 1.365 4.987 -32.747 1.00 69.44 362 THR A O 1
ATOM 2858 N N . LEU A 1 363 ? 3.460 4.340 -33.255 1.00 59.31 363 LEU A N 1
ATOM 2859 C CA . LEU A 1 363 ? 3.768 5.290 -34.353 1.00 59.31 363 LEU A CA 1
ATOM 2860 C C . LEU A 1 363 ? 2.798 5.270 -35.574 1.00 59.31 363 LEU A C 1
ATOM 2862 O O . LEU A 1 363 ? 3.159 5.705 -36.663 1.00 59.31 363 LEU A O 1
ATOM 2866 N N . GLY A 1 364 ? 1.561 4.790 -35.421 1.00 52.72 364 GLY A N 1
ATOM 2867 C CA . GLY A 1 364 ? 0.494 4.832 -36.425 1.00 52.72 364 GLY A CA 1
ATOM 2868 C C . GLY A 1 364 ? -0.884 5.261 -35.901 1.00 52.72 364 GLY A C 1
ATOM 2869 O O . GLY A 1 364 ? -1.847 5.186 -36.660 1.00 52.72 364 GLY A O 1
ATOM 2870 N N . ILE A 1 365 ? -1.019 5.676 -34.633 1.00 48.62 365 ILE A N 1
ATOM 2871 C CA . ILE A 1 365 ? -2.298 6.135 -34.064 1.00 48.62 365 ILE A CA 1
ATOM 2872 C C . ILE A 1 365 ? -2.055 7.411 -33.246 1.00 48.62 365 ILE A C 1
ATOM 2874 O O . ILE A 1 365 ? -1.496 7.353 -32.153 1.00 48.62 365 ILE A O 1
ATOM 2878 N N . ASP A 1 366 ? -2.488 8.556 -33.777 1.00 47.97 366 ASP A N 1
ATOM 2879 C CA . ASP A 1 366 ? -2.468 9.851 -33.087 1.00 47.97 366 ASP A CA 1
ATOM 2880 C C . ASP A 1 366 ? -3.361 9.818 -31.837 1.00 47.97 366 ASP A C 1
ATOM 2882 O O . ASP A 1 366 ? -4.586 9.902 -31.932 1.00 47.97 366 ASP A O 1
ATOM 2886 N N . TYR A 1 367 ? -2.748 9.744 -30.654 1.00 44.53 367 TYR A N 1
ATOM 2887 C CA . TYR A 1 367 ? -3.380 10.146 -29.398 1.00 44.53 367 TYR A CA 1
ATOM 2888 C C . TYR A 1 367 ? -2.363 10.828 -28.468 1.00 44.53 367 TYR A C 1
ATOM 2890 O O . TYR A 1 367 ? -1.456 10.193 -27.944 1.00 44.53 367 TYR A O 1
ATOM 2898 N N . GLY A 1 368 ? -2.574 12.130 -28.243 1.00 45.94 368 GLY A N 1
ATOM 2899 C CA . GLY A 1 368 ? -2.326 12.842 -26.981 1.00 45.94 368 GLY A CA 1
ATOM 2900 C C . GLY A 1 368 ? -0.954 12.711 -26.313 1.00 45.94 368 GLY A C 1
ATOM 2901 O O . GLY A 1 368 ? -0.869 12.219 -25.193 1.00 45.94 368 GLY A O 1
ATOM 2902 N N . THR A 1 369 ? 0.095 13.249 -26.933 1.00 54.41 369 THR A N 1
ATOM 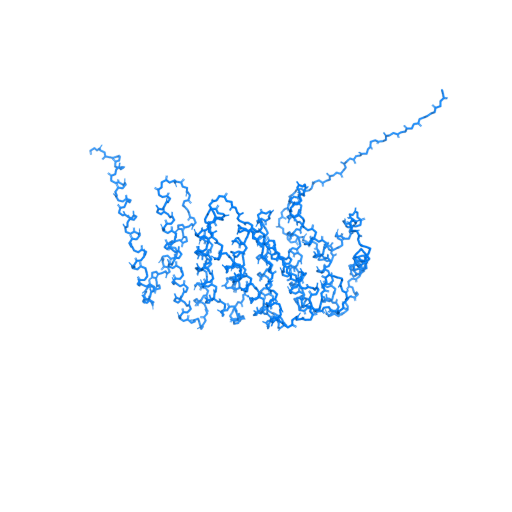2903 C CA . THR A 1 369 ? 1.392 13.541 -26.297 1.00 54.41 369 THR A CA 1
ATOM 2904 C C . THR A 1 369 ? 1.299 14.810 -25.440 1.00 54.41 369 THR A C 1
ATOM 2906 O O . THR A 1 369 ? 1.139 15.904 -25.982 1.00 54.41 369 THR A O 1
ATOM 2909 N N . SER A 1 370 ? 1.410 14.709 -24.113 1.00 63.56 370 SER A N 1
ATOM 2910 C CA . SER A 1 370 ? 1.729 15.892 -23.291 1.00 63.56 370 SER A CA 1
ATOM 2911 C C . SER A 1 370 ? 2.454 15.533 -21.989 1.00 63.56 370 SER A C 1
ATOM 2913 O O . SER A 1 370 ? 3.589 15.963 -21.796 1.00 63.56 370 SER A O 1
ATOM 2915 N N . ASP A 1 371 ? 1.869 14.691 -21.125 1.00 68.44 371 ASP A N 1
ATOM 2916 C CA . ASP A 1 371 ? 2.445 14.411 -19.791 1.00 68.44 371 ASP A CA 1
ATOM 2917 C C . ASP A 1 371 ? 3.623 13.415 -19.853 1.00 68.44 371 ASP A C 1
ATOM 2919 O O . ASP A 1 371 ? 4.689 13.662 -19.290 1.00 68.44 371 ASP A O 1
ATOM 2923 N N . ASP A 1 372 ? 3.487 12.333 -20.626 1.00 73.06 372 ASP A N 1
ATOM 2924 C CA . ASP A 1 372 ? 4.542 11.319 -20.789 1.00 73.06 372 ASP A CA 1
ATOM 2925 C C . ASP A 1 372 ? 5.795 11.876 -21.487 1.00 73.06 372 ASP A C 1
ATOM 2927 O O . ASP A 1 372 ? 6.915 11.444 -21.212 1.00 73.06 372 ASP A O 1
ATOM 2931 N N . ASP A 1 373 ? 5.617 12.848 -22.384 1.00 78.50 373 ASP A N 1
ATOM 2932 C CA . ASP A 1 373 ? 6.688 13.540 -23.112 1.00 78.50 373 ASP A CA 1
ATOM 2933 C C . ASP A 1 373 ? 7.463 14.477 -22.194 1.00 78.50 373 ASP A C 1
ATOM 2935 O O . ASP A 1 373 ? 8.696 14.479 -22.205 1.00 78.50 373 ASP A O 1
ATOM 2939 N N . ALA A 1 374 ? 6.747 15.216 -21.345 1.00 86.31 374 ALA A N 1
ATOM 2940 C CA . ALA A 1 374 ? 7.363 16.047 -20.324 1.00 86.31 374 ALA A CA 1
ATOM 2941 C C . ALA A 1 374 ? 8.158 15.193 -19.322 1.00 86.31 374 ALA A C 1
ATOM 2943 O O . ALA A 1 374 ? 9.317 15.503 -19.034 1.00 86.31 374 ALA A O 1
ATOM 2944 N N . LEU A 1 375 ? 7.579 14.085 -18.840 1.00 89.50 375 LEU A N 1
ATOM 2945 C CA . LEU A 1 375 ? 8.256 13.161 -17.924 1.00 89.50 375 LEU A CA 1
ATOM 2946 C C . LEU A 1 375 ? 9.497 12.525 -18.558 1.00 89.50 375 LEU A C 1
ATOM 2948 O O . LEU A 1 375 ? 10.546 12.472 -17.912 1.00 89.50 375 LEU A O 1
ATOM 2952 N N . LEU A 1 376 ? 9.408 12.086 -19.817 1.00 89.88 376 LEU A N 1
ATOM 2953 C CA . LEU A 1 376 ? 10.549 11.538 -20.550 1.00 89.88 376 LEU A CA 1
ATOM 2954 C C . LEU A 1 376 ? 11.658 12.585 -20.719 1.00 89.88 376 LEU A C 1
ATOM 2956 O O . LEU A 1 376 ? 12.825 12.277 -20.482 1.00 89.88 376 LEU A O 1
ATOM 2960 N N . GLY A 1 377 ? 11.310 13.827 -21.067 1.00 90.12 377 GLY A N 1
ATOM 2961 C CA . GLY A 1 377 ? 12.272 14.925 -21.175 1.00 90.12 377 GLY A CA 1
ATOM 2962 C C . GLY A 1 377 ? 13.010 15.183 -19.858 1.00 90.12 377 GLY A C 1
ATOM 2963 O O . GLY A 1 377 ? 14.243 15.208 -19.831 1.00 90.12 377 GLY A O 1
ATOM 2964 N N . VAL A 1 378 ? 12.273 15.291 -18.747 1.00 93.56 378 VAL A N 1
ATOM 2965 C CA . VAL A 1 378 ? 12.855 15.449 -17.402 1.00 93.56 378 VAL A CA 1
ATOM 2966 C C . VAL A 1 378 ? 13.763 14.266 -17.051 1.00 93.56 378 VAL A C 1
ATOM 2968 O O . VAL A 1 378 ? 14.866 14.467 -16.535 1.00 93.56 378 VAL A O 1
ATOM 2971 N N . ALA A 1 379 ? 13.333 13.040 -17.353 1.00 94.94 379 ALA A N 1
ATOM 2972 C CA . ALA A 1 379 ? 14.112 11.838 -17.086 1.00 94.94 379 ALA A CA 1
ATOM 2973 C C . ALA A 1 379 ? 15.431 11.817 -17.874 1.00 94.94 379 ALA A C 1
ATOM 2975 O O . ALA A 1 379 ? 16.485 11.572 -17.288 1.00 94.94 379 ALA A O 1
ATOM 2976 N N . VAL A 1 380 ? 15.403 12.126 -19.174 1.00 93.44 380 VAL A N 1
ATOM 2977 C CA . VAL A 1 380 ? 16.598 12.148 -20.037 1.00 93.44 380 VAL A CA 1
ATOM 2978 C C . VAL A 1 380 ? 17.605 13.203 -19.576 1.00 93.44 380 VAL A C 1
ATOM 2980 O O . VAL A 1 380 ? 18.805 12.923 -19.555 1.00 93.44 380 VAL A O 1
ATOM 2983 N N . VAL A 1 381 ? 17.151 14.384 -19.145 1.00 94.62 381 VAL A N 1
ATOM 2984 C CA . VAL A 1 381 ? 18.042 15.417 -18.585 1.00 94.62 381 VAL A CA 1
ATOM 2985 C C . VAL A 1 381 ? 18.754 14.902 -17.330 1.00 94.62 381 VAL A C 1
ATOM 2987 O O . VAL A 1 381 ? 19.977 15.002 -17.232 1.00 94.62 381 VAL A O 1
ATOM 2990 N N . LYS A 1 382 ? 18.015 14.286 -16.400 1.00 94.62 382 LYS A N 1
ATOM 2991 C CA . LYS A 1 382 ? 18.585 13.724 -15.162 1.00 94.62 382 LYS A CA 1
ATOM 2992 C C . LYS A 1 382 ? 19.548 12.568 -15.438 1.00 94.62 382 LYS A C 1
ATOM 2994 O O . LYS A 1 382 ? 20.610 12.494 -14.828 1.00 94.62 382 LYS A O 1
ATOM 2999 N N . ILE A 1 383 ? 19.209 11.689 -16.380 1.00 95.81 383 ILE A N 1
ATOM 3000 C CA . ILE A 1 383 ? 20.091 10.603 -16.826 1.00 95.81 383 ILE A CA 1
ATOM 3001 C C . ILE A 1 383 ? 21.380 11.171 -17.438 1.00 95.81 383 ILE A C 1
ATOM 3003 O O . ILE A 1 383 ? 22.460 10.663 -17.154 1.00 95.81 383 ILE A O 1
ATOM 3007 N N . SER A 1 384 ? 21.291 12.241 -18.231 1.00 94.25 384 SER A N 1
ATOM 3008 C CA . SER A 1 384 ? 22.461 12.870 -18.862 1.00 94.25 384 SER A CA 1
ATOM 3009 C C . SER A 1 384 ? 23.439 13.433 -17.826 1.00 94.25 384 SER A C 1
ATOM 3011 O O . SER A 1 384 ? 24.646 13.241 -17.959 1.00 94.25 384 SER A O 1
ATOM 3013 N N . GLU A 1 385 ? 22.927 14.067 -16.763 1.00 93.62 385 GLU A N 1
ATOM 3014 C CA . GLU A 1 385 ? 23.726 14.482 -15.597 1.00 93.62 385 GLU A CA 1
ATOM 3015 C C . GLU A 1 385 ? 24.387 13.261 -14.926 1.00 93.62 385 GLU A C 1
ATOM 3017 O O . GLU A 1 385 ? 25.586 13.266 -14.636 1.00 93.62 385 GLU A O 1
ATOM 3022 N N . ALA A 1 386 ? 23.627 12.179 -14.737 1.00 94.31 386 ALA A N 1
ATOM 3023 C CA . ALA A 1 386 ? 24.102 10.955 -14.096 1.00 94.31 386 ALA A CA 1
ATOM 3024 C C . ALA A 1 386 ? 25.185 10.214 -14.898 1.00 94.31 386 ALA A C 1
ATOM 3026 O O . ALA A 1 386 ? 26.091 9.644 -14.291 1.00 94.31 386 ALA A O 1
ATOM 3027 N N . CYS A 1 387 ? 25.156 10.258 -16.234 1.00 95.81 387 CYS A N 1
ATOM 3028 C CA . CYS A 1 387 ? 26.183 9.658 -17.096 1.00 95.81 387 CYS A CA 1
ATOM 3029 C C . CYS A 1 387 ? 27.592 10.213 -16.837 1.00 95.81 387 CYS A C 1
ATOM 3031 O O . CYS A 1 387 ? 28.573 9.518 -17.094 1.00 95.81 387 CYS A O 1
ATOM 3033 N N . LEU A 1 388 ? 27.700 11.442 -16.319 1.00 93.81 388 LEU A N 1
ATOM 3034 C CA . LEU A 1 388 ? 28.981 12.047 -15.942 1.00 93.81 388 LEU A CA 1
ATOM 3035 C C . LEU A 1 388 ? 29.549 11.455 -14.645 1.00 93.81 388 LEU A C 1
ATOM 3037 O O . LEU A 1 388 ? 30.752 11.522 -14.415 1.00 93.81 388 LEU A O 1
ATOM 3041 N N . SER A 1 389 ? 28.682 10.896 -13.798 1.00 92.62 389 SER A N 1
ATOM 3042 C CA . SER A 1 389 ? 29.032 10.398 -12.462 1.00 92.62 389 SER A CA 1
ATOM 3043 C C . SER A 1 389 ? 29.064 8.869 -12.379 1.00 92.62 389 SER A C 1
ATOM 3045 O O . SER A 1 389 ? 29.803 8.320 -11.567 1.00 92.62 389 SER A O 1
ATOM 3047 N N . PHE A 1 390 ? 28.280 8.175 -13.211 1.00 95.50 390 PHE A N 1
ATOM 3048 C CA . PHE A 1 390 ? 28.073 6.729 -13.137 1.00 95.50 390 PHE A CA 1
ATOM 3049 C C . PHE A 1 390 ? 28.331 6.053 -14.486 1.00 95.50 390 PHE A C 1
ATOM 3051 O O . PHE A 1 390 ? 27.541 6.159 -15.431 1.00 95.50 390 PHE A O 1
ATOM 3058 N N . THR A 1 391 ? 29.428 5.293 -14.563 1.00 95.06 391 THR A N 1
ATOM 3059 C CA . THR A 1 391 ? 29.830 4.576 -15.785 1.00 95.06 391 THR A CA 1
ATOM 3060 C C . THR A 1 391 ? 28.774 3.560 -16.225 1.00 95.06 391 THR A C 1
ATOM 3062 O O . THR A 1 391 ? 28.510 3.441 -17.420 1.00 95.06 391 THR A O 1
ATOM 3065 N N . ALA A 1 392 ? 28.125 2.857 -15.287 1.00 94.62 392 ALA A N 1
ATOM 3066 C CA . ALA A 1 392 ? 27.104 1.865 -15.628 1.00 94.62 392 ALA A CA 1
ATOM 3067 C C . ALA A 1 392 ? 25.890 2.504 -16.323 1.00 94.62 392 ALA A C 1
ATOM 3069 O O . ALA A 1 392 ? 25.395 1.968 -17.315 1.00 94.62 392 ALA A O 1
ATOM 3070 N N . VAL A 1 393 ? 25.461 3.680 -15.849 1.00 96.06 393 VAL A N 1
ATOM 3071 C CA . VAL A 1 393 ? 24.374 4.459 -16.463 1.00 96.06 393 VAL A CA 1
ATOM 3072 C C . VAL A 1 393 ? 24.775 4.901 -17.871 1.00 96.06 393 VAL A C 1
ATOM 3074 O O . VAL A 1 393 ? 24.026 4.666 -18.816 1.00 96.06 393 VAL A O 1
ATOM 3077 N N . SER A 1 394 ? 25.987 5.440 -18.044 1.00 95.38 394 SER A N 1
ATOM 3078 C CA . SER A 1 394 ? 26.506 5.859 -19.356 1.00 95.38 394 SER A CA 1
ATOM 3079 C C . SER A 1 394 ? 26.538 4.714 -20.380 1.00 95.38 394 SER A C 1
ATOM 3081 O O . SER A 1 394 ? 26.061 4.862 -21.511 1.00 95.38 394 SER A O 1
ATOM 3083 N N . CYS A 1 395 ? 27.014 3.532 -19.974 1.00 94.94 395 CYS A N 1
ATOM 3084 C CA . CYS A 1 395 ? 27.011 2.334 -20.816 1.00 94.94 395 CYS A CA 1
ATOM 3085 C C . CYS A 1 395 ? 25.589 1.887 -21.194 1.00 94.94 395 CYS A C 1
ATOM 3087 O O . CYS A 1 395 ? 25.333 1.519 -22.345 1.00 94.94 395 CYS A O 1
ATOM 3089 N N . LEU A 1 396 ? 24.648 1.926 -20.246 1.00 94.81 396 LEU A N 1
ATOM 3090 C CA . LEU A 1 396 ? 23.261 1.527 -20.486 1.00 94.81 396 LEU A CA 1
ATOM 3091 C C . LEU A 1 396 ? 22.554 2.491 -21.450 1.00 94.81 396 LEU A C 1
ATOM 3093 O O . LEU A 1 396 ? 21.903 2.054 -22.396 1.00 94.81 396 LEU A O 1
ATOM 3097 N N . VAL A 1 397 ? 22.740 3.799 -21.270 1.00 94.94 397 VAL A N 1
ATOM 3098 C CA . VAL A 1 397 ? 22.193 4.833 -22.163 1.00 94.94 397 VAL A CA 1
ATOM 3099 C C . VAL A 1 397 ? 22.746 4.687 -23.574 1.00 94.94 397 VAL A C 1
ATOM 3101 O O . VAL A 1 397 ? 21.979 4.699 -24.538 1.00 94.94 397 VAL A O 1
ATOM 3104 N N . SER A 1 398 ? 24.062 4.495 -23.689 1.00 93.38 398 SER A N 1
ATOM 3105 C CA . SER A 1 398 ? 24.736 4.347 -24.981 1.00 93.38 398 SER A CA 1
ATOM 3106 C C . SER A 1 398 ? 24.268 3.108 -25.743 1.00 93.38 398 SER A C 1
ATOM 3108 O O . SER A 1 398 ? 24.151 3.141 -26.964 1.00 93.38 398 SER A O 1
ATOM 3110 N N . SER A 1 399 ? 23.981 2.017 -25.028 1.00 93.25 399 SER A N 1
ATOM 3111 C CA . SER A 1 399 ? 23.565 0.751 -25.640 1.00 93.25 399 SER A CA 1
ATOM 3112 C C . SER A 1 399 ? 22.066 0.658 -25.935 1.00 93.25 399 SER A C 1
ATOM 3114 O O . SER A 1 399 ? 21.701 -0.009 -26.900 1.00 93.25 399 SER A O 1
ATOM 3116 N N . GLN A 1 400 ? 21.202 1.299 -25.139 1.00 92.00 400 GLN A N 1
ATOM 3117 C CA . GLN A 1 400 ? 19.746 1.119 -25.233 1.00 92.00 400 GLN A CA 1
ATOM 3118 C C . GLN A 1 400 ? 19.003 2.372 -25.707 1.00 92.00 400 GLN A C 1
ATOM 3120 O O . GLN A 1 400 ? 18.152 2.279 -26.586 1.00 92.00 400 GLN A O 1
ATOM 3125 N N . ILE A 1 401 ? 19.311 3.551 -25.159 1.00 89.12 401 ILE A N 1
ATOM 3126 C CA . ILE A 1 401 ? 18.534 4.771 -25.429 1.00 89.12 401 ILE A CA 1
ATOM 3127 C C . ILE A 1 401 ? 18.984 5.448 -26.727 1.00 89.12 401 ILE A C 1
ATOM 3129 O O . ILE A 1 401 ? 18.139 5.746 -27.573 1.00 89.12 401 ILE A O 1
ATOM 3133 N N . LEU A 1 402 ? 20.293 5.673 -26.914 1.00 88.69 402 LEU A N 1
ATOM 3134 C CA . LEU A 1 402 ? 20.804 6.380 -28.100 1.00 88.69 402 LEU A CA 1
ATOM 3135 C C . LEU A 1 402 ? 20.349 5.735 -29.422 1.00 88.69 402 LEU A C 1
ATOM 3137 O O . LEU A 1 402 ? 19.783 6.452 -30.251 1.00 88.69 402 LEU A O 1
ATOM 3141 N N . PRO A 1 403 ? 20.450 4.401 -29.612 1.00 87.56 403 PRO A N 1
ATOM 3142 C CA . PRO A 1 403 ? 20.026 3.776 -30.864 1.00 87.56 403 PRO A CA 1
ATOM 3143 C C . PRO A 1 403 ? 18.525 3.923 -31.140 1.00 87.56 403 PRO A C 1
ATOM 3145 O O . PRO A 1 403 ? 18.099 3.905 -32.295 1.00 87.56 403 PRO A O 1
ATOM 3148 N N . MET A 1 404 ? 17.698 4.030 -30.095 1.00 84.56 404 MET A N 1
ATOM 3149 C CA . MET A 1 404 ? 16.253 4.210 -30.244 1.00 84.56 404 MET A CA 1
ATOM 3150 C C . MET A 1 404 ? 15.899 5.643 -30.635 1.00 84.56 404 MET A C 1
ATOM 3152 O O . MET A 1 404 ? 15.031 5.827 -31.484 1.00 84.56 404 MET A O 1
ATOM 3156 N N . LEU A 1 405 ? 16.585 6.637 -30.066 1.00 80.88 405 LEU A N 1
ATOM 3157 C CA . LEU A 1 405 ? 16.388 8.048 -30.408 1.00 80.88 405 LEU A CA 1
ATOM 3158 C C . LEU A 1 405 ? 16.882 8.367 -31.826 1.00 80.88 405 LEU A C 1
ATOM 3160 O O . LEU A 1 405 ? 16.171 9.021 -32.587 1.00 80.88 405 LEU A O 1
ATOM 3164 N N . GLU A 1 406 ? 18.053 7.856 -32.216 1.00 81.12 406 GLU A N 1
ATOM 3165 C CA . GLU A 1 406 ? 18.624 8.061 -33.558 1.00 81.12 406 GLU A CA 1
ATOM 3166 C C . GLU A 1 406 ? 17.723 7.509 -34.670 1.00 81.12 406 GLU A C 1
ATOM 3168 O O . GLU A 1 406 ? 17.562 8.140 -35.722 1.00 81.12 406 GLU A O 1
ATOM 3173 N N . LYS A 1 407 ? 17.088 6.353 -34.429 1.00 72.75 407 LYS A N 1
ATOM 3174 C CA . LYS A 1 407 ? 16.093 5.783 -35.346 1.00 72.75 407 LYS A CA 1
ATOM 3175 C C . LYS A 1 407 ? 14.904 6.723 -35.519 1.00 72.75 407 LYS A C 1
ATOM 3177 O O . LYS A 1 407 ? 14.540 7.009 -36.654 1.00 72.75 407 LYS A O 1
ATOM 3182 N N . THR A 1 408 ? 14.333 7.231 -34.429 1.00 63.19 408 THR A N 1
ATOM 3183 C CA . THR A 1 408 ? 13.166 8.129 -34.474 1.00 63.19 408 THR A CA 1
ATOM 3184 C C . THR A 1 408 ? 13.474 9.429 -35.224 1.00 63.19 408 THR A C 1
ATOM 3186 O O . THR A 1 408 ? 12.725 9.799 -36.124 1.00 63.19 408 THR A O 1
ATOM 3189 N N . ILE A 1 409 ? 14.626 10.057 -34.951 1.00 63.56 409 ILE A N 1
ATOM 3190 C CA . ILE A 1 409 ? 15.077 11.279 -35.648 1.00 63.56 409 ILE A CA 1
ATOM 3191 C C . ILE A 1 409 ? 15.267 11.019 -37.150 1.00 63.56 409 ILE A C 1
ATOM 3193 O O . ILE A 1 409 ? 14.912 11.847 -37.990 1.00 63.56 409 ILE A O 1
ATOM 3197 N N . SER A 1 410 ? 15.810 9.852 -37.509 1.00 61.47 410 SER A N 1
ATOM 3198 C CA . SER A 1 410 ? 15.982 9.467 -38.912 1.00 61.47 410 SER A CA 1
ATOM 3199 C C . SER A 1 410 ? 14.634 9.305 -39.628 1.00 61.47 410 SER A C 1
ATOM 3201 O O . SER A 1 410 ? 14.502 9.748 -40.768 1.00 61.47 410 SER A O 1
ATOM 3203 N N . TYR A 1 411 ? 13.622 8.737 -38.960 1.00 57.06 411 TYR A N 1
ATOM 3204 C CA . TYR A 1 411 ? 12.263 8.605 -39.500 1.00 57.06 411 TYR A CA 1
ATOM 3205 C C . TYR A 1 411 ? 11.538 9.951 -39.649 1.00 57.06 411 TYR A C 1
ATOM 3207 O O . TYR A 1 411 ? 10.936 10.182 -40.693 1.00 57.06 411 TYR A O 1
ATOM 3215 N N . GLU A 1 412 ? 11.634 10.871 -38.684 1.00 57.38 412 GLU A N 1
ATOM 3216 C CA . GLU A 1 412 ? 11.051 12.223 -38.805 1.00 57.38 412 GLU A CA 1
ATOM 3217 C C . GLU A 1 412 ? 11.677 13.024 -39.958 1.00 57.38 412 GLU A C 1
ATOM 3219 O O . GLU A 1 412 ? 10.991 13.744 -40.690 1.00 57.38 412 GLU A O 1
ATOM 3224 N N . LYS A 1 413 ? 12.982 12.852 -40.189 1.00 53.75 413 LYS A N 1
ATOM 3225 C CA . LYS A 1 413 ? 13.694 13.478 -41.312 1.00 53.75 413 LYS A CA 1
ATOM 3226 C C . LYS A 1 413 ? 13.281 12.900 -42.678 1.00 53.75 413 LYS A C 1
ATOM 3228 O O . LYS A 1 413 ? 13.279 13.612 -43.681 1.00 53.75 413 LYS A O 1
ATOM 3233 N N . LEU A 1 414 ? 12.902 11.622 -42.716 1.00 51.72 414 LEU A N 1
ATOM 3234 C CA . LEU A 1 414 ? 12.335 10.945 -43.892 1.00 51.72 414 LEU A CA 1
ATOM 3235 C C . LEU A 1 414 ? 10.847 11.276 -44.114 1.00 51.72 414 LEU A C 1
ATOM 3237 O O . LEU A 1 414 ? 10.399 11.335 -45.253 1.00 51.72 414 LEU A O 1
ATOM 3241 N N . ALA A 1 415 ? 10.079 11.519 -43.050 1.00 50.97 415 ALA A N 1
ATOM 3242 C CA . ALA A 1 415 ? 8.677 11.928 -43.144 1.00 50.97 415 ALA A CA 1
ATOM 3243 C C . ALA A 1 415 ? 8.529 13.398 -43.577 1.00 50.97 415 ALA A C 1
ATOM 3245 O O . ALA A 1 415 ? 7.694 13.712 -44.422 1.00 50.97 415 ALA A O 1
ATOM 3246 N N . SER A 1 416 ? 9.387 14.289 -43.069 1.00 49.59 416 SER A N 1
ATOM 3247 C CA . SER A 1 416 ? 9.398 15.712 -43.444 1.00 49.59 416 SER A CA 1
ATOM 3248 C C . SER A 1 416 ? 9.846 15.967 -44.887 1.00 49.59 416 SER A C 1
ATOM 3250 O O . SER A 1 416 ? 9.426 16.954 -45.483 1.00 49.59 416 SER A O 1
ATOM 3252 N N . THR A 1 417 ? 10.612 15.054 -45.494 1.00 47.94 417 THR A N 1
ATOM 3253 C CA . THR A 1 417 ? 10.993 15.124 -46.918 1.00 47.94 417 THR A CA 1
ATOM 3254 C C . THR A 1 417 ? 9.857 14.745 -47.881 1.00 47.94 417 THR A C 1
ATOM 3256 O O . THR A 1 417 ? 10.007 14.915 -49.089 1.00 47.94 417 THR A O 1
ATOM 3259 N N . GLY A 1 418 ? 8.708 14.275 -47.375 1.00 46.59 418 GLY A N 1
ATOM 3260 C CA . GLY A 1 418 ? 7.493 14.005 -48.159 1.00 46.59 418 GLY A CA 1
ATOM 3261 C C . GLY A 1 418 ? 6.380 15.051 -48.014 1.00 46.59 418 GLY A C 1
ATOM 3262 O O . GLY A 1 418 ? 5.369 14.952 -48.706 1.00 46.59 418 GLY A O 1
ATOM 3263 N N . THR A 1 419 ? 6.542 16.046 -47.134 1.00 40.72 419 THR A N 1
ATOM 3264 C CA . THR A 1 419 ? 5.538 17.093 -46.853 1.00 40.72 419 THR A CA 1
ATOM 3265 C C . THR A 1 419 ? 6.003 18.500 -47.225 1.00 40.72 419 THR A C 1
ATOM 3267 O O . THR A 1 419 ? 5.447 19.479 -46.727 1.00 40.72 419 THR A O 1
ATOM 3270 N N . ASP A 1 420 ? 6.984 18.626 -48.123 1.00 37.28 420 ASP A N 1
ATOM 3271 C CA . ASP A 1 420 ? 7.309 19.915 -48.735 1.00 37.28 420 ASP A CA 1
ATOM 3272 C C . ASP A 1 420 ? 6.169 20.346 -49.671 1.00 37.28 420 ASP A C 1
ATOM 3274 O O . ASP A 1 420 ? 6.147 20.100 -50.876 1.00 37.28 420 ASP A O 1
ATOM 3278 N N . LEU A 1 421 ? 5.200 21.040 -49.077 1.00 42.78 421 LEU A N 1
ATOM 3279 C CA . LEU A 1 421 ? 4.191 21.869 -49.731 1.00 42.78 421 LEU A CA 1
ATOM 3280 C C . LEU A 1 421 ? 4.811 23.170 -50.271 1.00 42.78 421 LEU A C 1
ATOM 3282 O O . LEU A 1 421 ? 4.218 24.230 -50.133 1.00 42.78 421 LEU A O 1
ATOM 3286 N N . TRP A 1 422 ? 5.993 23.116 -50.886 1.00 39.84 422 TRP A N 1
ATOM 3287 C CA . TRP A 1 422 ? 6.558 24.252 -51.618 1.00 39.84 422 TRP A CA 1
ATOM 3288 C C . TRP A 1 422 ? 7.329 23.761 -52.842 1.00 39.84 422 TRP A C 1
ATOM 3290 O O . TRP A 1 422 ? 8.554 23.703 -52.867 1.00 39.84 422 TRP A O 1
ATOM 3300 N N . VAL A 1 423 ? 6.568 23.427 -53.888 1.00 38.56 423 VAL A N 1
ATOM 3301 C CA . VAL A 1 423 ? 7.046 23.539 -55.268 1.00 38.56 423 VAL A CA 1
ATOM 3302 C C . VAL A 1 423 ? 6.781 24.972 -55.721 1.00 38.56 423 VAL A C 1
ATOM 3304 O O . VAL A 1 423 ? 5.628 25.343 -55.949 1.00 38.56 423 VAL A O 1
ATOM 3307 N N . SER A 1 424 ? 7.846 25.756 -55.874 1.00 36.12 424 SER A N 1
ATOM 3308 C CA . SER A 1 424 ? 7.939 26.828 -56.874 1.00 36.12 424 SER A CA 1
ATOM 3309 C C . SER A 1 424 ? 9.395 27.103 -57.206 1.00 36.12 424 SER A C 1
ATOM 3311 O O . SER A 1 424 ? 10.114 27.519 -56.267 1.00 36.12 424 SER A O 1
#

Sequence (424 aa):
MAPASHGRNALSGREAFNNDVMDNNVPPPSTLAAQLVENISTSARSSRPDETAELQRLFAAIESVKNDPGLLTSYQQRIEHNHMLIYVYARVVLEGLKWGEPFANTSQLRADATRAVHFLKITVNETPEVLLFTADDGAFLFRGTEPLWIWIFPKVLKLLGNSSCPDLAAPIEAFFGELYLTAARSNSLWSHIPHFLAYLRNTIDVVQSHLTELPPSTNRDPPLKLKLPQDSFLDSLGYDQLRPVQDQCAYSINLTSHALRHATGLLTLLSIPLMDHQVGSNAPPAFQEIIPWLTDATMRLNATQNRWRNLSPSCLPQFLRTTINTIDNMKLLVNADMLVKEKAYILLTYLCVDVLTQRQATLGIDYGTSDDDALLGVAVVKISEACLSFTAVSCLVSSQILPMLEKTISYEKLASTGTDLWVS

Organism: Rosellinia necatrix (NCBI:txid77044)

Secondary structure (DSSP, 8-state):
----------------------SS-PPPHHHHHHHHHHHHHTT---S-HHHHHHHHHHHHHHHHHHH-GGG--SHHHHHHHHHHHHHHHIIIIITT--TT-TT--HHHHHHHHHHHHHHHHHHHHH-GGGGG--PPTTSSTT--SS-HHHHHHHHHHTTTT-TT-GGGHHHHHHHHHHHHHHHHH-HHHHTTHHHHHHHHHHHHHHHHHHHHHSPPPSSS--EEEEEES-HHHHHHTT-TT-TTTTTTS-EEEEEHHHHHHHHHHHHHHHHHHHH-GGG-TT--HHHHHTHHHHHHHHHHHHHHHHHTTTTS---HHHHHHHHHHHHHHHHH-TT--HHHHHHHHHHHHHHHHHHHHHHHHHTTS----SHHHHHHHHHHHHHHHHHTT-HHHHHHIIIIIHHHHHHHHHHHHHHHTT------